Protein AF-A0A100ITW1-F1 (afdb_monomer_lite)

InterPro domains:
  IPR007303 TIP41-like protein [PF04176] (50-227)
  IPR021150 Ubiquinol-cytochrome c chaperone [PF03981] (338-482)
  IPR051330 Phosphatase regulators and Met sulfoxide reductases [PTHR21021] (7-230)

Structure (mmCIF, N/CA/C/O backbone):
data_AF-A0A100ITW1-F1
#
_entry.id   AF-A0A100ITW1-F1
#
loop_
_atom_site.group_PDB
_atom_site.id
_atom_site.type_symbol
_atom_site.label_atom_id
_atom_site.label_alt_id
_atom_site.label_comp_id
_atom_site.label_asym_id
_atom_site.label_entity_id
_atom_site.label_seq_id
_atom_site.pdbx_PDB_ins_code
_atom_site.Cartn_x
_atom_site.Cartn_y
_atom_site.Cartn_z
_atom_site.occupancy
_atom_site.B_iso_or_equiv
_atom_site.auth_seq_id
_atom_site.auth_comp_id
_atom_site.auth_asym_id
_atom_site.auth_atom_id
_atom_site.pdbx_PDB_model_num
ATOM 1 N N . MET A 1 1 ? -21.308 40.205 -7.809 1.00 36.06 1 MET A N 1
ATOM 2 C CA . MET A 1 1 ? -22.176 39.027 -7.601 1.00 36.06 1 MET A CA 1
ATOM 3 C C . MET A 1 1 ? -21.382 38.036 -6.774 1.00 36.06 1 MET A C 1
ATOM 5 O O . MET A 1 1 ? -20.272 37.709 -7.171 1.00 36.06 1 MET A O 1
ATOM 9 N N . ALA A 1 2 ? -21.872 37.696 -5.584 1.00 30.28 2 ALA A N 1
ATOM 10 C CA . ALA A 1 2 ? -21.179 36.831 -4.634 1.00 30.28 2 ALA A CA 1
ATOM 11 C C . ALA A 1 2 ? -21.014 35.416 -5.210 1.00 30.28 2 ALA A C 1
ATOM 13 O O . ALA A 1 2 ? -21.977 34.857 -5.734 1.00 30.28 2 ALA A O 1
ATOM 14 N N . SER A 1 3 ? -19.805 34.850 -5.127 1.00 27.38 3 SER A N 1
ATOM 15 C CA . SER A 1 3 ? -19.566 33.450 -5.473 1.00 27.38 3 SER A CA 1
ATOM 16 C C . SER A 1 3 ? -20.179 32.567 -4.391 1.00 27.38 3 SER A C 1
ATOM 18 O O . SER A 1 3 ? -19.730 32.565 -3.244 1.00 27.38 3 SER A O 1
ATOM 20 N N . THR A 1 4 ? -21.216 31.828 -4.751 1.00 31.77 4 THR A N 1
ATOM 21 C CA . THR A 1 4 ? -21.804 30.773 -3.933 1.00 31.77 4 THR A CA 1
ATOM 22 C C . THR A 1 4 ? -20.783 29.655 -3.740 1.00 31.77 4 THR A C 1
ATOM 24 O O . THR A 1 4 ? -20.505 28.884 -4.655 1.00 31.77 4 THR A O 1
ATOM 27 N N . ALA A 1 5 ? -20.211 29.581 -2.538 1.00 33.06 5 ALA A N 1
ATOM 28 C CA . ALA A 1 5 ? -19.441 28.433 -2.089 1.00 33.06 5 ALA A CA 1
ATOM 29 C C . ALA A 1 5 ? -20.373 27.216 -2.006 1.00 33.06 5 ALA A C 1
ATOM 31 O O . ALA A 1 5 ? -21.318 27.192 -1.217 1.00 33.06 5 ALA A O 1
ATOM 32 N N . THR A 1 6 ? -20.129 26.215 -2.846 1.00 32.31 6 THR A N 1
ATOM 33 C CA . THR A 1 6 ? -20.798 24.917 -2.781 1.00 32.31 6 THR A CA 1
ATOM 34 C C . THR A 1 6 ? -20.392 24.230 -1.480 1.00 32.31 6 THR A C 1
ATOM 36 O O . THR A 1 6 ? -19.226 23.892 -1.280 1.00 32.31 6 THR A O 1
ATOM 39 N N . SER A 1 7 ? -21.351 24.049 -0.576 1.00 34.12 7 SER A N 1
ATOM 40 C CA . SER A 1 7 ? -21.192 23.267 0.651 1.00 34.12 7 SER A CA 1
ATOM 41 C C . SER A 1 7 ? -20.799 21.822 0.302 1.00 34.12 7 SER A C 1
ATOM 43 O O . SER A 1 7 ? -21.302 21.296 -0.697 1.00 34.12 7 SER A O 1
ATOM 45 N N . PRO A 1 8 ? -19.939 21.146 1.086 1.00 39.22 8 PRO A N 1
ATOM 46 C CA . PRO A 1 8 ? -19.644 19.738 0.855 1.00 39.22 8 PRO A CA 1
ATOM 47 C C . PRO A 1 8 ? -20.939 18.932 0.998 1.00 39.22 8 PRO A C 1
ATOM 49 O O . PRO A 1 8 ? -21.658 19.047 1.989 1.00 39.22 8 PRO A O 1
ATOM 52 N N . SER A 1 9 ? -21.269 18.139 -0.020 1.00 40.41 9 SER A N 1
ATOM 53 C CA . SER A 1 9 ? -22.404 17.221 0.020 1.00 40.41 9 SER A CA 1
ATOM 54 C C . SER A 1 9 ? -22.239 16.269 1.208 1.00 40.41 9 SER A C 1
ATOM 56 O O . SER A 1 9 ? -21.269 15.511 1.239 1.00 40.41 9 SER A O 1
ATOM 58 N N . PHE A 1 10 ? -23.172 16.290 2.163 1.00 48.44 10 PHE A N 1
ATOM 59 C CA . PHE A 1 10 ? -23.219 15.329 3.265 1.00 48.44 10 PHE A CA 1
ATOM 60 C C . PHE A 1 10 ? -23.395 13.914 2.696 1.00 48.44 10 PHE A C 1
ATOM 62 O O . PHE A 1 10 ? -24.506 13.497 2.365 1.00 48.44 10 PHE A O 1
ATOM 69 N N . GLN A 1 11 ? -22.297 13.171 2.545 1.00 61.62 11 GLN A N 1
ATOM 70 C CA . GLN A 1 11 ? -22.375 11.738 2.290 1.00 61.62 11 GLN A CA 1
ATOM 71 C C . GLN A 1 11 ? -22.939 11.074 3.541 1.00 61.62 11 GLN A C 1
ATOM 73 O O . GLN A 1 11 ? -22.403 11.219 4.637 1.00 61.62 11 GLN A O 1
ATOM 78 N N . LYS A 1 12 ? -24.061 10.370 3.383 1.00 79.56 12 LYS A N 1
ATOM 79 C CA . LYS A 1 12 ? -24.680 9.640 4.485 1.00 79.56 12 LYS A CA 1
ATOM 80 C C . LYS A 1 12 ? -23.727 8.518 4.935 1.00 79.56 12 LYS A C 1
ATOM 82 O O . LYS A 1 12 ? -23.250 7.786 4.064 1.00 79.56 12 LYS A O 1
ATOM 87 N N . PRO A 1 13 ? -23.476 8.353 6.247 1.00 87.81 13 PRO A N 1
ATOM 88 C CA . PRO A 1 13 ? -22.695 7.233 6.761 1.00 87.81 13 PRO A CA 1
ATOM 89 C C . PRO A 1 13 ? -23.264 5.895 6.286 1.00 87.81 13 PRO A C 1
ATOM 91 O O . PRO A 1 13 ? -24.484 5.738 6.157 1.00 87.81 13 PRO A O 1
ATOM 94 N N . ASN A 1 14 ? -22.384 4.927 6.047 1.00 92.12 14 ASN A N 1
ATOM 95 C CA . ASN A 1 14 ? -22.799 3.562 5.766 1.00 92.12 14 ASN A CA 1
ATOM 96 C C . ASN A 1 14 ? -23.376 2.962 7.054 1.00 92.12 14 ASN A C 1
ATOM 98 O O . ASN A 1 14 ? -22.819 3.163 8.131 1.00 92.12 14 ASN A O 1
ATOM 102 N N . SER A 1 15 ? -24.508 2.266 6.981 1.00 95.88 15 SER A N 1
ATOM 103 C CA . SER A 1 15 ? -25.161 1.762 8.189 1.00 95.88 15 SER A CA 1
ATOM 104 C C . SER A 1 15 ? -25.970 0.501 7.947 1.00 95.88 15 SER A C 1
ATOM 106 O O . SER A 1 15 ? -26.607 0.366 6.904 1.00 95.88 15 SER A O 1
ATOM 108 N N . VAL A 1 16 ? -26.027 -0.363 8.956 1.00 96.69 16 VAL A N 1
ATOM 109 C CA . VAL A 1 16 ? -26.910 -1.532 9.007 1.00 96.69 16 VAL A CA 1
ATOM 110 C C . VAL A 1 16 ? -27.583 -1.598 10.375 1.00 96.69 16 VAL A C 1
ATOM 112 O O . VAL A 1 16 ? -26.958 -1.274 11.383 1.00 96.69 16 VAL A O 1
ATOM 115 N N . THR A 1 17 ? -28.836 -2.047 10.420 1.00 97.00 17 THR A N 1
ATOM 116 C CA . THR A 1 17 ? -29.525 -2.353 11.679 1.00 97.00 17 THR A CA 1
ATOM 117 C C . THR A 1 17 ? -29.830 -3.844 11.732 1.00 97.00 17 THR A C 1
ATOM 119 O O . THR A 1 17 ? -30.452 -4.385 10.818 1.00 97.00 17 THR A O 1
ATOM 122 N N . VAL A 1 18 ? -29.397 -4.513 12.799 1.00 95.69 18 VAL A N 1
ATOM 123 C CA . VAL A 1 18 ? -29.656 -5.937 13.048 1.00 95.69 18 VAL A CA 1
ATOM 124 C C . VAL A 1 18 ? -30.135 -6.092 14.485 1.00 95.69 18 VAL A C 1
ATOM 126 O O . VAL A 1 18 ? -29.442 -5.684 15.409 1.00 95.69 18 VAL A O 1
ATOM 129 N N . LYS A 1 19 ? -31.333 -6.665 14.671 1.00 93.94 19 LYS A N 1
ATOM 130 C CA . LYS A 1 19 ? -31.925 -6.953 15.995 1.00 93.94 19 LYS A CA 1
ATOM 131 C C . LYS A 1 19 ? -31.852 -5.766 16.978 1.00 93.94 19 LYS A C 1
ATOM 133 O O . LYS A 1 19 ? -31.460 -5.918 18.126 1.00 93.94 19 LYS A O 1
ATOM 138 N N . GLY A 1 20 ? -32.202 -4.567 16.506 1.00 93.94 20 GLY A N 1
ATOM 139 C CA . GLY A 1 20 ? -32.208 -3.341 17.316 1.00 93.94 20 GLY A CA 1
ATOM 140 C C . GLY A 1 20 ? -30.837 -2.691 17.530 1.00 93.94 20 GLY A C 1
ATOM 141 O O . GLY A 1 20 ? -30.776 -1.602 18.093 1.00 93.94 20 GLY A O 1
ATOM 142 N N . PHE A 1 21 ? -29.740 -3.297 17.064 1.00 96.75 21 PHE A N 1
ATOM 143 C CA . PHE A 1 21 ? -28.426 -2.659 17.031 1.00 96.75 21 PHE A CA 1
ATOM 144 C C . PHE A 1 21 ? -28.190 -2.000 15.680 1.00 96.75 21 PHE A C 1
ATOM 146 O O . PHE A 1 21 ? -28.161 -2.670 14.646 1.00 96.75 21 PHE A O 1
ATOM 153 N N . LYS A 1 22 ? -27.978 -0.689 15.700 1.00 97.38 22 LYS A N 1
ATOM 154 C CA . LYS A 1 22 ? -27.580 0.114 14.553 1.00 97.38 22 LYS A CA 1
ATOM 155 C C . LYS A 1 22 ? -26.063 0.277 14.548 1.00 97.38 22 LYS A C 1
ATOM 157 O O . LYS A 1 22 ? -25.476 0.851 15.463 1.00 97.38 22 LYS A O 1
ATOM 162 N N . ILE A 1 23 ? -25.434 -0.206 13.487 1.00 98.12 23 ILE A N 1
ATOM 163 C CA . ILE A 1 23 ? -24.009 -0.058 13.216 1.00 98.12 23 ILE A CA 1
ATOM 164 C C . ILE A 1 23 ? -23.866 1.033 12.160 1.00 98.12 23 ILE A C 1
ATOM 166 O O . ILE A 1 23 ? -24.517 0.957 11.121 1.00 98.12 23 ILE A O 1
ATOM 170 N N . SER A 1 24 ? -23.028 2.037 12.416 1.00 97.88 24 SER A N 1
ATOM 171 C CA . SER A 1 24 ? -22.738 3.125 11.475 1.00 97.88 24 SER A CA 1
ATOM 172 C C . SER A 1 24 ? -21.232 3.283 11.285 1.00 97.88 24 SER A C 1
ATOM 174 O O . SER A 1 24 ? -20.485 3.290 12.262 1.00 97.88 24 SER A O 1
ATOM 176 N N . THR A 1 25 ? -20.786 3.426 10.042 1.00 97.69 25 THR A N 1
ATOM 177 C CA . THR A 1 25 ? -19.383 3.644 9.681 1.00 97.69 25 THR A CA 1
ATOM 178 C C . THR A 1 25 ? -19.250 4.820 8.722 1.00 97.69 25 THR A C 1
ATOM 180 O O . THR A 1 25 ? -20.093 5.042 7.847 1.00 97.69 25 THR A O 1
ATOM 183 N N . GLN A 1 26 ? -18.174 5.585 8.880 1.00 96.62 26 GLN A N 1
ATOM 184 C CA . GLN A 1 26 ? -17.850 6.705 8.005 1.00 96.62 26 GLN A CA 1
ATOM 185 C C . GLN A 1 26 ? -16.380 6.650 7.603 1.00 96.62 26 GLN A C 1
ATOM 187 O O . GLN A 1 26 ? -15.504 6.430 8.438 1.00 96.62 26 GLN A O 1
ATOM 192 N N . LYS A 1 27 ? -16.141 6.848 6.303 1.00 93.75 27 LYS A N 1
ATOM 193 C CA . LYS A 1 27 ? -14.816 6.918 5.688 1.00 93.75 27 LYS A CA 1
ATOM 194 C C . LYS A 1 27 ? -14.764 8.141 4.785 1.00 93.75 27 LYS A C 1
ATOM 196 O O . LYS A 1 27 ? -15.375 8.150 3.719 1.00 93.75 27 LYS A O 1
ATOM 201 N N . LEU A 1 28 ? -14.043 9.153 5.225 1.00 90.62 28 LEU A N 1
ATOM 202 C CA . LEU A 1 28 ? -13.773 10.393 4.525 1.00 90.62 28 LEU A CA 1
ATOM 203 C C . LEU A 1 28 ? -12.256 10.553 4.324 1.00 90.62 28 LEU A C 1
ATOM 205 O O . LEU A 1 28 ? -11.467 9.794 4.896 1.00 90.62 28 LEU A O 1
ATOM 209 N N . PRO A 1 29 ? -11.827 11.471 3.440 1.00 83.44 29 PRO A N 1
ATOM 210 C CA . PRO A 1 29 ? -10.412 11.772 3.244 1.00 83.44 29 PRO A CA 1
ATOM 211 C C . PRO A 1 29 ? -9.725 12.288 4.517 1.00 83.44 29 PRO A C 1
ATOM 213 O O . PRO A 1 29 ? -10.381 12.640 5.494 1.00 83.44 29 PRO A O 1
ATOM 216 N N . ILE A 1 30 ? -8.393 12.372 4.472 1.00 79.31 30 ILE A N 1
ATOM 217 C CA . ILE A 1 30 ? -7.594 13.004 5.530 1.00 79.31 30 ILE A CA 1
ATOM 218 C C . ILE A 1 30 ? -8.051 14.446 5.793 1.00 79.31 30 ILE A C 1
ATOM 220 O O . ILE A 1 30 ? -8.500 15.137 4.868 1.00 79.31 30 ILE A O 1
ATOM 224 N N . LEU A 1 31 ? -7.905 14.904 7.038 1.00 78.81 31 LEU A N 1
ATOM 225 C CA . LEU A 1 31 ? -8.214 16.288 7.395 1.00 78.81 31 LEU A CA 1
ATOM 226 C C . LEU A 1 31 ? -7.360 17.280 6.590 1.00 78.81 31 LEU A C 1
ATOM 228 O O . LEU A 1 31 ? -6.241 16.990 6.162 1.00 78.81 31 LEU A O 1
ATOM 232 N N . LYS A 1 32 ? -7.913 18.478 6.387 1.00 79.75 32 LYS A N 1
ATOM 233 C CA . LYS A 1 32 ? -7.202 19.629 5.808 1.00 79.75 32 LYS A CA 1
ATOM 234 C C . LYS A 1 32 ? -6.463 20.411 6.903 1.00 79.75 32 LYS A C 1
ATOM 236 O O . LYS A 1 32 ? -6.616 20.103 8.078 1.00 79.75 32 LYS A O 1
ATOM 241 N N . ALA A 1 33 ? -5.700 21.432 6.509 1.00 73.12 33 ALA A N 1
ATOM 242 C CA . ALA A 1 33 ? -4.901 22.250 7.425 1.00 73.12 33 ALA A CA 1
ATOM 243 C C . ALA A 1 33 ? -5.722 22.835 8.592 1.00 73.12 33 ALA A C 1
ATOM 245 O O . ALA A 1 33 ? -5.390 22.554 9.737 1.00 73.12 33 ALA A O 1
ATOM 246 N N . ASP A 1 34 ? -6.825 23.546 8.324 1.00 80.81 34 ASP A N 1
ATOM 247 C CA . ASP A 1 34 ? -7.567 24.238 9.395 1.00 80.81 34 ASP A CA 1
ATOM 248 C C . ASP A 1 34 ? -8.113 23.276 10.481 1.00 80.81 34 ASP A C 1
ATOM 250 O O . ASP A 1 34 ? -7.851 23.510 11.661 1.00 80.81 34 ASP A O 1
ATOM 254 N N . PRO A 1 35 ? -8.779 22.144 10.145 1.00 83.06 35 PRO A N 1
ATOM 255 C CA . PRO A 1 35 ? -9.186 21.161 11.158 1.00 83.06 35 PRO A CA 1
ATOM 256 C C . PRO A 1 35 ? -8.018 20.488 11.897 1.00 83.06 35 PRO A C 1
ATOM 258 O O . PRO A 1 35 ? -8.179 20.058 13.038 1.00 83.06 35 PRO A O 1
ATOM 261 N N . ILE A 1 36 ? -6.844 20.368 11.265 1.00 78.94 36 ILE A N 1
ATOM 262 C CA . ILE A 1 36 ? -5.638 19.837 11.921 1.00 78.94 36 ILE A CA 1
ATOM 263 C C . ILE A 1 36 ? -5.124 20.830 12.964 1.00 78.94 36 ILE A C 1
ATOM 265 O O . ILE A 1 36 ? -4.748 20.411 14.058 1.00 78.94 36 ILE A O 1
ATOM 269 N N . GLU A 1 37 ? -5.113 22.128 12.659 1.00 81.12 37 GLU A N 1
ATOM 270 C CA . GLU A 1 37 ? -4.705 23.172 13.606 1.00 81.12 37 GLU A CA 1
ATOM 271 C C . GLU A 1 37 ? -5.633 23.209 14.829 1.00 81.12 37 GLU A C 1
ATOM 273 O O . GLU A 1 37 ? -5.157 23.230 15.966 1.00 81.12 37 GLU A O 1
ATOM 278 N N . GLU A 1 38 ? -6.948 23.120 14.613 1.00 88.56 38 GLU A N 1
ATOM 279 C CA . GLU A 1 38 ? -7.943 23.040 15.689 1.00 88.56 38 GLU A CA 1
ATOM 280 C C . GLU A 1 38 ? -7.735 21.792 16.561 1.00 88.56 38 GLU A C 1
ATOM 282 O O . GLU A 1 38 ? -7.582 21.899 17.780 1.00 88.56 38 GLU A O 1
ATOM 287 N N . MET A 1 39 ? -7.605 20.618 15.936 1.00 90.12 39 MET A N 1
ATOM 288 C CA . MET A 1 39 ? -7.327 19.365 16.640 1.00 90.12 39 MET A CA 1
ATOM 289 C C . MET A 1 39 ? -6.000 19.416 17.415 1.00 90.12 39 MET A C 1
ATOM 291 O O . MET A 1 39 ? -5.918 18.917 18.537 1.00 90.12 39 MET A O 1
ATOM 295 N N . THR A 1 40 ? -4.961 20.038 16.853 1.00 86.81 40 THR A N 1
ATOM 296 C CA . THR A 1 40 ? -3.653 20.206 17.512 1.00 86.81 40 THR A CA 1
ATOM 297 C C . THR A 1 40 ? -3.789 21.030 18.786 1.00 86.81 40 THR A C 1
ATOM 299 O O . THR A 1 40 ? -3.258 20.653 19.834 1.00 86.81 40 THR A O 1
ATOM 302 N N . LYS A 1 41 ? -4.533 22.137 18.710 1.00 89.38 41 LYS A N 1
ATOM 303 C CA . LYS A 1 41 ? -4.779 23.028 19.843 1.00 89.38 41 LYS A CA 1
ATOM 304 C C . LYS A 1 41 ? -5.541 22.325 20.964 1.00 89.38 41 LYS A C 1
ATOM 306 O O . LYS A 1 41 ? -5.192 22.488 22.133 1.00 89.38 41 LYS A O 1
ATOM 311 N N . GLU A 1 42 ? -6.559 21.539 20.623 1.00 92.06 42 GLU A N 1
ATOM 312 C CA . GLU A 1 42 ? -7.365 20.812 21.607 1.00 92.06 42 GLU A CA 1
ATOM 313 C C . GLU A 1 42 ? -6.600 19.648 22.251 1.00 92.06 42 GLU A C 1
ATOM 315 O O . GLU A 1 42 ? -6.593 19.499 23.475 1.00 92.06 42 GLU A O 1
ATOM 320 N N . LEU A 1 43 ? -5.901 18.842 21.448 1.00 89.94 43 LEU A N 1
ATOM 321 C CA . LEU A 1 43 ? -5.155 17.688 21.947 1.00 89.94 43 LEU A CA 1
ATOM 322 C C . LEU A 1 43 ? -3.868 18.097 22.679 1.00 89.94 43 LEU A C 1
ATOM 324 O O . LEU A 1 43 ? -3.429 17.395 23.599 1.00 89.94 43 LEU A O 1
ATOM 328 N N . GLY A 1 44 ? -3.257 19.221 22.299 1.00 86.06 44 GLY A N 1
ATOM 329 C CA . GLY A 1 44 ? -1.951 19.668 22.790 1.00 86.06 44 GLY A CA 1
ATOM 330 C C . GLY A 1 44 ? -0.770 18.843 22.262 1.00 86.06 44 GLY A C 1
ATOM 331 O O . GLY A 1 44 ? 0.320 18.911 22.836 1.00 86.06 44 GLY A O 1
ATOM 332 N N . ILE A 1 45 ? -0.997 18.047 21.212 1.00 85.56 45 ILE A N 1
ATOM 333 C CA . ILE A 1 45 ? 0.002 17.281 20.455 1.00 85.56 45 ILE A CA 1
ATOM 334 C C . ILE A 1 45 ? -0.292 17.421 18.960 1.00 85.56 45 ILE A C 1
ATOM 336 O O . ILE A 1 45 ? -1.452 17.546 18.572 1.00 85.56 45 ILE A O 1
ATOM 340 N N . THR A 1 46 ? 0.744 17.366 18.125 1.00 85.06 46 THR A N 1
ATOM 341 C CA . THR A 1 46 ? 0.584 17.373 16.665 1.00 85.06 46 THR A CA 1
ATOM 342 C C . THR A 1 46 ? -0.016 16.042 16.202 1.00 85.06 46 THR A C 1
ATOM 344 O O . THR A 1 46 ? 0.596 15.005 16.479 1.00 85.06 46 THR A O 1
ATOM 347 N N . PRO A 1 47 ? -1.166 16.027 15.502 1.00 87.94 47 PRO A N 1
ATOM 348 C CA . PRO A 1 47 ? -1.761 14.804 14.973 1.00 87.94 47 PRO A CA 1
ATOM 349 C C . PRO A 1 47 ? -0.830 14.047 14.003 1.00 87.94 47 PRO A C 1
ATOM 351 O O . PRO A 1 47 ? 0.079 14.653 13.435 1.00 87.94 47 PRO A O 1
ATOM 354 N N . PRO A 1 48 ? -1.066 12.740 13.790 1.00 89.75 48 PRO A N 1
ATOM 355 C CA . PRO A 1 48 ? -0.389 11.938 12.767 1.00 89.75 48 PRO A CA 1
ATOM 356 C C . PRO A 1 48 ? -0.474 12.531 11.355 1.00 89.75 48 PRO A C 1
ATOM 358 O O . PRO A 1 48 ? -1.468 13.179 11.018 1.00 89.75 48 PRO A O 1
ATOM 361 N N . GLU A 1 49 ? 0.509 12.233 10.499 1.00 80.12 49 GLU A N 1
ATOM 362 C CA . GLU A 1 49 ? 0.550 12.725 9.109 1.00 80.12 49 GLU A CA 1
ATOM 363 C C . GLU A 1 49 ? -0.704 12.371 8.293 1.00 80.12 49 GLU A C 1
ATOM 365 O O . GLU A 1 49 ? -1.207 13.186 7.516 1.00 80.12 49 GLU A O 1
ATOM 370 N N . MET A 1 50 ? -1.233 11.158 8.470 1.00 84.00 50 MET A N 1
ATOM 371 C CA . MET A 1 50 ? -2.463 10.701 7.826 1.00 84.00 50 MET A CA 1
ATOM 372 C C . MET A 1 50 ? -3.571 10.573 8.872 1.00 84.00 50 MET A C 1
ATOM 374 O O . MET A 1 50 ? -3.893 9.482 9.343 1.00 84.00 50 MET A O 1
ATOM 378 N N . ILE A 1 51 ? -4.166 11.706 9.238 1.00 91.38 51 ILE A N 1
ATOM 379 C CA . ILE A 1 51 ? -5.266 11.788 10.203 1.00 91.38 51 ILE A CA 1
ATOM 380 C C . ILE A 1 51 ? -6.632 11.797 9.504 1.00 91.38 51 ILE A C 1
ATOM 382 O O . ILE A 1 51 ? -6.969 12.722 8.763 1.00 91.38 51 ILE A O 1
ATOM 386 N N . PHE A 1 52 ? -7.451 10.778 9.767 1.00 91.94 52 PHE A N 1
ATOM 387 C CA . PHE A 1 52 ? -8.822 10.682 9.265 1.00 91.94 52 PHE A CA 1
ATOM 388 C C . PHE A 1 52 ? -9.815 11.107 10.354 1.00 91.94 52 PHE A C 1
ATOM 390 O O . PHE A 1 52 ? -10.556 10.292 10.900 1.00 91.94 52 PHE A O 1
ATOM 397 N N . GLY A 1 53 ? -9.800 12.395 10.703 1.00 90.19 53 GLY A N 1
ATOM 398 C CA . GLY A 1 53 ? -10.550 12.929 11.848 1.00 90.19 53 GLY A CA 1
ATOM 399 C C . GLY A 1 53 ? -12.063 12.725 11.779 1.00 90.19 53 GLY A C 1
ATOM 400 O O . GLY A 1 53 ? -12.688 12.504 12.812 1.00 90.19 53 GLY A O 1
ATOM 401 N N . ASP A 1 54 ? -12.633 12.711 10.573 1.00 93.38 54 ASP A N 1
ATOM 402 C CA . ASP A 1 54 ? -14.068 12.491 10.376 1.00 93.38 54 ASP A CA 1
ATOM 403 C C . ASP A 1 54 ? -14.450 11.001 10.277 1.00 93.38 54 ASP A C 1
ATOM 405 O O . ASP A 1 54 ? -15.627 10.669 10.103 1.00 93.38 54 ASP A O 1
ATOM 409 N N . ASN A 1 55 ? -13.485 10.077 10.348 1.00 96.88 55 ASN A N 1
ATOM 410 C CA . ASN A 1 55 ? -13.776 8.648 10.314 1.00 96.88 55 ASN A CA 1
ATOM 411 C C . ASN A 1 55 ? -14.261 8.166 11.674 1.00 96.88 55 ASN A C 1
ATOM 413 O O . ASN A 1 55 ? -13.689 8.489 12.717 1.00 96.88 55 ASN A O 1
ATOM 417 N N . PHE A 1 56 ? -15.285 7.316 11.658 1.00 97.88 56 PHE A N 1
ATOM 418 C CA . PHE A 1 56 ? -15.751 6.667 12.873 1.00 97.88 56 PHE A CA 1
ATOM 419 C C . PHE A 1 56 ? -16.409 5.316 12.606 1.00 97.88 56 PHE A C 1
ATOM 421 O O . PHE A 1 56 ? -16.886 5.024 11.505 1.00 97.88 56 PHE A O 1
ATOM 428 N N . VAL A 1 57 ? -16.477 4.514 13.667 1.00 98.25 57 VAL A N 1
ATOM 429 C CA . VAL A 1 57 ? -17.357 3.347 13.779 1.00 98.25 57 VAL A CA 1
ATOM 430 C C . VAL A 1 57 ? -18.199 3.516 15.035 1.00 98.25 57 VAL A C 1
ATOM 432 O O . VAL A 1 57 ? -17.649 3.716 16.113 1.00 98.25 57 VAL A O 1
ATOM 435 N N . ALA A 1 58 ? -19.520 3.430 14.911 1.00 97.88 58 ALA A N 1
ATOM 436 C CA . ALA A 1 58 ? -20.458 3.542 16.020 1.00 97.88 58 ALA A CA 1
ATOM 437 C C . ALA A 1 58 ? -21.395 2.332 16.068 1.00 97.88 58 ALA A C 1
ATOM 439 O O . ALA A 1 58 ? -21.884 1.870 15.036 1.00 97.88 58 ALA A O 1
ATOM 440 N N . ILE A 1 59 ? -21.645 1.836 17.276 1.00 97.94 59 ILE A N 1
ATOM 441 C CA . ILE A 1 59 ? -22.617 0.786 17.575 1.00 97.94 59 ILE A CA 1
ATOM 442 C C . ILE A 1 59 ? -23.588 1.373 18.592 1.00 97.94 59 ILE A C 1
ATOM 444 O O . ILE A 1 59 ? -23.182 1.746 19.690 1.00 97.94 59 ILE A O 1
ATOM 448 N N . GLU A 1 60 ? -24.862 1.449 18.234 1.00 96.62 60 GLU A N 1
ATOM 449 C CA . GLU A 1 60 ? -25.921 1.989 19.084 1.00 96.62 60 GLU A CA 1
ATOM 450 C C . GLU A 1 60 ? -27.058 0.980 19.188 1.00 96.62 60 GLU A C 1
ATOM 452 O O . GLU A 1 60 ? -27.388 0.309 18.212 1.00 96.62 60 GLU A O 1
ATOM 457 N N . HIS A 1 61 ? -27.677 0.875 20.358 1.00 95.81 61 HIS A N 1
ATOM 458 C CA . HIS A 1 61 ? -28.913 0.121 20.510 1.00 95.81 61 HIS A CA 1
ATOM 459 C C . HIS A 1 61 ? -30.104 1.080 20.403 1.00 95.81 61 HIS A C 1
ATOM 461 O O . HIS A 1 61 ? -30.151 2.087 21.095 1.00 95.81 61 HIS A O 1
ATOM 467 N N . GLU A 1 62 ? -31.072 0.805 19.533 1.00 93.44 62 GLU A N 1
ATOM 468 C CA . GLU A 1 62 ? -32.150 1.757 19.225 1.00 93.44 62 GLU A CA 1
ATOM 469 C C . GLU A 1 62 ? -33.141 1.935 20.385 1.00 93.44 62 GLU A C 1
ATOM 471 O O . GLU A 1 62 ? -33.720 3.007 20.547 1.00 93.44 62 GLU A O 1
ATOM 476 N N . GLN A 1 63 ? -33.332 0.902 21.211 1.00 91.12 63 GLN A N 1
ATOM 477 C CA . GLN A 1 63 ? -34.319 0.918 22.299 1.00 91.12 63 GLN A CA 1
ATOM 478 C C . GLN A 1 63 ? -33.726 1.317 23.659 1.00 91.12 63 GLN A C 1
ATOM 480 O O . GLN A 1 63 ? -34.462 1.439 24.637 1.00 91.12 63 GLN A O 1
ATOM 485 N N . SER A 1 64 ? -32.406 1.496 23.764 1.00 90.81 64 SER A N 1
ATOM 486 C CA . SER A 1 64 ? -31.747 1.909 25.008 1.00 90.81 64 SER A CA 1
ATOM 487 C C . SER A 1 64 ? -30.747 3.034 24.734 1.00 90.81 64 SER A C 1
ATOM 489 O O . SER A 1 64 ? -30.290 3.188 23.610 1.00 90.81 64 SER A O 1
ATOM 491 N N . PRO A 1 65 ? -30.341 3.832 25.734 1.00 91.88 65 PRO A N 1
ATOM 492 C CA . PRO A 1 65 ? -29.331 4.871 25.522 1.00 91.88 65 PRO A CA 1
ATOM 493 C C . PRO A 1 65 ? -27.918 4.303 25.294 1.00 91.88 65 PRO A C 1
ATOM 495 O O . PRO A 1 65 ? -26.957 5.069 25.232 1.00 91.88 65 PRO A O 1
ATOM 498 N N . TRP A 1 66 ? -27.768 2.975 25.213 1.00 95.56 66 TRP A N 1
ATOM 499 C CA . TRP A 1 66 ? -26.469 2.335 25.103 1.00 95.56 66 TRP A CA 1
ATOM 500 C C . TRP A 1 66 ? -25.854 2.549 23.718 1.00 95.56 66 TRP A C 1
ATOM 502 O O . TRP A 1 66 ? -26.475 2.272 22.690 1.00 95.56 66 TRP A O 1
ATOM 512 N N . GLY A 1 67 ? -24.597 2.984 23.698 1.00 96.62 67 GLY A N 1
ATOM 513 C CA . GLY A 1 67 ? -23.797 3.018 22.484 1.00 96.62 67 GLY A CA 1
ATOM 514 C C . GLY A 1 67 ? -22.307 3.144 22.762 1.00 96.62 67 GLY A C 1
ATOM 515 O O . GLY A 1 67 ? -21.890 3.580 23.837 1.00 96.62 67 GLY A O 1
ATOM 516 N N . ILE A 1 68 ? -21.497 2.771 21.778 1.00 97.88 68 ILE A N 1
ATOM 517 C CA . ILE A 1 68 ? -20.045 2.937 21.791 1.00 97.88 68 ILE A CA 1
ATOM 518 C C . ILE A 1 68 ? -19.566 3.385 20.412 1.00 97.88 68 ILE A C 1
ATOM 520 O O . ILE A 1 68 ? -20.026 2.874 19.391 1.00 97.88 68 ILE A O 1
ATOM 524 N N . ALA A 1 69 ? -18.639 4.335 20.385 1.00 97.94 69 ALA A N 1
ATOM 525 C CA . ALA A 1 69 ? -18.031 4.851 19.171 1.00 97.94 69 ALA A CA 1
ATOM 526 C C . ALA A 1 69 ? -16.505 4.762 19.234 1.00 97.94 69 ALA A C 1
ATOM 528 O O . ALA A 1 69 ? -15.912 4.766 20.310 1.00 97.94 69 ALA A O 1
ATOM 529 N N . PHE A 1 70 ? -15.883 4.687 18.064 1.00 98.50 70 PHE A N 1
ATOM 530 C CA . PHE A 1 70 ? -14.443 4.748 17.867 1.00 98.50 70 PHE A CA 1
ATOM 531 C C . PHE A 1 70 ? -14.157 5.836 16.839 1.00 98.50 70 PHE A C 1
ATOM 533 O O . PHE A 1 70 ? -14.655 5.749 15.717 1.00 98.50 70 PHE A O 1
ATOM 540 N N . ASN A 1 71 ? -13.379 6.846 17.222 1.00 98.12 71 ASN A N 1
ATOM 541 C CA . ASN A 1 71 ? -12.956 7.949 16.360 1.00 98.12 71 ASN A CA 1
ATOM 542 C C . ASN A 1 71 ? -11.492 8.319 16.646 1.00 98.12 71 ASN A C 1
ATOM 544 O O . ASN A 1 71 ? -10.909 7.869 17.635 1.00 98.12 71 ASN A O 1
ATOM 548 N N . ALA A 1 72 ? -10.888 9.103 15.752 1.00 97.06 72 ALA A N 1
ATOM 549 C CA . ALA A 1 72 ? -9.474 9.446 15.846 1.00 97.06 72 ALA A CA 1
ATOM 550 C C . ALA A 1 72 ? -9.164 10.422 16.994 1.00 97.06 72 ALA A C 1
ATOM 552 O O . ALA A 1 72 ? -8.150 10.251 17.666 1.00 97.06 72 ALA A O 1
ATOM 553 N N . PHE A 1 73 ? -10.032 11.406 17.243 1.00 97.00 73 PHE A N 1
ATOM 554 C CA . PHE A 1 73 ? -9.809 12.432 18.264 1.00 97.00 73 PHE A CA 1
ATOM 555 C C . PHE A 1 73 ? -9.716 11.824 19.666 1.00 97.00 73 PHE A C 1
ATOM 557 O O . PHE A 1 73 ? -8.695 11.966 20.336 1.00 97.00 73 PHE A O 1
ATOM 564 N N . ASP A 1 74 ? -10.733 11.063 20.074 1.00 97.50 74 ASP A N 1
ATOM 565 C CA . ASP A 1 74 ? -10.782 10.439 21.399 1.00 97.50 74 ASP A CA 1
ATOM 566 C C . ASP A 1 74 ? -9.639 9.433 21.590 1.00 97.50 74 ASP A C 1
ATOM 568 O O . ASP A 1 74 ? -9.135 9.242 22.697 1.00 97.50 74 ASP A O 1
ATOM 572 N N . ALA A 1 75 ? -9.202 8.791 20.503 1.00 97.00 75 ALA A N 1
ATOM 573 C CA . ALA A 1 75 ? -8.056 7.898 20.529 1.00 97.00 75 ALA A CA 1
ATOM 574 C C . ALA A 1 75 ? -6.739 8.649 20.761 1.00 97.00 75 ALA A C 1
ATOM 576 O O . ALA A 1 75 ? -5.917 8.204 21.565 1.00 97.00 75 ALA A O 1
ATOM 577 N N . LEU A 1 76 ? -6.541 9.784 20.088 1.00 95.69 76 LEU A N 1
ATOM 578 C CA . LEU A 1 76 ? -5.350 10.619 20.244 1.00 95.69 76 LEU A CA 1
ATOM 579 C C . LEU A 1 76 ? -5.331 11.369 21.579 1.00 95.69 76 LEU A C 1
ATOM 581 O O . LEU A 1 76 ? -4.257 11.607 22.128 1.00 95.69 76 LEU A O 1
ATOM 585 N N . ASP A 1 77 ? -6.492 11.688 22.152 1.00 94.69 77 ASP A N 1
ATOM 586 C CA . ASP A 1 77 ? -6.557 12.341 23.461 1.00 94.69 77 ASP A CA 1
ATOM 587 C C . ASP A 1 77 ? -5.987 11.463 24.588 1.00 94.69 77 ASP A C 1
ATOM 589 O O . ASP A 1 77 ? -5.421 11.965 25.560 1.00 94.69 77 ASP A O 1
ATOM 593 N N . ARG A 1 78 ? -6.050 10.139 24.402 1.00 93.75 78 ARG A N 1
ATOM 594 C CA . ARG A 1 78 ? -5.505 9.114 25.305 1.00 93.75 78 ARG A CA 1
ATOM 595 C C . ARG A 1 78 ? -4.000 8.863 25.154 1.00 93.75 78 ARG A C 1
ATOM 597 O O . ARG A 1 78 ? -3.452 8.077 25.926 1.00 93.75 78 ARG A O 1
ATOM 604 N N . VAL A 1 79 ? -3.331 9.480 24.179 1.00 91.75 79 VAL A N 1
ATOM 605 C CA . VAL A 1 79 ? -1.871 9.363 24.011 1.00 91.75 79 VAL A CA 1
ATOM 606 C C . VAL A 1 79 ? -1.166 9.954 25.235 1.00 91.75 79 VAL A C 1
ATOM 608 O O . VAL A 1 79 ? -1.621 10.956 25.783 1.00 91.75 79 VAL A O 1
ATOM 611 N N . ASP A 1 80 ? -0.059 9.352 25.684 1.00 85.00 80 ASP A N 1
ATOM 612 C CA . ASP A 1 80 ? 0.701 9.886 26.822 1.00 85.00 80 ASP A CA 1
ATOM 613 C C . ASP A 1 80 ? 1.339 11.241 26.471 1.00 85.00 80 ASP A C 1
ATOM 615 O O . ASP A 1 80 ? 2.254 11.328 25.653 1.00 85.00 80 ASP A O 1
ATOM 619 N N . LYS A 1 81 ? 0.867 12.303 27.134 1.00 83.06 81 LYS A N 1
ATOM 620 C CA . LYS A 1 81 ? 1.346 13.690 26.985 1.00 83.06 81 LYS A CA 1
ATOM 621 C C . LYS A 1 81 ? 2.296 14.108 28.117 1.00 83.06 81 LYS A C 1
ATOM 623 O O . LYS A 1 81 ? 2.582 15.294 28.273 1.00 83.06 81 LYS A O 1
ATOM 628 N N . THR A 1 82 ? 2.698 13.166 28.974 1.00 70.50 82 THR A N 1
ATOM 629 C CA . THR A 1 82 ? 3.557 13.420 30.143 1.00 70.50 82 THR A CA 1
ATOM 630 C C . THR A 1 82 ? 5.022 13.070 29.887 1.00 70.50 82 THR A C 1
ATOM 632 O O . THR A 1 82 ? 5.892 13.471 30.657 1.00 70.50 82 THR A O 1
ATOM 635 N N . GLY A 1 83 ? 5.304 12.316 28.818 1.00 63.03 83 GLY A N 1
ATOM 636 C CA . GLY A 1 83 ? 6.638 11.812 28.499 1.00 63.03 83 GLY A CA 1
ATOM 637 C C . GLY A 1 83 ? 7.119 10.696 29.435 1.00 63.03 83 GLY A C 1
ATOM 638 O O . GLY A 1 83 ? 8.281 10.295 29.367 1.00 63.03 83 GLY A O 1
ATOM 639 N N . THR A 1 84 ? 6.256 10.164 30.303 1.00 58.88 84 THR A N 1
ATOM 640 C CA . THR A 1 84 ? 6.631 9.096 31.241 1.00 58.88 84 THR A CA 1
ATOM 641 C C . THR A 1 84 ? 6.908 7.790 30.493 1.00 58.88 84 THR A C 1
ATOM 643 O O . THR A 1 84 ? 7.826 7.056 30.858 1.00 58.88 84 THR A O 1
ATOM 646 N N . SER A 1 85 ? 6.175 7.529 29.403 1.00 58.28 85 SER A N 1
ATOM 647 C CA . SER A 1 85 ? 6.403 6.393 28.503 1.00 58.28 85 SER A CA 1
ATOM 648 C C . SER A 1 85 ? 7.387 6.675 27.365 1.00 58.28 85 SER A C 1
ATOM 650 O O . SER A 1 85 ? 7.402 5.913 26.398 1.00 58.28 85 SER A O 1
ATOM 652 N N . MET A 1 86 ? 8.198 7.744 27.445 1.00 60.06 86 MET A N 1
ATOM 653 C CA . MET A 1 86 ? 9.191 8.056 26.412 1.00 60.06 86 MET A CA 1
ATOM 654 C C . MET A 1 86 ? 10.051 6.825 26.134 1.00 60.06 86 MET A C 1
ATOM 656 O O . MET A 1 86 ? 10.807 6.365 26.995 1.00 60.06 86 MET A O 1
ATOM 660 N N . LEU A 1 87 ? 9.936 6.304 24.914 1.00 58.88 87 LEU A N 1
ATOM 661 C CA . LEU A 1 87 ? 10.780 5.237 24.404 1.00 58.88 87 LEU A CA 1
ATOM 662 C C . LEU A 1 87 ? 12.235 5.722 24.435 1.00 58.88 87 LEU A C 1
ATOM 664 O O . LEU A 1 87 ? 12.704 6.414 23.533 1.00 58.88 87 LEU A O 1
ATOM 668 N N . LYS A 1 88 ? 12.959 5.376 25.506 1.00 45.62 88 LYS A N 1
ATOM 669 C CA . LYS A 1 88 ? 14.399 5.618 25.655 1.00 45.62 88 LYS A CA 1
ATOM 670 C C . LYS A 1 88 ? 15.161 4.630 24.780 1.00 45.62 88 LYS A C 1
ATOM 672 O O . LYS A 1 88 ? 15.822 3.722 25.270 1.00 45.62 88 LYS A O 1
ATOM 677 N N . VAL A 1 89 ? 15.029 4.775 23.469 1.00 47.19 89 VAL A N 1
ATOM 678 C CA . VAL A 1 89 ? 15.817 3.994 22.519 1.00 47.19 89 VAL A CA 1
ATOM 679 C C . VAL A 1 89 ? 17.232 4.569 22.508 1.00 47.19 89 VAL A C 1
ATOM 681 O O . VAL A 1 89 ? 17.411 5.784 22.461 1.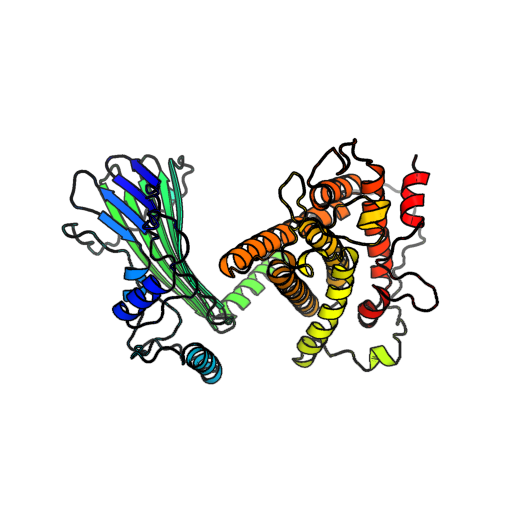00 47.19 89 VAL A O 1
ATOM 684 N N . ALA A 1 90 ? 18.252 3.711 22.516 1.00 37.31 90 ALA A N 1
ATOM 685 C CA . ALA A 1 90 ? 19.668 4.097 22.486 1.00 37.31 90 ALA A CA 1
ATOM 686 C C . ALA A 1 90 ? 20.068 4.980 21.274 1.00 37.31 90 ALA A C 1
ATOM 688 O O . ALA A 1 90 ? 21.135 5.589 21.285 1.00 37.31 90 ALA A O 1
ATOM 689 N N . TYR A 1 91 ? 19.188 5.109 20.274 1.00 40.59 91 TYR A N 1
ATOM 690 C CA . TYR A 1 91 ? 19.322 5.961 19.086 1.00 40.59 91 TYR A CA 1
ATOM 691 C C . TYR A 1 91 ? 18.554 7.306 19.167 1.00 40.59 91 TYR A C 1
ATOM 693 O O . TYR A 1 91 ? 18.537 8.063 18.196 1.00 40.59 91 TYR A O 1
ATOM 701 N N . SER A 1 92 ? 17.929 7.658 20.307 1.00 46.91 92 SER A N 1
ATOM 702 C CA . SER A 1 92 ? 16.937 8.755 20.369 1.00 46.91 92 SER A CA 1
ATOM 703 C C . SER A 1 92 ? 17.473 10.147 20.032 1.00 46.91 92 SER A C 1
ATOM 705 O O . SER A 1 92 ? 16.679 11.017 19.693 1.00 46.91 92 SER A O 1
ATOM 707 N N . ARG A 1 93 ? 18.787 10.401 20.085 1.00 44.62 93 ARG A N 1
ATOM 708 C CA . ARG A 1 93 ? 19.309 11.755 19.831 1.00 44.62 93 ARG A CA 1
ATOM 709 C C . ARG A 1 93 ? 19.140 12.207 18.386 1.00 44.62 93 ARG A C 1
ATOM 711 O O . ARG A 1 93 ? 19.062 13.408 18.168 1.00 44.62 93 ARG A O 1
ATOM 718 N N . GLU A 1 94 ? 19.114 11.297 17.419 1.00 45.38 94 GLU A N 1
ATOM 719 C CA . GLU A 1 94 ? 18.937 11.641 15.999 1.00 45.38 94 GLU A CA 1
ATOM 720 C C . GLU A 1 94 ? 17.456 11.613 15.604 1.00 45.38 94 GLU A C 1
ATOM 722 O O . GLU A 1 94 ? 16.996 12.528 14.927 1.00 45.38 94 GLU A O 1
ATOM 727 N N . TRP A 1 95 ? 16.698 10.647 16.135 1.00 51.50 95 TRP A N 1
ATOM 728 C CA . TRP A 1 95 ? 15.251 10.512 15.933 1.00 51.50 95 TRP A CA 1
ATOM 729 C C . TRP A 1 95 ? 14.429 11.636 16.595 1.00 51.50 95 TRP A C 1
ATOM 731 O O . TRP A 1 95 ? 13.497 12.162 15.995 1.00 51.50 95 TRP A O 1
ATOM 741 N N . GLN A 1 96 ? 14.802 12.074 17.805 1.00 52.88 96 GLN A N 1
ATOM 742 C CA . GLN A 1 96 ? 14.164 13.232 18.450 1.00 52.88 96 GLN A CA 1
ATOM 743 C C . GLN A 1 96 ? 14.525 14.536 17.724 1.00 52.88 96 GLN A C 1
ATOM 745 O O . GLN A 1 96 ? 13.651 15.361 17.481 1.00 52.88 96 GLN A O 1
ATOM 750 N N . LYS A 1 97 ? 15.788 14.696 17.293 1.00 53.72 97 LYS A N 1
ATOM 751 C CA . LYS A 1 97 ? 16.247 15.901 16.579 1.00 53.72 97 LYS A CA 1
ATOM 752 C C . LYS A 1 97 ? 15.639 16.060 15.185 1.00 53.72 97 LYS A C 1
ATOM 754 O O . LYS A 1 97 ? 15.472 17.196 14.747 1.00 53.72 97 LYS A O 1
ATOM 759 N N . SER A 1 98 ? 15.360 14.972 14.461 1.00 53.09 98 SER A N 1
ATOM 760 C CA . SER A 1 98 ? 14.717 15.060 13.142 1.00 53.09 98 SER A CA 1
ATOM 761 C C . SER A 1 98 ? 13.271 15.545 13.268 1.00 53.09 98 SER A C 1
ATOM 763 O O . SER A 1 98 ? 12.874 16.453 12.544 1.00 53.09 98 SER A O 1
ATOM 765 N N . ARG A 1 99 ? 12.519 15.026 14.247 1.00 58.22 99 ARG A N 1
ATOM 766 C CA . ARG A 1 99 ? 11.139 15.447 14.548 1.00 58.22 99 ARG A CA 1
ATOM 767 C C . ARG A 1 99 ? 11.050 16.860 15.128 1.00 58.22 99 ARG A C 1
ATOM 769 O O . ARG A 1 99 ? 10.179 17.614 14.705 1.00 58.22 99 ARG A O 1
ATOM 776 N N . GLU A 1 100 ? 11.963 17.248 16.026 1.00 56.81 100 GLU A N 1
ATOM 777 C CA . GLU A 1 100 ? 12.039 18.625 16.545 1.00 56.81 100 GLU A CA 1
ATOM 778 C C . GLU A 1 100 ? 12.223 19.637 15.402 1.00 56.81 100 GLU A C 1
ATOM 780 O O . GLU A 1 100 ? 11.506 20.633 15.344 1.00 56.81 100 GLU A O 1
ATOM 785 N N . LYS A 1 101 ? 13.109 19.344 14.438 1.00 52.00 101 LYS A N 1
ATOM 786 C CA . LYS A 1 101 ? 13.380 20.221 13.286 1.00 52.00 101 LYS A CA 1
ATOM 787 C C . LYS A 1 101 ? 12.238 20.295 12.272 1.00 52.00 101 LYS A C 1
ATOM 789 O O . LYS A 1 101 ? 11.996 21.366 11.724 1.00 52.00 101 LYS A O 1
ATOM 794 N N . THR A 1 102 ? 11.524 19.196 12.015 1.00 51.28 102 THR A N 1
ATOM 795 C CA . THR A 1 102 ? 10.390 19.187 11.067 1.00 51.28 102 THR A CA 1
ATOM 796 C C . THR A 1 102 ? 9.206 20.031 11.564 1.00 51.28 102 THR A C 1
ATOM 798 O O . THR A 1 102 ? 8.352 20.426 10.769 1.00 51.28 102 THR A O 1
ATOM 801 N N . HIS A 1 103 ? 9.155 20.362 12.858 1.00 52.69 103 HIS A N 1
ATOM 802 C CA . HIS A 1 103 ? 8.035 21.077 13.477 1.00 52.69 103 HIS A CA 1
ATOM 803 C C . HIS A 1 103 ? 8.402 22.439 14.099 1.00 52.69 103 HIS A C 1
ATOM 805 O O . HIS A 1 103 ? 7.567 23.039 14.774 1.00 52.69 103 HIS A O 1
ATOM 811 N N . GLU A 1 104 ? 9.580 23.003 13.791 1.00 45.47 104 GLU A N 1
ATOM 812 C CA . GLU A 1 104 ? 10.018 24.350 14.233 1.00 45.47 104 GLU A CA 1
ATOM 813 C C . GLU A 1 104 ? 9.098 25.515 13.775 1.00 45.47 104 GLU A C 1
ATOM 815 O O . GLU A 1 104 ? 9.284 26.660 14.191 1.00 45.47 104 GLU A O 1
ATOM 820 N N . GLY A 1 105 ? 8.084 25.253 12.939 1.00 41.75 105 GLY A N 1
ATOM 821 C CA . GLY A 1 105 ? 7.131 26.250 12.434 1.00 41.75 105 GLY A CA 1
ATOM 822 C C . GLY A 1 105 ? 5.935 26.573 13.344 1.00 41.75 105 GLY A C 1
ATOM 823 O O . GLY A 1 105 ? 5.248 27.560 13.083 1.00 41.75 105 GLY A O 1
ATOM 824 N N . ILE A 1 106 ? 5.671 25.796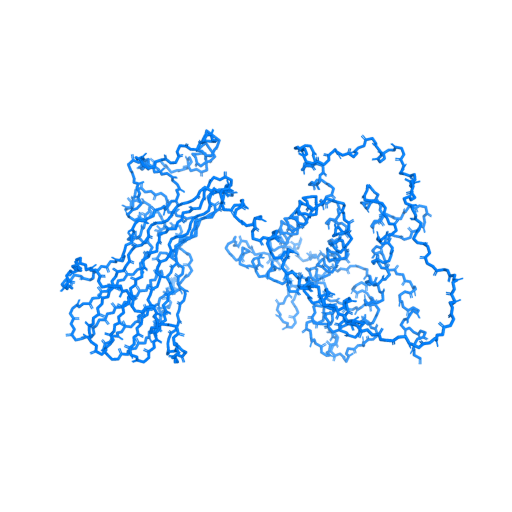 14.402 1.00 43.53 106 ILE A N 1
ATOM 825 C CA . ILE A 1 106 ? 4.491 25.970 15.270 1.00 43.53 106 ILE A CA 1
ATOM 826 C C . ILE A 1 106 ? 4.948 26.503 16.637 1.00 43.53 106 ILE A C 1
ATOM 828 O O . ILE A 1 106 ? 5.508 25.777 17.449 1.00 43.53 106 ILE A O 1
ATOM 832 N N . LYS A 1 107 ? 4.723 27.799 16.897 1.00 37.06 107 LYS A N 1
ATOM 833 C CA . LYS A 1 107 ? 5.118 28.501 18.141 1.00 37.06 107 LYS A CA 1
ATOM 834 C C . LYS A 1 107 ? 4.189 28.253 19.344 1.00 37.06 107 LYS A C 1
ATOM 836 O O . LYS A 1 107 ? 4.245 29.011 20.312 1.00 37.06 107 LYS A O 1
ATOM 841 N N . GLU A 1 108 ? 3.335 27.235 19.308 1.00 45.22 108 GLU A N 1
ATOM 842 C CA . GLU A 1 108 ? 2.471 26.885 20.442 1.00 45.22 108 GLU A CA 1
ATOM 843 C C . GLU A 1 108 ? 3.072 25.752 21.279 1.00 45.22 108 GLU A C 1
ATOM 845 O O . GLU A 1 108 ? 3.814 24.904 20.790 1.00 45.22 108 GLU A O 1
ATOM 850 N N . VAL A 1 109 ? 2.794 25.787 22.582 1.00 46.34 109 VAL A N 1
ATOM 851 C CA . VAL A 1 109 ? 3.384 24.916 23.605 1.00 46.34 109 VAL A CA 1
ATOM 852 C C . VAL A 1 109 ? 2.890 23.476 23.414 1.00 46.34 109 VAL A C 1
ATOM 854 O O . VAL A 1 109 ? 1.897 23.065 24.011 1.00 46.34 109 VAL A O 1
ATOM 857 N N . VAL A 1 110 ? 3.577 22.703 22.571 1.00 55.91 110 VAL A N 1
ATOM 858 C CA . VAL A 1 110 ? 3.328 21.265 22.396 1.00 55.91 110 VAL A CA 1
ATOM 859 C C . VAL A 1 110 ? 3.773 20.531 23.663 1.00 55.91 110 VAL A C 1
ATOM 861 O O . VAL A 1 110 ? 4.897 20.713 24.139 1.00 55.91 110 VAL A O 1
ATOM 864 N N . LYS A 1 111 ? 2.890 19.707 24.241 1.00 58.81 111 LYS A N 1
ATOM 865 C CA . LYS A 1 111 ? 3.236 18.893 25.415 1.00 58.81 111 LYS A CA 1
ATOM 866 C C . LYS A 1 111 ? 4.312 17.869 25.036 1.00 58.81 111 LYS A C 1
ATOM 868 O O . LYS A 1 111 ? 4.256 17.320 23.937 1.00 58.81 111 LYS A O 1
ATOM 873 N N . PRO A 1 112 ? 5.270 17.558 25.924 1.00 60.97 112 PRO A N 1
ATOM 874 C CA . PRO A 1 112 ? 6.252 16.516 25.650 1.00 60.97 112 PRO A CA 1
ATOM 875 C C . PRO A 1 112 ? 5.548 15.154 25.517 1.00 60.97 112 PRO A C 1
ATOM 877 O O . PRO A 1 112 ? 5.013 14.627 26.489 1.00 60.97 112 PRO A O 1
ATOM 880 N N . PHE A 1 113 ? 5.558 14.576 24.315 1.00 71.06 113 PHE A N 1
ATOM 881 C CA . PHE A 1 113 ? 5.025 13.241 24.030 1.00 71.06 113 PHE A CA 1
ATOM 882 C C . PHE A 1 113 ? 6.032 12.410 23.228 1.00 71.06 113 PHE A C 1
ATOM 884 O O . PHE A 1 113 ? 7.013 12.934 22.699 1.00 71.06 113 PHE A O 1
ATOM 891 N N . ASP A 1 114 ? 5.827 11.095 23.181 1.00 72.19 114 ASP A N 1
ATOM 892 C CA . ASP A 1 114 ? 6.802 10.137 22.651 1.00 72.19 114 ASP A CA 1
ATOM 893 C C . ASP A 1 114 ? 6.704 9.895 21.136 1.00 72.19 114 ASP A C 1
ATOM 895 O O . ASP A 1 114 ? 7.311 8.943 20.660 1.00 72.19 114 ASP A O 1
ATOM 899 N N . TRP A 1 115 ? 5.934 10.704 20.393 1.00 76.69 115 TRP A N 1
ATOM 900 C CA . TRP A 1 115 ? 5.724 10.636 18.930 1.00 76.69 115 TRP A CA 1
ATOM 901 C C . TRP A 1 115 ? 5.314 9.270 18.363 1.00 76.69 115 TRP A C 1
ATOM 903 O O . TRP A 1 115 ? 5.330 9.075 17.148 1.00 76.69 115 TRP A O 1
ATOM 913 N N . SER A 1 116 ? 4.934 8.331 19.230 1.00 86.12 116 SER A N 1
ATOM 914 C CA . SER A 1 116 ? 4.532 6.978 18.853 1.00 86.12 116 SER A CA 1
ATOM 915 C C . SER A 1 116 ? 3.042 6.887 18.523 1.00 86.12 116 SER A C 1
ATOM 917 O O . SER A 1 116 ? 2.601 5.918 17.903 1.00 86.12 116 SER A O 1
ATOM 919 N N . TYR A 1 117 ? 2.267 7.880 18.981 1.00 92.12 117 TYR A N 1
ATOM 920 C CA . TYR A 1 117 ? 0.802 7.920 18.958 1.00 92.12 117 TYR A CA 1
ATOM 921 C C . TYR A 1 117 ? 0.143 6.700 19.616 1.00 92.12 117 TYR A C 1
ATOM 923 O O . TYR A 1 117 ? -1.000 6.354 19.307 1.00 92.12 117 TYR A O 1
ATOM 931 N N . THR A 1 118 ? 0.868 6.044 20.531 1.00 93.75 118 THR A N 1
ATOM 932 C CA . THR A 1 118 ? 0.367 4.907 21.305 1.00 93.75 118 THR A CA 1
ATOM 933 C C . THR A 1 118 ? -0.825 5.334 22.142 1.00 93.75 118 THR A C 1
ATOM 935 O O . THR A 1 118 ? -0.727 6.253 22.948 1.00 93.75 118 THR A O 1
ATOM 938 N N . THR A 1 119 ? -1.928 4.607 21.991 1.00 94.56 119 THR A N 1
ATOM 939 C CA . THR A 1 119 ? -3.175 4.861 22.709 1.00 94.56 119 THR A CA 1
ATOM 940 C C . THR A 1 119 ? -3.659 3.606 23.430 1.00 94.56 119 THR A C 1
ATOM 942 O O . THR A 1 119 ? -3.526 2.492 22.917 1.00 94.56 119 THR A O 1
ATOM 945 N N . ASP A 1 120 ? -4.222 3.778 24.625 1.00 95.00 120 ASP A N 1
ATOM 946 C CA . ASP A 1 120 ? -4.947 2.734 25.358 1.00 95.00 120 ASP A CA 1
ATOM 947 C C . ASP A 1 120 ? -6.469 2.801 25.125 1.00 95.00 120 ASP A C 1
ATOM 949 O O . ASP A 1 120 ? -7.256 2.189 25.852 1.00 95.00 120 ASP A O 1
ATOM 953 N N . TYR A 1 121 ? -6.889 3.558 24.109 1.00 97.44 121 TYR A N 1
ATOM 954 C CA . TYR A 1 121 ? -8.282 3.837 23.812 1.00 97.44 121 TYR A CA 1
ATOM 955 C C . TYR A 1 121 ? -9.120 2.568 23.597 1.00 97.44 121 TYR A C 1
ATOM 957 O O . TYR A 1 121 ? -8.891 1.753 22.697 1.00 97.44 121 TYR A O 1
ATOM 965 N N . ALA A 1 122 ? -10.155 2.440 24.429 1.00 96.88 122 ALA A N 1
ATOM 966 C CA . ALA A 1 122 ? -11.068 1.301 24.461 1.00 96.88 122 ALA A CA 1
ATOM 967 C C . ALA A 1 122 ? -12.488 1.652 23.968 1.00 96.88 122 ALA A C 1
ATOM 969 O O . ALA A 1 122 ? -13.456 0.975 24.335 1.00 96.88 122 ALA A O 1
ATOM 970 N N . GLY A 1 123 ? -12.611 2.709 23.159 1.00 96.81 123 GLY A N 1
ATOM 971 C CA . GLY A 1 123 ? -13.878 3.225 22.642 1.00 96.81 123 GLY A CA 1
ATOM 972 C C . GLY A 1 123 ? -14.574 4.205 23.591 1.00 96.81 123 GLY A C 1
ATOM 973 O O . GLY A 1 123 ? -14.499 4.081 24.817 1.00 96.81 123 GLY A O 1
ATOM 974 N N . THR A 1 124 ? -15.285 5.164 23.006 1.00 97.50 124 THR A N 1
ATOM 975 C CA . THR A 1 124 ? -16.060 6.197 23.700 1.00 97.50 124 THR A CA 1
ATOM 976 C C . THR A 1 124 ? -17.481 5.710 23.907 1.00 97.50 124 THR A C 1
ATOM 978 O O . THR A 1 124 ? -18.232 5.504 22.955 1.00 97.50 124 THR A O 1
ATOM 981 N N . VAL A 1 125 ? -17.856 5.500 25.163 1.00 96.31 125 VAL A N 1
ATOM 982 C CA . VAL A 1 125 ? -19.196 5.040 25.532 1.00 96.31 125 VAL A CA 1
ATOM 983 C C . VAL A 1 125 ? -20.150 6.236 25.584 1.00 96.31 125 VAL A C 1
ATOM 985 O O . VAL A 1 125 ? -19.836 7.257 26.193 1.00 96.31 125 VAL A O 1
ATOM 988 N N . LYS A 1 126 ? -21.325 6.112 24.959 1.00 94.00 126 LYS A N 1
ATOM 989 C CA . LYS A 1 126 ? -22.330 7.178 24.876 1.00 94.00 126 LYS A CA 1
ATOM 990 C C . LYS A 1 126 ? -22.831 7.569 26.277 1.00 94.00 126 LYS A C 1
ATOM 992 O O . LYS A 1 126 ? -23.075 6.668 27.091 1.00 94.00 126 LYS A O 1
ATOM 997 N N . PRO A 1 127 ? -23.042 8.866 26.570 1.00 91.44 127 PRO A N 1
ATOM 998 C CA . PRO A 1 127 ? -23.609 9.301 27.844 1.00 91.44 127 PRO A CA 1
ATOM 999 C C . PRO A 1 127 ? -24.935 8.594 28.153 1.00 91.44 127 PRO A C 1
ATOM 1001 O O . PRO A 1 127 ? -25.799 8.480 27.287 1.00 91.44 127 PRO A O 1
ATOM 1004 N N . GLY A 1 128 ? -25.094 8.104 29.385 1.00 88.38 128 GLY A N 1
ATOM 1005 C CA . GLY A 1 128 ? -26.281 7.347 29.810 1.00 88.38 128 GLY A CA 1
ATOM 1006 C C . GLY A 1 128 ? -26.225 5.839 29.532 1.00 88.38 128 GLY A C 1
ATOM 1007 O O . GLY A 1 128 ? -27.099 5.107 29.994 1.00 88.38 128 GLY A O 1
ATOM 1008 N N . SER A 1 129 ? -25.193 5.345 28.844 1.00 91.06 129 SER A N 1
ATOM 1009 C CA . SER A 1 129 ? -24.949 3.904 28.727 1.00 91.06 129 SER A CA 1
ATOM 1010 C C . SER A 1 129 ? -24.581 3.296 30.081 1.00 91.06 129 SER A C 1
ATOM 1012 O O . SER A 1 129 ? -23.844 3.891 30.870 1.00 91.06 129 SER A O 1
ATOM 1014 N N . ARG A 1 130 ? -25.016 2.055 30.326 1.00 89.25 130 ARG A N 1
ATOM 1015 C CA . ARG A 1 130 ? -24.541 1.269 31.472 1.00 89.25 130 ARG A CA 1
ATOM 1016 C C . ARG A 1 130 ? -23.016 1.066 31.365 1.00 89.25 130 ARG A C 1
ATOM 1018 O O . ARG A 1 130 ? -22.557 0.630 30.307 1.00 89.25 130 ARG A O 1
ATOM 1025 N N . PRO A 1 131 ? -22.233 1.346 32.424 1.00 89.19 131 PRO A N 1
ATOM 1026 C CA . PRO A 1 131 ? -20.790 1.150 32.389 1.00 89.19 131 PRO A CA 1
ATOM 1027 C C . PRO A 1 131 ? -20.436 -0.337 32.306 1.00 89.19 131 PRO A C 1
ATOM 1029 O O . PRO A 1 131 ? -21.148 -1.195 32.833 1.00 89.19 131 PRO A O 1
ATOM 1032 N N . PHE A 1 132 ? -19.302 -0.635 31.673 1.00 92.88 132 PHE A N 1
ATOM 1033 C CA . PHE A 1 132 ? -18.738 -1.981 31.673 1.00 92.88 132 PHE A CA 1
ATOM 1034 C C . PHE A 1 132 ? -18.297 -2.386 33.084 1.00 92.88 132 PHE A C 1
ATOM 1036 O O . PHE A 1 132 ? -17.669 -1.603 33.796 1.00 92.88 132 PHE A O 1
ATOM 1043 N N . THR A 1 133 ? -18.580 -3.630 33.463 1.00 94.88 133 THR A N 1
ATOM 1044 C CA . THR A 1 133 ? -18.117 -4.244 34.713 1.00 94.88 133 THR A CA 1
ATOM 1045 C C . THR A 1 133 ? -17.077 -5.316 34.415 1.00 94.88 133 THR A C 1
ATOM 1047 O O . THR A 1 133 ? -17.191 -6.024 33.414 1.00 94.88 133 THR A O 1
ATOM 1050 N N . ALA A 1 134 ? -16.073 -5.457 35.283 1.00 94.69 134 ALA A N 1
ATOM 1051 C CA . ALA A 1 134 ? -15.057 -6.496 35.138 1.00 94.69 134 ALA A CA 1
ATOM 1052 C C . ALA A 1 134 ? -15.697 -7.895 35.124 1.00 94.69 134 ALA A C 1
ATOM 1054 O O . ALA A 1 134 ? -16.617 -8.176 35.893 1.00 94.69 134 ALA A O 1
ATOM 1055 N N . THR A 1 135 ? -15.209 -8.766 34.244 1.00 94.62 135 THR A N 1
ATOM 1056 C CA . THR A 1 135 ? -15.706 -10.135 34.083 1.00 94.62 135 THR A CA 1
ATOM 1057 C C . THR A 1 135 ? -14.566 -11.071 33.703 1.00 94.62 135 THR A C 1
ATOM 1059 O O . THR A 1 135 ? -13.581 -10.649 33.099 1.00 94.62 135 THR A O 1
ATOM 1062 N N . THR A 1 136 ? -14.703 -12.348 34.053 1.00 93.69 136 THR A N 1
ATOM 1063 C CA . THR A 1 136 ? -13.817 -13.436 33.613 1.00 93.69 136 THR A CA 1
ATOM 1064 C C . THR A 1 136 ? -14.347 -14.154 32.371 1.00 93.69 136 THR A C 1
ATOM 1066 O O . THR A 1 136 ? -13.657 -15.015 31.828 1.00 93.69 136 THR A O 1
ATOM 1069 N N . LYS A 1 137 ? -15.562 -13.820 31.913 1.00 92.44 137 LYS A N 1
ATOM 1070 C CA . LYS A 1 137 ? -16.186 -14.420 30.730 1.00 92.44 137 LYS A CA 1
ATOM 1071 C C . LYS A 1 137 ? -15.404 -14.013 29.468 1.00 92.44 137 LYS A C 1
ATOM 1073 O O . LYS A 1 137 ? -15.372 -12.821 29.156 1.00 92.44 137 LYS A O 1
ATOM 1078 N N . PRO A 1 138 ? -14.777 -14.955 28.738 1.00 92.69 138 PRO A N 1
ATOM 1079 C CA . PRO A 1 138 ? -14.058 -14.628 27.515 1.00 92.69 138 PRO A CA 1
ATOM 1080 C C . PRO A 1 138 ? -15.032 -14.385 26.359 1.00 92.69 138 PRO A C 1
ATOM 1082 O O . PRO A 1 138 ? -16.155 -14.895 26.352 1.00 92.69 138 PRO A O 1
ATOM 1085 N N . ILE A 1 139 ? -14.572 -13.665 25.334 1.00 94.06 139 ILE A N 1
ATOM 1086 C CA . ILE A 1 139 ? -15.298 -13.588 24.063 1.00 94.06 139 ILE A CA 1
ATOM 1087 C C . ILE A 1 139 ? -15.396 -15.010 23.480 1.00 94.06 139 ILE A C 1
ATOM 1089 O O . ILE A 1 139 ? -14.373 -15.699 23.391 1.00 94.06 139 ILE A O 1
ATOM 1093 N N . PRO A 1 140 ? -16.584 -15.473 23.052 1.00 91.62 140 PRO A N 1
ATOM 1094 C CA . PRO A 1 140 ? -16.760 -16.822 22.522 1.00 91.62 140 PRO A CA 1
ATOM 1095 C C . PRO A 1 140 ? -16.181 -16.942 21.100 1.00 91.62 140 PRO A C 1
ATOM 1097 O O . PRO A 1 140 ? -16.897 -16.941 20.102 1.00 91.62 140 PRO A O 1
ATOM 1100 N N . ILE A 1 141 ? -14.855 -17.064 20.991 1.00 85.94 141 ILE A N 1
ATOM 1101 C CA . ILE A 1 141 ? -14.125 -17.117 19.709 1.00 85.94 141 ILE A CA 1
ATOM 1102 C C . ILE A 1 141 ? -14.592 -18.285 18.826 1.00 85.94 141 ILE A C 1
ATOM 1104 O O . ILE A 1 141 ? -14.644 -18.143 17.606 1.00 85.94 141 ILE A O 1
ATOM 1108 N N . GLU A 1 142 ? -14.982 -19.420 19.409 1.00 86.94 142 GLU A N 1
ATOM 1109 C CA . GLU A 1 142 ? -15.479 -20.575 18.644 1.00 86.94 142 GLU A CA 1
ATOM 1110 C C . GLU A 1 142 ? -16.764 -20.255 17.868 1.00 86.94 142 GLU A C 1
ATOM 1112 O O . GLU A 1 142 ? -16.932 -20.688 16.728 1.00 86.94 142 GLU A O 1
ATOM 1117 N N . LEU A 1 143 ? -17.631 -19.404 18.424 1.00 85.94 143 LEU A N 1
ATOM 1118 C CA . LEU A 1 143 ? -18.825 -18.911 17.739 1.00 85.94 143 LEU A CA 1
ATOM 1119 C C . LEU A 1 143 ? -18.486 -17.979 16.565 1.00 85.94 143 LEU A C 1
ATOM 1121 O O . LEU A 1 143 ? -19.265 -17.871 15.622 1.00 85.94 143 LEU A O 1
ATOM 1125 N N . LEU A 1 144 ? -17.324 -17.325 16.606 1.00 81.00 144 LEU A N 1
ATOM 1126 C CA . LEU A 1 144 ? -16.839 -16.407 15.571 1.00 81.00 144 LEU A CA 1
ATOM 1127 C C . LEU A 1 144 ? -16.042 -17.114 14.462 1.00 81.00 144 LEU A C 1
ATOM 1129 O O . LEU A 1 144 ? -15.870 -16.551 13.381 1.00 81.00 144 LEU A O 1
ATOM 1133 N N . LYS A 1 145 ? -15.562 -18.340 14.712 1.00 84.75 145 LYS A N 1
ATOM 1134 C CA . LYS A 1 145 ? -14.917 -19.206 13.708 1.00 84.75 145 LYS A CA 1
ATOM 1135 C C . LYS A 1 145 ? -15.922 -19.915 12.800 1.00 84.75 145 LYS A C 1
ATOM 1137 O O . LYS A 1 145 ? -15.538 -20.404 11.739 1.00 84.75 145 LYS A O 1
ATOM 1142 N N . ARG A 1 146 ? -17.193 -19.985 13.208 1.00 86.62 146 ARG A N 1
ATOM 1143 C CA . ARG A 1 146 ? -18.268 -20.550 12.388 1.00 86.62 146 ARG A CA 1
ATOM 1144 C C . ARG A 1 146 ? -18.427 -19.740 11.093 1.00 86.62 146 ARG A C 1
ATOM 1146 O O . ARG A 1 146 ? -18.344 -18.511 11.137 1.00 86.62 146 ARG A O 1
ATOM 1153 N N . PRO A 1 147 ? -18.680 -20.393 9.948 1.00 83.75 147 PRO A N 1
ATOM 1154 C CA . PRO A 1 147 ? -18.885 -19.720 8.669 1.00 83.75 147 PRO A CA 1
ATOM 1155 C C . PRO A 1 147 ? -20.310 -19.144 8.564 1.00 83.75 147 PRO A C 1
ATOM 1157 O O . PRO A 1 147 ? -21.064 -19.491 7.659 1.00 83.75 147 PRO A O 1
ATOM 1160 N N . ASP A 1 148 ? -20.695 -18.286 9.510 1.00 88.44 148 ASP A N 1
ATOM 1161 C CA . ASP A 1 148 ? -21.978 -17.580 9.471 1.00 88.44 148 ASP A CA 1
ATOM 1162 C C . ASP A 1 148 ? -21.925 -16.466 8.398 1.00 88.44 148 ASP A C 1
ATOM 1164 O O . ASP A 1 148 ? -20.871 -15.840 8.214 1.00 88.44 148 ASP A O 1
ATOM 1168 N N . PRO A 1 149 ? -23.031 -16.189 7.678 1.00 91.75 149 PRO A N 1
ATOM 1169 C CA . PRO A 1 149 ? -23.049 -15.164 6.639 1.00 91.75 149 PRO A CA 1
ATOM 1170 C C . PRO A 1 149 ? -22.746 -13.784 7.232 1.00 91.75 149 PRO A C 1
ATOM 1172 O O . PRO A 1 149 ? -23.319 -13.381 8.245 1.00 91.75 149 PRO A O 1
ATOM 1175 N N . ILE A 1 150 ? -21.845 -13.046 6.584 1.00 93.12 150 ILE A N 1
ATOM 1176 C CA . ILE A 1 150 ? -21.492 -11.684 6.985 1.00 93.12 150 ILE A CA 1
ATOM 1177 C C . ILE A 1 150 ? -22.508 -10.737 6.347 1.00 93.12 150 ILE A C 1
ATOM 1179 O O . ILE A 1 150 ? -22.488 -10.529 5.137 1.00 93.12 150 ILE A O 1
ATOM 1183 N N . LEU A 1 151 ? -23.400 -10.180 7.164 1.00 94.62 151 LEU A N 1
ATOM 1184 C CA . LEU A 1 151 ? -24.417 -9.221 6.727 1.00 94.62 151 LEU A CA 1
ATOM 1185 C C . LEU A 1 151 ? -23.813 -7.839 6.470 1.00 94.62 151 LEU A C 1
ATOM 1187 O O . LEU A 1 151 ? -24.276 -7.108 5.600 1.00 94.62 151 LEU A O 1
ATOM 1191 N N . PHE A 1 152 ? -22.782 -7.483 7.236 1.00 95.75 152 PHE A N 1
ATOM 1192 C CA . PHE A 1 152 ? -22.078 -6.216 7.104 1.00 95.75 152 PHE A CA 1
ATOM 1193 C C . PHE A 1 152 ? -20.614 -6.369 7.504 1.00 95.75 152 PHE A C 1
ATOM 1195 O O . PHE A 1 152 ? -20.288 -7.014 8.506 1.00 95.75 152 PHE A O 1
ATOM 1202 N N . TYR A 1 153 ? -19.739 -5.757 6.714 1.00 96.25 153 TYR A N 1
ATOM 1203 C CA . TYR A 1 153 ? -18.314 -5.658 6.982 1.00 96.25 153 TYR A CA 1
ATOM 1204 C C . TYR A 1 153 ? -17.835 -4.257 6.644 1.00 96.25 153 TYR A C 1
ATOM 1206 O O . TYR A 1 153 ? -18.180 -3.727 5.587 1.00 96.25 153 TYR A O 1
ATOM 1214 N N . ASP A 1 154 ? -16.996 -3.699 7.508 1.00 94.44 154 ASP A N 1
ATOM 1215 C CA . ASP A 1 154 ? -16.228 -2.512 7.164 1.00 94.44 154 ASP A CA 1
ATOM 1216 C C . ASP A 1 154 ? -14.856 -2.516 7.848 1.00 94.44 154 ASP A C 1
ATOM 1218 O O . ASP A 1 154 ? -14.659 -3.151 8.889 1.00 94.44 154 ASP A O 1
ATOM 1222 N N . ASP A 1 155 ? -13.921 -1.797 7.237 1.00 95.94 155 ASP A N 1
ATOM 1223 C CA . ASP A 1 155 ? -12.555 -1.571 7.703 1.00 95.94 155 ASP A CA 1
ATOM 1224 C C . ASP A 1 155 ? -12.284 -0.065 7.637 1.00 95.94 155 ASP A C 1
ATOM 1226 O O . ASP A 1 155 ? -12.198 0.519 6.551 1.00 95.94 155 ASP A O 1
ATOM 1230 N N . VAL A 1 156 ? -12.247 0.573 8.805 1.00 96.44 156 VAL A N 1
ATOM 1231 C CA . VAL A 1 156 ? -12.181 2.027 8.966 1.00 96.44 156 VAL A CA 1
ATOM 1232 C C . VAL A 1 156 ? -10.857 2.396 9.616 1.00 96.44 156 VAL A C 1
ATOM 1234 O O . VAL A 1 156 ? -10.614 2.096 10.784 1.00 96.44 156 VAL A O 1
ATOM 1237 N N . ILE A 1 157 ? -9.997 3.072 8.863 1.00 93.69 157 ILE A N 1
ATOM 1238 C CA . ILE A 1 157 ? -8.725 3.602 9.361 1.00 93.69 157 ILE A CA 1
ATOM 1239 C C . ILE A 1 157 ? -9.001 4.942 10.050 1.00 93.69 157 ILE A C 1
ATOM 1241 O O . ILE A 1 157 ? -9.703 5.782 9.490 1.00 93.69 157 ILE A O 1
ATOM 1245 N N . LEU A 1 158 ? -8.478 5.132 11.262 1.00 96.44 158 LEU A N 1
ATOM 1246 C CA . LEU A 1 158 ? -8.640 6.360 12.048 1.00 96.44 158 LEU A CA 1
ATOM 1247 C C . LEU A 1 158 ? -7.422 7.278 11.904 1.00 96.44 158 LEU A C 1
ATOM 1249 O O . LEU A 1 158 ? -7.579 8.473 11.665 1.00 96.44 158 LEU A O 1
ATOM 1253 N N . TYR A 1 159 ? -6.211 6.727 11.997 1.00 96.25 159 TYR A N 1
ATOM 1254 C CA . TYR A 1 159 ? -4.982 7.465 11.701 1.00 96.25 159 TYR A CA 1
ATOM 1255 C C . TYR A 1 159 ? -3.813 6.543 11.343 1.00 96.25 159 TYR A C 1
ATOM 1257 O O . TYR A 1 159 ? -3.758 5.393 11.789 1.00 96.25 159 TYR A O 1
ATOM 1265 N N . GLU A 1 160 ? -2.870 7.076 10.569 1.00 91.81 160 GLU A N 1
ATOM 1266 C CA . GLU A 1 160 ? -1.596 6.456 10.195 1.00 91.81 160 GLU A CA 1
ATOM 1267 C C . GLU A 1 160 ? -0.446 7.478 10.296 1.00 91.81 160 GLU A C 1
ATOM 1269 O O . GLU A 1 160 ? -0.641 8.670 10.059 1.00 91.81 160 GLU A O 1
ATOM 1274 N N . ASP A 1 161 ? 0.755 7.007 10.636 1.00 88.44 161 ASP A N 1
ATOM 1275 C CA . ASP A 1 161 ? 1.994 7.795 10.661 1.00 88.44 161 ASP A CA 1
ATOM 1276 C C . ASP A 1 161 ? 3.184 6.915 10.261 1.00 88.44 161 ASP A C 1
ATOM 1278 O O . ASP A 1 161 ? 3.250 5.752 10.664 1.00 88.44 161 ASP A O 1
ATOM 1282 N N . GLU A 1 162 ? 4.145 7.463 9.520 1.00 80.44 162 GLU A N 1
ATOM 1283 C CA . GLU A 1 162 ? 5.364 6.745 9.103 1.00 80.44 162 GLU A CA 1
ATOM 1284 C C . GLU A 1 162 ? 6.540 6.954 10.078 1.00 80.44 162 GLU A C 1
ATOM 1286 O O . GLU A 1 162 ? 7.663 6.519 9.828 1.00 80.44 162 GLU A O 1
ATOM 1291 N N . LEU A 1 163 ? 6.304 7.596 11.230 1.00 79.94 163 LEU A N 1
ATOM 1292 C CA . LEU A 1 163 ? 7.304 7.836 12.276 1.00 79.94 163 LEU A CA 1
ATOM 1293 C C . LEU A 1 163 ? 8.583 8.501 11.730 1.00 79.94 163 LEU A C 1
ATOM 1295 O O . LEU A 1 163 ? 9.692 8.173 12.165 1.00 79.94 163 LEU A O 1
ATOM 1299 N N . ALA A 1 164 ? 8.419 9.423 10.773 1.00 72.25 164 ALA A N 1
ATOM 1300 C CA . ALA A 1 164 ? 9.499 10.034 9.996 1.00 72.25 164 ALA A CA 1
ATOM 1301 C C . ALA A 1 164 ? 10.413 8.986 9.328 1.00 72.25 164 ALA A C 1
ATOM 1303 O O . ALA A 1 164 ? 11.624 8.995 9.544 1.00 72.25 164 ALA A O 1
ATOM 1304 N N . ASP A 1 165 ? 9.817 8.043 8.594 1.00 73.62 165 ASP A N 1
ATOM 1305 C CA . ASP A 1 165 ? 10.473 6.933 7.885 1.00 73.62 165 ASP A CA 1
ATOM 1306 C C . ASP A 1 165 ? 11.179 5.893 8.777 1.00 73.62 165 ASP A C 1
ATOM 1308 O O . ASP A 1 165 ? 11.933 5.051 8.288 1.00 73.62 165 ASP A O 1
ATOM 1312 N N . ASN A 1 166 ? 10.945 5.914 10.095 1.00 73.75 166 ASN A N 1
ATOM 1313 C CA . ASN A 1 166 ? 11.548 4.957 11.037 1.00 73.75 166 ASN A CA 1
ATOM 1314 C C . ASN A 1 166 ? 10.608 3.800 11.405 1.00 73.75 166 ASN A C 1
ATOM 1316 O O . ASN A 1 166 ? 10.912 3.003 12.297 1.00 73.75 166 ASN A O 1
ATOM 1320 N N . GLY A 1 167 ? 9.447 3.705 10.762 1.00 83.69 167 GLY A N 1
ATOM 1321 C CA . GLY A 1 167 ? 8.501 2.638 11.028 1.00 83.69 167 GLY A CA 1
ATOM 1322 C C . GLY A 1 167 ? 7.103 2.955 10.533 1.00 83.69 167 GLY A C 1
ATOM 1323 O O . GLY A 1 167 ? 6.913 3.609 9.515 1.00 83.69 167 GLY A O 1
ATOM 1324 N N . ILE A 1 168 ? 6.107 2.442 11.245 1.00 85.38 168 ILE A N 1
ATOM 1325 C CA . ILE A 1 168 ? 4.705 2.740 10.978 1.00 85.38 168 ILE A CA 1
ATOM 1326 C C . ILE A 1 168 ? 3.896 2.635 12.263 1.00 85.38 168 ILE A C 1
ATOM 1328 O O . ILE A 1 168 ? 4.050 1.679 13.026 1.00 85.38 168 ILE A O 1
ATOM 1332 N N . THR A 1 169 ? 2.985 3.578 12.455 1.00 93.38 169 THR A N 1
ATOM 1333 C CA . THR A 1 169 ? 1.879 3.488 13.403 1.00 93.38 169 THR A CA 1
ATOM 1334 C C . THR A 1 169 ? 0.565 3.553 12.634 1.00 93.38 169 THR A C 1
ATOM 1336 O O . THR A 1 169 ? 0.409 4.360 11.725 1.00 93.38 169 THR A O 1
ATOM 1339 N N . MET A 1 170 ? -0.400 2.714 13.004 1.00 95.31 170 MET A N 1
ATOM 1340 C CA . MET A 1 170 ? -1.737 2.686 12.417 1.00 95.31 170 MET A CA 1
ATOM 1341 C C . MET A 1 170 ? -2.780 2.342 13.480 1.00 95.31 170 MET A C 1
ATOM 1343 O O . MET A 1 170 ? -2.632 1.352 14.202 1.00 95.31 170 MET A O 1
ATOM 1347 N N . PHE A 1 171 ? -3.874 3.103 13.522 1.00 98.12 171 PHE A N 1
ATOM 1348 C CA . PHE A 1 171 ? -5.066 2.771 14.299 1.00 98.12 171 PHE A CA 1
ATOM 1349 C C . PHE A 1 171 ? -6.264 2.551 13.375 1.00 98.12 171 PHE A C 1
ATOM 1351 O O . PHE A 1 171 ? -6.674 3.449 12.644 1.00 98.12 171 PHE A O 1
ATOM 1358 N N . SER A 1 172 ? -6.818 1.336 13.385 1.00 97.38 172 SER A N 1
ATOM 1359 C CA . SER A 1 172 ? -7.919 0.929 12.498 1.00 97.38 172 SER A CA 1
ATOM 1360 C C . SER A 1 172 ? -8.985 0.129 13.242 1.00 97.38 172 SER A C 1
ATOM 1362 O O . SER A 1 172 ? -8.687 -0.569 14.211 1.00 97.38 172 SER A O 1
ATOM 1364 N N . CYS A 1 173 ? -10.229 0.216 12.778 1.00 98.19 173 CYS A N 1
ATOM 1365 C CA . CYS A 1 173 ? -11.391 -0.482 13.311 1.00 98.19 173 CYS A CA 1
ATOM 1366 C C . CYS A 1 173 ? -12.005 -1.378 12.235 1.00 98.19 173 CYS A C 1
ATOM 1368 O O . CYS A 1 173 ? -12.514 -0.892 11.228 1.00 98.19 173 CYS A O 1
ATOM 1370 N N . LYS A 1 174 ? -12.014 -2.690 12.475 1.00 97.88 174 LYS A N 1
ATOM 1371 C CA . LYS A 1 174 ? -12.669 -3.680 11.610 1.00 97.88 174 LYS A CA 1
ATOM 1372 C C . LYS A 1 174 ? -13.917 -4.200 12.291 1.00 97.88 174 LYS A C 1
ATOM 1374 O O . LYS A 1 174 ? -13.836 -4.644 13.434 1.00 97.88 174 LYS A O 1
ATOM 1379 N N . ILE A 1 175 ? -15.049 -4.197 11.598 1.00 97.50 175 ILE A N 1
ATOM 1380 C CA . ILE A 1 175 ? -16.317 -4.703 12.132 1.00 97.50 175 ILE A CA 1
ATOM 1381 C C . ILE A 1 175 ? -16.898 -5.780 11.223 1.00 97.50 175 ILE A C 1
ATOM 1383 O O . ILE A 1 175 ? -16.904 -5.647 10.003 1.00 97.50 175 ILE A O 1
ATOM 1387 N N . ARG A 1 176 ? -17.383 -6.865 11.829 1.00 96.12 176 ARG A N 1
ATOM 1388 C CA . ARG A 1 176 ? -18.120 -7.948 11.171 1.00 96.12 176 ARG A CA 1
ATOM 1389 C C . ARG A 1 176 ? -19.445 -8.146 11.889 1.00 96.12 176 ARG A C 1
ATOM 1391 O O . ARG A 1 176 ? -19.447 -8.377 13.095 1.00 96.12 176 ARG A O 1
ATOM 1398 N N . VAL A 1 177 ? -20.546 -8.085 11.147 1.00 97.06 177 VAL A N 1
ATOM 1399 C CA . VAL A 1 177 ? -21.904 -8.307 11.657 1.00 97.06 177 VAL A CA 1
ATOM 1400 C C . VAL A 1 177 ? -22.477 -9.567 11.020 1.00 97.06 177 VAL A C 1
ATOM 1402 O O . VAL A 1 177 ? -22.510 -9.699 9.797 1.00 97.06 177 VAL A O 1
ATOM 1405 N N . MET A 1 178 ? -22.934 -10.485 11.861 1.00 95.69 178 MET A N 1
ATOM 1406 C CA . MET A 1 178 ? -23.597 -11.743 11.520 1.00 95.69 178 MET A CA 1
ATOM 1407 C C . MET A 1 178 ? -25.054 -11.700 12.031 1.00 95.69 178 MET A C 1
ATOM 1409 O O . MET A 1 178 ? -25.395 -10.807 12.803 1.00 95.69 178 MET A O 1
ATOM 1413 N N . PRO A 1 179 ? -25.940 -12.646 11.662 1.00 95.12 179 PRO A N 1
ATOM 1414 C CA . PRO A 1 179 ? -27.359 -12.581 12.042 1.00 95.12 179 PRO A CA 1
ATOM 1415 C C . PRO A 1 179 ? -27.657 -12.527 13.552 1.00 95.12 179 PRO A C 1
ATOM 1417 O O . PRO A 1 179 ? -28.647 -11.918 13.955 1.00 95.12 179 PRO A O 1
ATOM 1420 N N . SER A 1 180 ? -26.820 -13.155 14.384 1.00 94.44 180 SER A N 1
ATOM 1421 C CA . SER A 1 180 ? -27.010 -13.225 15.846 1.00 94.44 180 SER A CA 1
ATOM 1422 C C . SER A 1 180 ? -25.944 -12.489 16.658 1.00 94.44 180 SER A C 1
ATOM 1424 O O . SER A 1 180 ? -26.051 -12.430 17.875 1.00 94.44 180 SER A O 1
ATOM 1426 N N . ARG A 1 181 ? -24.898 -11.948 16.027 1.00 95.00 181 ARG A N 1
ATOM 1427 C CA . ARG A 1 181 ? -23.769 -11.346 16.749 1.00 95.00 181 ARG A CA 1
ATOM 1428 C C . ARG A 1 181 ? -22.986 -10.376 15.883 1.00 95.00 181 ARG A C 1
ATOM 1430 O O . ARG A 1 181 ? -22.996 -10.491 14.659 1.00 95.00 181 ARG A O 1
ATOM 1437 N N . LEU A 1 182 ? -22.207 -9.509 16.513 1.00 96.19 182 LEU A N 1
ATOM 1438 C CA . LEU A 1 182 ? -21.139 -8.764 15.846 1.00 96.19 182 LEU A CA 1
ATOM 1439 C C . LEU A 1 182 ? -19.823 -8.877 16.611 1.00 96.19 182 LEU A C 1
ATOM 1441 O O . LEU A 1 182 ? -19.796 -9.116 17.820 1.00 96.19 182 LEU A O 1
ATOM 1445 N N . LEU A 1 183 ? -18.730 -8.647 15.891 1.00 97.38 183 LEU A N 1
ATOM 1446 C CA . LEU A 1 183 ? -17.405 -8.434 16.454 1.00 97.38 183 LEU A CA 1
ATOM 1447 C C . LEU A 1 183 ? -16.779 -7.192 15.822 1.00 97.38 183 LEU A C 1
ATOM 1449 O O . LEU A 1 183 ? -16.619 -7.126 14.602 1.00 97.38 183 LEU A O 1
ATOM 1453 N N . LEU A 1 184 ? -16.364 -6.253 16.664 1.00 98.25 184 LEU A N 1
ATOM 1454 C CA . LEU A 1 184 ? -15.491 -5.142 16.309 1.00 98.25 184 LEU A CA 1
ATOM 1455 C C . LEU A 1 184 ? -14.093 -5.390 16.883 1.00 98.25 184 LEU A C 1
ATOM 1457 O O . LEU A 1 184 ? -13.953 -5.785 18.038 1.00 98.25 184 LEU A O 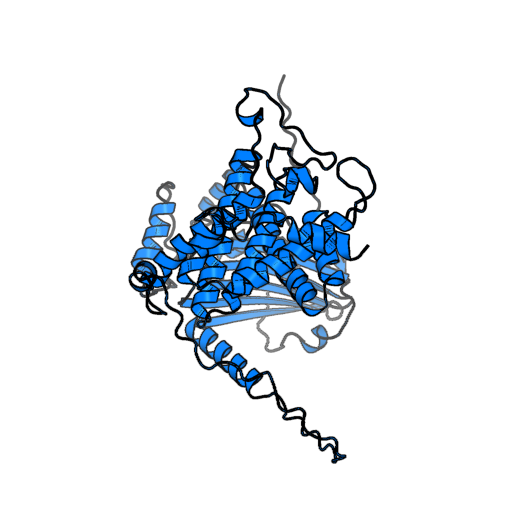1
ATOM 1461 N N . LEU A 1 185 ? -13.062 -5.142 16.079 1.00 98.19 185 LEU A N 1
ATOM 1462 C CA . LEU A 1 185 ? -11.658 -5.106 16.475 1.00 98.19 185 LEU A CA 1
ATOM 1463 C C . LEU A 1 185 ? -11.099 -3.722 16.142 1.00 98.19 185 LEU A C 1
ATOM 1465 O O . LEU A 1 185 ? -10.841 -3.431 14.975 1.00 98.19 185 LEU A O 1
ATOM 1469 N N . ALA A 1 186 ? -10.884 -2.901 17.164 1.00 98.44 186 ALA A N 1
ATOM 1470 C CA . ALA A 1 186 ? -10.053 -1.711 17.071 1.00 98.44 186 ALA A CA 1
ATOM 1471 C C . ALA A 1 186 ? -8.613 -2.109 17.403 1.00 98.44 186 ALA A C 1
ATOM 1473 O O . ALA A 1 186 ? -8.346 -2.645 18.479 1.00 98.44 186 ALA A O 1
ATOM 1474 N N . ARG A 1 187 ? -7.689 -1.905 16.468 1.00 98.50 187 ARG A N 1
ATOM 1475 C CA . ARG A 1 187 ? -6.286 -2.292 16.602 1.00 98.50 187 ARG A CA 1
ATOM 1476 C C . ARG A 1 187 ? -5.395 -1.091 16.379 1.00 98.50 187 ARG A C 1
ATOM 1478 O O . ARG A 1 187 ? -5.350 -0.546 15.276 1.00 98.50 187 ARG A O 1
ATOM 1485 N N . PHE A 1 188 ? -4.634 -0.762 17.412 1.00 98.31 188 PHE A N 1
ATOM 1486 C CA . PHE A 1 188 ? -3.426 0.035 17.305 1.00 98.31 188 PHE A CA 1
ATOM 1487 C C . PHE A 1 188 ? -2.266 -0.907 17.021 1.00 98.31 188 PHE A C 1
ATOM 1489 O O . PHE A 1 188 ? -1.997 -1.832 17.793 1.00 98.31 188 PHE A O 1
ATOM 1496 N N . PHE A 1 189 ? -1.592 -0.680 15.907 1.00 97.00 189 PHE A N 1
ATOM 1497 C CA . PHE A 1 189 ? -0.382 -1.378 15.522 1.00 97.00 189 PHE A CA 1
ATOM 1498 C C . PHE A 1 189 ? 0.728 -0.358 15.343 1.00 97.00 189 PHE A C 1
ATOM 1500 O O . PHE A 1 189 ? 0.559 0.619 14.622 1.00 97.00 189 PHE A O 1
ATOM 1507 N N . MET A 1 190 ? 1.868 -0.627 15.959 1.00 94.38 190 MET A N 1
ATOM 1508 C CA . MET A 1 190 ? 3.084 0.129 15.740 1.00 94.38 190 MET A CA 1
ATOM 1509 C C . MET A 1 190 ? 4.247 -0.827 15.523 1.00 94.38 190 MET A C 1
ATOM 1511 O O . MET A 1 190 ? 4.423 -1.804 16.254 1.00 94.38 190 MET A O 1
ATOM 1515 N N . ARG A 1 191 ? 5.066 -0.505 14.531 1.00 92.25 191 ARG A N 1
ATOM 1516 C CA . ARG A 1 191 ? 6.382 -1.085 14.313 1.00 92.25 191 ARG A CA 1
ATOM 1517 C C . ARG A 1 191 ? 7.369 0.063 14.272 1.00 92.25 191 ARG A C 1
ATOM 1519 O O . ARG A 1 191 ? 7.247 0.930 13.416 1.00 92.25 191 ARG A O 1
ATOM 1526 N N . LEU A 1 192 ? 8.337 0.037 15.174 1.00 86.69 192 LEU A N 1
ATOM 1527 C CA . LEU A 1 192 ? 9.499 0.907 15.120 1.00 86.69 192 LEU A CA 1
ATOM 1528 C C . LEU A 1 192 ? 10.677 0.054 14.649 1.00 86.69 192 LEU A C 1
ATOM 1530 O O . LEU A 1 192 ? 11.018 -0.946 15.292 1.00 86.69 192 LEU A O 1
ATOM 1534 N N . ASP A 1 193 ? 11.231 0.397 13.491 1.00 82.19 193 ASP A N 1
ATOM 1535 C CA . ASP A 1 193 ? 12.186 -0.446 12.776 1.00 82.19 193 ASP A CA 1
ATOM 1536 C C . ASP A 1 193 ? 13.441 -0.685 13.618 1.00 82.19 193 ASP A C 1
ATOM 1538 O O . ASP A 1 193 ? 14.020 0.241 14.180 1.00 82.19 193 ASP A O 1
ATOM 1542 N N . ASN A 1 194 ? 13.851 -1.953 13.722 1.00 81.12 194 ASN A N 1
ATOM 1543 C CA . ASN A 1 194 ? 14.969 -2.408 14.559 1.00 81.12 194 ASN A CA 1
ATOM 1544 C C . ASN A 1 194 ? 14.822 -2.113 16.065 1.00 81.12 194 ASN A C 1
ATOM 1546 O O . ASN A 1 194 ? 15.788 -2.264 16.805 1.00 81.12 194 ASN A O 1
ATOM 1550 N N . VAL A 1 195 ? 13.632 -1.719 16.534 1.00 84.12 195 VAL A N 1
ATOM 1551 C CA . VAL A 1 195 ? 13.377 -1.457 17.956 1.00 84.12 195 VAL A CA 1
ATOM 1552 C C . VAL A 1 195 ? 12.332 -2.421 18.501 1.00 84.12 195 VAL A C 1
ATOM 1554 O O . VAL A 1 195 ? 12.671 -3.344 19.239 1.00 84.12 195 VAL A O 1
ATOM 1557 N N . LEU A 1 196 ? 11.056 -2.251 18.142 1.00 91.19 196 LEU A N 1
ATOM 1558 C CA . LEU A 1 196 ? 9.977 -3.071 18.694 1.00 91.19 196 LEU A CA 1
ATOM 1559 C C . LEU A 1 196 ? 8.704 -3.060 17.850 1.00 91.19 196 LEU A C 1
ATOM 1561 O O . LEU A 1 196 ? 8.473 -2.191 17.010 1.00 91.19 196 LEU A O 1
ATOM 1565 N N . PHE A 1 197 ? 7.841 -4.019 18.157 1.00 92.75 197 PHE A N 1
ATOM 1566 C CA . PHE A 1 197 ? 6.449 -4.075 17.752 1.00 92.75 197 PHE A CA 1
ATOM 1567 C C . PHE A 1 197 ? 5.556 -3.834 18.965 1.00 92.75 197 PHE A C 1
ATOM 1569 O O . PHE A 1 197 ? 5.758 -4.417 20.033 1.00 92.75 197 PHE A O 1
ATOM 1576 N N . ARG A 1 198 ? 4.516 -3.026 18.784 1.00 94.62 198 ARG A N 1
ATOM 1577 C CA . ARG A 1 198 ? 3.514 -2.721 19.801 1.00 94.62 198 ARG A CA 1
ATOM 1578 C C . ARG A 1 198 ? 2.120 -2.913 19.223 1.00 94.62 198 ARG A C 1
ATOM 1580 O O . ARG A 1 198 ? 1.800 -2.440 18.138 1.00 94.62 198 ARG A O 1
ATOM 1587 N N . LEU A 1 199 ? 1.284 -3.613 19.976 1.00 96.50 199 LEU A N 1
ATOM 1588 C CA . LEU A 1 199 ? -0.108 -3.889 19.644 1.00 96.50 199 LEU A CA 1
ATOM 1589 C C . LEU A 1 199 ? -0.995 -3.492 20.823 1.00 96.50 199 LEU A C 1
ATOM 1591 O O . LEU A 1 199 ? -0.707 -3.863 21.969 1.00 96.50 199 LEU A O 1
ATOM 1595 N N . ARG A 1 200 ? -2.073 -2.757 20.547 1.00 97.50 200 ARG A N 1
ATOM 1596 C CA . ARG A 1 200 ? -3.181 -2.523 21.483 1.00 97.50 200 ARG A CA 1
ATOM 1597 C C . ARG A 1 200 ? -4.475 -2.894 20.764 1.00 97.50 200 ARG A C 1
ATOM 1599 O O . ARG A 1 200 ? -4.869 -2.235 19.808 1.00 97.50 200 ARG A O 1
ATOM 1606 N N . ASP A 1 201 ? -5.084 -3.994 21.185 1.00 97.94 201 ASP A N 1
ATOM 1607 C CA . ASP A 1 201 ? -6.312 -4.528 20.602 1.00 97.94 201 ASP A CA 1
ATOM 1608 C C . ASP A 1 201 ? -7.475 -4.283 21.563 1.00 97.94 201 ASP A C 1
ATOM 1610 O O . ASP A 1 201 ? -7.455 -4.779 22.687 1.00 97.94 201 ASP A O 1
ATOM 1614 N N . THR A 1 202 ? -8.519 -3.609 21.094 1.00 98.12 202 THR A N 1
ATOM 1615 C CA . THR A 1 202 ? -9.824 -3.538 21.754 1.00 98.12 202 THR A CA 1
ATOM 1616 C C . THR A 1 202 ? -10.826 -4.330 20.924 1.00 98.12 202 THR A C 1
ATOM 1618 O O . THR A 1 202 ? -11.133 -3.970 19.786 1.00 98.12 202 THR A O 1
ATOM 1621 N N . ARG A 1 203 ? -11.355 -5.417 21.484 1.00 97.88 203 ARG A N 1
ATOM 1622 C CA . ARG A 1 203 ? -12.429 -6.215 20.885 1.00 97.88 203 ARG A CA 1
ATOM 1623 C C . ARG A 1 203 ? -13.749 -5.883 21.556 1.00 97.88 203 ARG A C 1
ATOM 1625 O O . ARG A 1 203 ? -13.823 -5.907 22.780 1.00 97.88 203 ARG A O 1
ATOM 1632 N N . VAL A 1 204 ? -14.788 -5.631 20.769 1.00 97.81 204 VAL A N 1
ATOM 1633 C CA . VAL A 1 204 ? -16.168 -5.490 21.250 1.00 97.81 204 VAL A CA 1
ATOM 1634 C C . VAL A 1 204 ? -17.008 -6.570 20.584 1.00 97.81 204 VAL A C 1
ATOM 1636 O O . VAL A 1 204 ? -17.174 -6.576 19.366 1.00 97.81 204 VAL A O 1
ATOM 1639 N N . TYR A 1 205 ? -17.504 -7.500 21.387 1.00 97.56 205 TYR A N 1
ATOM 1640 C CA . TYR A 1 205 ? -18.445 -8.537 20.986 1.00 97.56 205 TYR A CA 1
ATOM 1641 C C . TYR A 1 205 ? -19.840 -8.145 21.465 1.00 97.56 205 TYR A C 1
ATOM 1643 O O . TYR A 1 205 ? -19.991 -7.781 22.631 1.00 97.56 205 TYR A O 1
ATOM 1651 N N . VAL A 1 206 ? -20.838 -8.233 20.589 1.00 96.62 206 VAL A N 1
ATOM 1652 C CA . VAL A 1 206 ? -22.251 -8.113 20.976 1.00 96.62 206 VAL A CA 1
ATOM 1653 C C . VAL A 1 206 ? -22.958 -9.388 20.561 1.00 96.62 206 VAL A C 1
ATOM 1655 O O . VAL A 1 206 ? -22.902 -9.767 19.387 1.00 96.62 206 VAL A O 1
ATOM 1658 N N . ASP A 1 207 ? -23.626 -10.017 21.518 1.00 95.69 207 ASP A N 1
ATOM 1659 C CA . ASP A 1 207 ? -24.628 -11.036 21.252 1.00 95.69 207 ASP A CA 1
ATOM 1660 C C . ASP A 1 207 ? -26.000 -10.368 21.159 1.00 95.69 207 ASP A C 1
ATOM 1662 O O . ASP A 1 207 ? -26.448 -9.713 22.102 1.00 95.69 207 ASP A O 1
ATOM 1666 N N . PHE A 1 208 ? -26.646 -10.484 20.001 1.00 95.00 208 PHE A N 1
ATOM 1667 C CA . PHE A 1 208 ? -27.933 -9.835 19.769 1.00 95.00 208 PHE A CA 1
ATOM 1668 C C . PHE A 1 208 ? -29.092 -10.558 20.445 1.00 95.00 208 PHE A C 1
ATOM 1670 O O . PHE A 1 208 ? -30.126 -9.941 20.678 1.00 95.00 208 PHE A O 1
ATOM 1677 N N . ASP A 1 209 ? -28.944 -11.856 20.705 1.00 92.44 209 ASP A N 1
ATOM 1678 C CA . ASP A 1 209 ? -29.996 -12.668 21.307 1.00 92.44 209 ASP A CA 1
ATOM 1679 C C . ASP A 1 209 ? -29.973 -12.517 22.834 1.00 92.44 209 ASP A C 1
ATOM 1681 O O . ASP A 1 209 ? -31.008 -12.258 23.447 1.00 92.44 209 ASP A O 1
ATOM 1685 N N . ASP A 1 210 ? -28.780 -12.569 23.432 1.00 92.25 210 ASP A N 1
ATOM 1686 C CA . ASP A 1 210 ? -28.604 -12.436 24.885 1.00 92.25 210 ASP A CA 1
ATOM 1687 C C . ASP A 1 210 ? -28.512 -10.976 25.365 1.00 92.25 210 ASP A C 1
ATOM 1689 O O . ASP A 1 210 ? -28.473 -10.719 26.572 1.00 92.25 210 ASP A O 1
ATOM 1693 N N . MET A 1 211 ? -28.458 -10.006 24.442 1.00 92.06 211 MET A N 1
ATOM 1694 C CA . MET A 1 211 ? -28.244 -8.581 24.739 1.00 92.06 211 MET A CA 1
ATOM 1695 C C . MET A 1 211 ? -26.974 -8.329 25.572 1.00 92.06 211 MET A C 1
ATOM 1697 O O . MET A 1 211 ? -26.897 -7.392 26.375 1.00 92.06 211 MET A O 1
ATOM 1701 N N . GLU A 1 212 ? -25.961 -9.176 25.387 1.00 93.44 212 GLU A N 1
ATOM 1702 C CA . GLU A 1 212 ? -24.712 -9.138 26.138 1.00 93.44 212 GLU A CA 1
ATOM 1703 C C . GLU A 1 212 ? -23.598 -8.494 25.314 1.00 93.44 212 GLU A C 1
ATOM 1705 O O . GLU A 1 212 ? -23.417 -8.784 24.130 1.00 93.44 212 GLU A O 1
ATOM 1710 N N . ILE A 1 213 ? -22.818 -7.627 25.964 1.00 95.69 213 ILE A N 1
ATOM 1711 C CA . ILE A 1 213 ? -21.733 -6.885 25.328 1.00 95.69 213 ILE A CA 1
ATOM 1712 C C . ILE A 1 213 ? -20.452 -7.108 26.112 1.00 95.69 213 ILE A C 1
ATOM 1714 O O . ILE A 1 213 ? -20.337 -6.705 27.270 1.00 95.69 213 ILE A O 1
ATOM 1718 N N . ILE A 1 214 ? -19.474 -7.733 25.465 1.00 96.50 214 ILE A N 1
ATOM 1719 C CA . ILE A 1 214 ? -18.171 -8.032 26.055 1.00 96.50 214 ILE A CA 1
ATOM 1720 C C . ILE A 1 214 ? -17.128 -7.158 25.374 1.00 96.50 214 ILE A C 1
ATOM 1722 O O . ILE A 1 214 ? -16.962 -7.203 24.155 1.00 96.50 214 ILE A O 1
ATOM 1726 N N . ARG A 1 215 ? -16.394 -6.381 26.175 1.00 97.12 215 ARG A N 1
ATOM 1727 C CA . ARG A 1 215 ? -15.225 -5.630 25.721 1.00 97.12 215 ARG A CA 1
ATOM 1728 C C . ARG A 1 215 ? -13.959 -6.241 26.306 1.00 97.12 215 ARG A C 1
ATOM 1730 O O . ARG A 1 215 ? -13.798 -6.275 27.521 1.00 97.12 215 ARG A O 1
ATOM 1737 N N . GLU A 1 216 ? -13.054 -6.670 25.439 1.00 97.00 216 GLU A N 1
ATOM 1738 C CA . GLU A 1 216 ? -11.736 -7.183 25.807 1.00 97.00 216 GLU A CA 1
ATOM 1739 C C . GLU A 1 216 ? -10.660 -6.210 25.323 1.00 97.00 216 GLU A C 1
ATOM 1741 O O . GLU A 1 216 ? -10.667 -5.806 24.162 1.00 97.00 216 GLU A O 1
ATOM 1746 N N . TYR A 1 217 ? -9.719 -5.864 26.199 1.00 96.94 217 TYR A N 1
ATOM 1747 C CA . TYR A 1 217 ? -8.533 -5.091 25.845 1.00 96.94 217 TYR A CA 1
ATOM 1748 C C . TYR A 1 217 ? -7.282 -5.950 26.019 1.00 96.94 217 TYR A C 1
ATOM 1750 O O . TYR A 1 217 ? -7.109 -6.605 27.047 1.00 96.94 217 TYR A O 1
ATOM 1758 N N . GLN A 1 218 ? -6.402 -5.943 25.022 1.00 96.44 218 GLN A N 1
ATOM 1759 C CA . GLN A 1 218 ? -5.124 -6.641 25.059 1.00 96.44 218 GLN A CA 1
ATOM 1760 C C . GLN A 1 218 ? -3.994 -5.702 24.655 1.00 96.44 218 GLN A C 1
ATOM 1762 O O . GLN A 1 218 ? -4.005 -5.104 23.582 1.00 96.44 218 GLN A O 1
ATOM 1767 N N . SER A 1 219 ? -2.968 -5.648 25.496 1.00 96.50 219 SER A N 1
ATOM 1768 C CA . SER A 1 219 ? -1.725 -4.932 25.242 1.00 96.50 219 SER A CA 1
ATOM 1769 C C . SER A 1 219 ? -0.606 -5.949 25.038 1.00 96.50 219 SER A C 1
ATOM 1771 O O . SER A 1 219 ? -0.408 -6.833 25.868 1.00 96.50 219 SER A O 1
ATOM 1773 N N . ARG A 1 220 ? 0.093 -5.866 23.902 1.00 95.44 220 ARG A N 1
ATOM 1774 C CA . ARG A 1 220 ? 1.244 -6.720 23.586 1.00 95.44 220 ARG A CA 1
ATOM 1775 C C . ARG A 1 220 ? 2.399 -5.871 23.083 1.00 95.44 220 ARG A C 1
ATOM 1777 O O . ARG A 1 220 ? 2.192 -4.887 22.373 1.00 95.44 220 ARG A O 1
ATOM 1784 N N . GLU A 1 221 ? 3.605 -6.262 23.447 1.00 93.12 221 GLU A N 1
ATOM 1785 C CA . GLU A 1 221 ? 4.835 -5.596 23.043 1.00 93.12 221 GLU A CA 1
ATOM 1786 C C . GLU A 1 221 ? 5.933 -6.642 22.901 1.00 93.12 221 GLU A C 1
ATOM 1788 O O . GLU A 1 221 ? 5.960 -7.615 23.656 1.00 93.12 221 GLU A O 1
ATOM 1793 N N . CYS A 1 222 ? 6.784 -6.488 21.893 1.00 91.94 222 CYS A N 1
ATOM 1794 C CA . CYS A 1 222 ? 7.877 -7.412 21.630 1.00 91.94 222 CYS A CA 1
ATOM 1795 C C . CYS A 1 222 ? 9.010 -6.679 20.918 1.00 91.94 222 CYS A C 1
ATOM 1797 O O . CYS A 1 222 ? 8.751 -5.862 20.036 1.00 91.94 222 CYS A O 1
ATOM 1799 N N . GLU A 1 223 ? 10.254 -6.978 21.276 1.00 91.12 223 GLU A N 1
ATOM 1800 C CA . GLU A 1 223 ? 11.425 -6.419 20.604 1.00 91.12 223 GLU A CA 1
ATOM 1801 C C . GLU A 1 223 ? 11.518 -6.903 19.155 1.00 91.12 223 GLU A C 1
ATOM 1803 O O . GLU A 1 223 ? 11.131 -8.027 18.818 1.00 91.12 223 GLU A O 1
ATOM 1808 N N . TYR A 1 224 ? 12.046 -6.046 18.283 1.00 87.25 224 TYR A N 1
ATOM 1809 C CA . TYR A 1 224 ? 12.145 -6.338 16.856 1.00 87.25 224 TYR A CA 1
ATOM 1810 C C . TYR A 1 224 ? 12.994 -7.590 16.594 1.00 87.25 224 TYR A C 1
ATOM 1812 O O . TYR A 1 224 ? 12.595 -8.465 15.822 1.00 87.25 224 TYR A O 1
ATOM 1820 N N . GLU A 1 225 ? 14.125 -7.712 17.293 1.00 88.75 225 GLU A N 1
ATOM 1821 C CA . GLU A 1 225 ? 15.046 -8.848 17.183 1.00 88.75 225 GLU A CA 1
ATOM 1822 C C . GLU A 1 225 ? 14.390 -10.172 17.593 1.00 88.75 225 GLU A C 1
ATOM 1824 O O . GLU A 1 225 ? 14.575 -11.191 16.928 1.00 88.75 225 GLU A O 1
ATOM 1829 N N . ALA A 1 226 ? 13.551 -10.165 18.633 1.00 89.94 226 ALA A N 1
ATOM 1830 C CA . ALA A 1 226 ? 12.838 -11.360 19.077 1.00 89.94 226 ALA A CA 1
ATOM 1831 C C . ALA A 1 226 ? 11.848 -11.862 18.010 1.00 89.94 226 ALA A C 1
ATOM 1833 O O . ALA A 1 226 ? 11.780 -13.063 17.731 1.00 89.94 226 ALA A O 1
ATOM 1834 N N . VAL A 1 227 ? 11.120 -10.948 17.357 1.00 89.06 227 VAL A N 1
ATOM 1835 C CA . VAL A 1 227 ? 10.224 -11.290 16.238 1.00 89.06 227 VAL A CA 1
ATOM 1836 C C . VAL A 1 227 ? 11.021 -11.796 15.032 1.00 89.06 227 VAL A C 1
ATOM 1838 O O . VAL A 1 227 ? 10.620 -12.768 14.385 1.00 89.06 227 VAL A O 1
ATOM 1841 N N . GLN A 1 228 ? 12.166 -11.178 14.736 1.00 85.75 228 GLN A N 1
ATOM 1842 C CA . GLN A 1 228 ? 13.054 -11.604 13.656 1.00 85.75 228 GLN A CA 1
ATOM 1843 C C . GLN A 1 228 ? 13.592 -13.023 13.889 1.00 85.75 228 GLN A C 1
ATOM 1845 O O . GLN A 1 228 ? 13.493 -13.866 12.994 1.00 85.75 228 GLN A O 1
ATOM 1850 N N . ALA A 1 229 ? 14.096 -13.311 15.091 1.00 87.88 229 ALA A N 1
ATOM 1851 C CA . ALA A 1 229 ? 14.591 -14.630 15.477 1.00 87.88 229 ALA A CA 1
ATOM 1852 C C . ALA A 1 229 ? 13.485 -15.694 15.395 1.00 87.88 229 ALA A C 1
ATOM 1854 O O . ALA A 1 229 ? 13.696 -16.781 14.849 1.00 87.88 229 ALA A O 1
ATOM 1855 N N . TYR A 1 230 ? 12.274 -15.366 15.858 1.00 87.94 230 TYR A N 1
ATOM 1856 C CA . TYR A 1 230 ? 11.120 -16.253 15.733 1.00 87.94 230 TYR A CA 1
ATOM 1857 C C . TYR A 1 230 ? 10.800 -16.572 14.263 1.00 87.94 230 TYR A C 1
ATOM 1859 O O . TYR A 1 230 ? 10.668 -17.744 13.902 1.00 87.94 230 TYR A O 1
ATOM 1867 N N . ASN A 1 231 ? 10.763 -15.565 13.387 1.00 80.56 231 ASN A N 1
ATOM 1868 C CA . ASN A 1 231 ? 10.529 -15.770 11.955 1.00 80.56 231 ASN A CA 1
ATOM 1869 C C . ASN A 1 231 ? 11.622 -16.630 11.298 1.00 80.56 231 ASN A C 1
ATOM 1871 O O . ASN A 1 231 ? 11.305 -17.527 10.516 1.00 80.56 231 ASN A O 1
ATOM 1875 N N . GLN A 1 232 ? 12.896 -16.419 11.643 1.00 79.50 232 GLN A N 1
ATOM 1876 C CA . GLN A 1 232 ? 14.003 -17.257 11.162 1.00 79.50 232 GLN A CA 1
ATOM 1877 C C . GLN A 1 232 ? 13.854 -18.718 11.617 1.00 79.50 232 GLN A C 1
ATOM 1879 O O . GLN A 1 232 ? 14.059 -19.646 10.827 1.00 79.50 232 GLN A O 1
ATOM 1884 N N . SER A 1 233 ? 13.429 -18.942 12.865 1.00 79.94 233 SER A N 1
ATOM 1885 C CA . SER A 1 233 ? 13.190 -20.287 13.404 1.00 79.94 233 SER A CA 1
ATOM 1886 C C . SER A 1 233 ? 12.050 -21.017 12.677 1.00 79.94 233 SER A C 1
ATOM 1888 O O . SER A 1 233 ? 12.191 -22.190 12.321 1.00 79.94 233 SER A O 1
ATOM 1890 N N . LEU A 1 234 ? 10.955 -20.313 12.358 1.00 75.44 234 LEU A N 1
ATOM 1891 C CA . LEU A 1 234 ? 9.840 -20.862 11.584 1.00 75.44 234 LEU A CA 1
ATOM 1892 C C . LEU A 1 234 ? 10.271 -21.241 10.167 1.00 75.44 234 LEU A C 1
ATOM 1894 O O . LEU A 1 234 ? 9.957 -22.337 9.702 1.00 75.44 234 LEU A O 1
ATOM 1898 N N . LEU A 1 235 ? 11.029 -20.371 9.493 1.00 71.69 235 LEU A N 1
ATOM 1899 C CA . LEU A 1 235 ? 11.547 -20.643 8.151 1.00 71.69 235 LEU A CA 1
ATOM 1900 C C . LEU A 1 235 ? 12.453 -21.880 8.135 1.00 71.69 235 LEU A C 1
ATOM 1902 O O . LEU A 1 235 ? 12.366 -22.692 7.212 1.00 71.69 235 LEU A O 1
ATOM 1906 N N . THR A 1 236 ? 13.264 -22.067 9.177 1.00 69.62 236 THR A N 1
ATOM 1907 C CA . THR A 1 236 ? 14.138 -23.241 9.329 1.00 69.62 236 THR A CA 1
ATOM 1908 C C . THR A 1 236 ? 13.327 -24.525 9.561 1.00 69.62 236 THR A C 1
ATOM 1910 O O . THR A 1 236 ? 13.600 -25.554 8.944 1.00 69.62 236 THR A O 1
ATOM 1913 N N . SER A 1 237 ? 12.268 -24.460 10.375 1.00 63.88 237 SER A N 1
ATOM 1914 C CA . SER A 1 237 ? 11.366 -25.591 10.655 1.00 63.88 237 SER A CA 1
ATOM 1915 C C . SER A 1 237 ? 10.541 -26.027 9.431 1.00 63.88 237 SER A C 1
ATOM 1917 O O . SER A 1 237 ? 10.357 -27.221 9.173 1.00 63.88 237 SER A O 1
ATOM 1919 N N . ILE A 1 238 ? 10.104 -25.074 8.602 1.00 62.00 238 ILE A N 1
ATOM 1920 C CA . ILE A 1 238 ? 9.404 -25.361 7.338 1.00 62.00 238 ILE A CA 1
ATOM 1921 C C . ILE A 1 238 ? 10.337 -26.062 6.337 1.00 62.00 238 ILE A C 1
ATOM 1923 O O . ILE A 1 238 ? 9.907 -26.958 5.612 1.00 62.00 238 ILE A O 1
ATOM 1927 N N . HIS A 1 239 ? 11.628 -25.716 6.315 1.00 54.69 239 HIS A N 1
ATOM 1928 C CA . HIS A 1 239 ? 12.605 -26.400 5.460 1.00 54.69 239 HIS A CA 1
ATOM 1929 C C . HIS A 1 239 ? 12.945 -27.814 5.953 1.00 54.69 239 HIS A C 1
ATOM 1931 O O . HIS A 1 239 ? 13.177 -28.700 5.131 1.00 54.69 239 HIS A O 1
ATOM 1937 N N . ALA A 1 240 ? 12.923 -28.049 7.267 1.00 51.75 240 ALA A N 1
ATOM 1938 C CA . ALA A 1 240 ? 13.205 -29.355 7.862 1.00 51.75 240 ALA A CA 1
ATOM 1939 C C . ALA A 1 240 ? 12.050 -30.372 7.731 1.00 51.75 240 ALA A C 1
ATOM 1941 O O . ALA A 1 240 ? 12.276 -31.571 7.858 1.00 51.75 240 ALA A O 1
ATOM 1942 N N . SER A 1 241 ? 10.820 -29.919 7.465 1.00 46.50 241 SER A N 1
ATOM 1943 C CA . SER A 1 241 ? 9.606 -30.753 7.484 1.00 46.50 241 SER A CA 1
ATOM 1944 C C . SER A 1 241 ? 9.143 -31.273 6.116 1.00 46.50 241 SER A C 1
ATOM 1946 O O . SER A 1 241 ? 8.055 -31.844 6.019 1.00 46.50 241 SER A O 1
ATOM 1948 N N . LYS A 1 242 ? 9.950 -31.162 5.048 1.00 40.38 242 LYS A N 1
ATOM 1949 C CA . LYS A 1 242 ? 9.644 -31.873 3.792 1.00 40.38 242 LYS A CA 1
ATOM 1950 C C . LYS A 1 242 ? 9.790 -33.392 4.001 1.00 40.38 242 LYS A C 1
ATOM 1952 O O . LYS A 1 242 ? 10.895 -33.842 4.299 1.00 40.38 242 LYS A O 1
ATOM 1957 N N . PRO A 1 243 ? 8.730 -34.202 3.811 1.00 38.62 243 PRO A N 1
ATOM 1958 C CA . PRO A 1 243 ? 8.843 -35.650 3.912 1.00 38.62 243 PRO A CA 1
ATOM 1959 C C . PRO A 1 243 ? 9.664 -36.195 2.739 1.00 38.62 243 PRO A C 1
ATOM 1961 O O . PRO A 1 243 ? 9.417 -35.870 1.575 1.00 38.62 243 PRO A O 1
ATOM 1964 N N . SER A 1 244 ? 10.634 -37.053 3.048 1.00 36.94 244 SER A N 1
ATOM 1965 C CA . SER A 1 244 ? 11.311 -37.899 2.073 1.00 36.94 244 SER A CA 1
ATOM 1966 C C . SER A 1 244 ? 10.307 -38.907 1.514 1.00 36.94 244 SER A C 1
ATOM 1968 O O . SER A 1 244 ? 10.017 -39.941 2.112 1.00 36.94 244 SER A O 1
ATOM 1970 N N . VAL A 1 245 ? 9.740 -38.607 0.347 1.00 34.12 245 VAL A N 1
ATOM 1971 C CA . VAL A 1 245 ? 8.940 -39.586 -0.392 1.00 34.12 245 VAL A CA 1
ATOM 1972 C C . VAL A 1 245 ? 9.893 -40.653 -0.929 1.00 34.12 245 VAL A C 1
ATOM 1974 O O . VAL A 1 245 ? 10.586 -40.450 -1.926 1.00 34.12 245 VAL A O 1
ATOM 1977 N N . SER A 1 246 ? 9.952 -41.802 -0.255 1.00 33.53 246 SER A N 1
ATOM 1978 C CA . SER A 1 246 ? 10.636 -42.988 -0.764 1.00 33.53 246 SER A CA 1
ATOM 1979 C C . SER A 1 246 ? 9.771 -43.648 -1.840 1.00 33.53 246 SER A C 1
ATOM 1981 O O . SER A 1 246 ? 8.937 -44.508 -1.547 1.00 33.53 246 SER A O 1
ATOM 1983 N N . HIS A 1 247 ? 9.961 -43.274 -3.103 1.00 34.81 247 HIS A N 1
ATOM 1984 C CA . HIS A 1 247 ? 9.455 -44.088 -4.204 1.00 34.81 247 HIS A CA 1
ATOM 1985 C C . HIS A 1 247 ? 10.387 -45.281 -4.419 1.00 34.81 247 HIS A C 1
ATOM 1987 O O . HIS A 1 247 ? 11.463 -45.179 -5.002 1.00 34.81 247 HIS A O 1
ATOM 1993 N N . ARG A 1 248 ? 9.943 -46.437 -3.926 1.00 30.61 248 ARG A N 1
ATOM 1994 C CA . ARG A 1 248 ? 10.475 -47.748 -4.289 1.00 30.61 248 ARG A CA 1
ATOM 1995 C C . ARG A 1 248 ? 9.943 -48.067 -5.691 1.00 30.61 248 ARG A C 1
ATOM 1997 O O . ARG A 1 248 ? 8.781 -48.434 -5.821 1.00 30.61 248 ARG A O 1
ATOM 2004 N N . CYS A 1 249 ? 10.761 -47.885 -6.727 1.00 26.33 249 CYS A N 1
ATOM 2005 C CA . CYS A 1 249 ? 10.437 -48.343 -8.078 1.00 26.33 249 CYS A CA 1
ATOM 2006 C C . CYS A 1 249 ? 11.456 -49.399 -8.508 1.00 26.33 249 CYS A C 1
ATOM 2008 O O . CYS A 1 249 ? 12.662 -49.159 -8.541 1.00 26.33 249 CYS A O 1
ATOM 2010 N N . THR A 1 250 ? 10.937 -50.597 -8.744 1.00 28.48 250 THR A N 1
ATOM 2011 C CA . THR A 1 250 ? 11.643 -51.796 -9.181 1.00 28.48 250 THR A CA 1
ATOM 2012 C C . THR A 1 250 ? 12.190 -51.635 -10.594 1.00 28.48 250 THR A C 1
ATOM 2014 O O . THR A 1 250 ? 11.526 -51.134 -11.496 1.00 28.48 250 THR A O 1
ATOM 2017 N N . SER A 1 251 ? 13.420 -52.105 -10.750 1.00 29.91 251 SER A N 1
ATOM 2018 C CA . SER A 1 251 ? 14.226 -52.169 -11.960 1.00 29.91 251 SER A CA 1
ATOM 2019 C C . SER A 1 251 ? 13.541 -52.855 -13.146 1.00 29.91 251 SER A C 1
ATOM 2021 O O . SER A 1 251 ? 13.194 -54.030 -13.054 1.00 29.91 251 SER A O 1
ATOM 2023 N N . HIS A 1 252 ? 13.523 -52.183 -14.298 1.00 30.38 252 HIS A N 1
ATOM 2024 C CA . HIS A 1 252 ? 13.761 -52.836 -15.583 1.00 30.38 252 HIS A CA 1
ATOM 2025 C C . HIS A 1 252 ? 14.673 -51.970 -16.458 1.00 30.38 252 HIS A C 1
ATOM 2027 O O . HIS A 1 252 ? 14.589 -50.746 -16.479 1.00 30.38 252 HIS A O 1
ATOM 2033 N N . GLN A 1 253 ? 15.614 -52.665 -17.090 1.00 29.81 253 GLN A N 1
ATOM 2034 C CA . GLN A 1 253 ? 16.780 -52.182 -17.816 1.00 29.81 253 GLN A CA 1
ATOM 2035 C C . GLN A 1 253 ? 16.433 -51.271 -18.997 1.00 29.81 253 GLN A C 1
ATOM 2037 O O . GLN A 1 253 ? 15.609 -51.640 -19.826 1.00 29.81 253 GLN A O 1
ATOM 2042 N N . GLN A 1 254 ? 17.199 -50.190 -19.158 1.00 28.70 254 GLN A N 1
ATOM 2043 C CA . GLN A 1 254 ? 17.760 -49.787 -20.449 1.00 28.70 254 GLN A CA 1
ATOM 2044 C C . GLN A 1 254 ? 19.028 -48.944 -20.222 1.00 28.70 254 GLN A C 1
ATOM 2046 O O . GLN A 1 254 ? 19.175 -48.254 -19.218 1.00 28.70 254 GLN A O 1
ATOM 2051 N N . GLN A 1 255 ? 19.987 -49.149 -21.119 1.00 28.50 255 GLN A N 1
ATOM 2052 C CA . GLN A 1 255 ? 21.411 -48.821 -21.038 1.00 28.50 255 GLN A CA 1
ATOM 2053 C C . GLN A 1 255 ? 21.734 -47.312 -20.972 1.00 28.50 255 GLN A C 1
ATOM 2055 O O . GLN A 1 255 ? 20.915 -46.484 -21.370 1.00 28.50 255 GLN A O 1
ATOM 2060 N N . PRO A 1 256 ? 22.945 -46.940 -20.508 1.00 25.72 256 PRO A N 1
ATOM 2061 C CA . PRO A 1 256 ? 23.322 -45.549 -20.302 1.00 25.72 256 PRO A CA 1
ATOM 2062 C C . PRO A 1 256 ? 23.791 -44.885 -21.604 1.00 25.72 256 PRO A C 1
ATOM 2064 O O . PRO A 1 256 ? 24.842 -45.225 -22.143 1.00 25.72 256 PRO A O 1
ATOM 2067 N N . LEU A 1 257 ? 23.069 -43.856 -22.056 1.00 25.52 257 LEU A N 1
ATOM 2068 C CA . LEU A 1 257 ? 23.651 -42.799 -22.886 1.00 25.52 257 LEU A CA 1
ATOM 2069 C C . LEU A 1 257 ? 24.358 -41.805 -21.960 1.00 25.52 257 LEU A C 1
ATOM 2071 O O . LEU A 1 257 ? 23.820 -40.775 -21.564 1.00 25.52 257 LEU A O 1
ATOM 2075 N N . ALA A 1 258 ? 25.576 -42.163 -21.566 1.00 30.81 258 ALA A N 1
ATOM 2076 C CA . ALA A 1 258 ? 26.498 -41.249 -20.918 1.00 30.81 258 ALA A CA 1
ATOM 2077 C C . ALA A 1 258 ? 27.155 -40.360 -21.983 1.00 30.81 258 ALA A C 1
ATOM 2079 O O . ALA A 1 258 ? 28.128 -40.768 -22.603 1.00 30.81 258 ALA A O 1
ATOM 2080 N N . SER A 1 259 ? 26.649 -39.141 -22.175 1.00 29.56 259 SER A N 1
ATOM 2081 C CA . SER A 1 259 ? 27.473 -37.972 -22.519 1.00 29.56 259 SER A CA 1
ATOM 2082 C C . SER A 1 259 ? 26.631 -36.699 -22.514 1.00 29.56 259 SER A C 1
ATOM 2084 O O . SER A 1 259 ? 25.534 -36.689 -23.062 1.00 29.56 259 SER A O 1
ATOM 2086 N N . CYS A 1 260 ? 27.224 -35.626 -21.987 1.00 28.08 260 CYS A N 1
ATOM 2087 C CA . CYS A 1 260 ? 26.782 -34.233 -22.089 1.00 28.08 260 CYS A CA 1
ATOM 2088 C C . CYS A 1 260 ? 25.714 -33.789 -21.084 1.00 28.08 260 CYS A C 1
ATOM 2090 O O . CYS A 1 260 ? 24.612 -33.485 -21.486 1.00 28.08 260 CYS A O 1
ATOM 2092 N N . PHE A 1 261 ? 26.064 -33.694 -19.797 1.00 28.28 261 PHE A N 1
ATOM 2093 C CA . PHE A 1 261 ? 25.830 -32.499 -18.957 1.00 28.28 261 PHE A CA 1
ATOM 2094 C C . PHE A 1 261 ? 26.674 -32.633 -17.680 1.00 28.28 261 PHE A C 1
ATOM 2096 O O . PHE A 1 261 ? 26.177 -32.745 -16.563 1.00 28.28 261 PHE A O 1
ATOM 2103 N N . ALA A 1 262 ? 27.997 -32.639 -17.856 1.00 27.20 262 ALA A N 1
ATOM 2104 C CA . ALA A 1 262 ? 28.882 -32.235 -16.777 1.00 27.20 262 ALA A CA 1
ATOM 2105 C C . ALA A 1 262 ? 28.715 -30.718 -16.617 1.00 27.20 262 ALA A C 1
ATOM 2107 O O . ALA A 1 262 ? 29.066 -29.957 -17.519 1.00 27.20 262 ALA A O 1
ATOM 2108 N N . LEU A 1 263 ? 28.142 -30.283 -15.494 1.00 28.42 263 LEU A N 1
ATOM 2109 C CA . LEU A 1 263 ? 28.256 -28.900 -15.039 1.00 28.42 263 LEU A CA 1
ATOM 2110 C C . LEU A 1 263 ? 29.750 -28.559 -14.973 1.00 28.42 263 LEU A C 1
ATOM 2112 O O . LEU A 1 263 ? 30.475 -29.225 -14.228 1.00 28.42 263 LEU A O 1
ATOM 2116 N N . PRO A 1 264 ? 30.249 -27.550 -15.707 1.00 27.81 264 PRO A N 1
ATOM 2117 C CA . PRO A 1 264 ? 31.602 -27.093 -15.485 1.00 27.81 264 PRO A CA 1
ATOM 2118 C C . PRO A 1 264 ? 31.655 -26.473 -14.092 1.00 27.81 264 PRO A C 1
ATOM 2120 O O . PRO A 1 264 ? 31.025 -25.451 -13.812 1.00 27.81 264 PRO A O 1
ATOM 2123 N N . SER A 1 265 ? 32.434 -27.120 -13.230 1.00 31.61 265 SER A N 1
ATOM 2124 C CA . SER A 1 265 ? 33.084 -26.531 -12.069 1.00 31.61 265 SER A CA 1
ATOM 2125 C C . SER A 1 265 ? 33.461 -25.071 -12.328 1.00 31.61 265 SER A C 1
ATOM 2127 O O . SER A 1 265 ? 34.070 -24.778 -13.359 1.00 31.61 265 SER A O 1
ATOM 2129 N N . GLN A 1 266 ? 33.108 -24.195 -11.381 1.00 39.06 266 GLN A N 1
ATOM 2130 C CA . GLN A 1 266 ? 33.600 -22.825 -11.190 1.00 39.06 266 GLN A CA 1
ATOM 2131 C C . GLN A 1 266 ? 34.566 -22.337 -12.280 1.00 39.06 266 GLN A C 1
ATOM 2133 O O . GLN A 1 266 ? 35.790 -22.408 -12.151 1.00 39.06 266 GLN A O 1
ATOM 2138 N N . SER A 1 267 ? 34.010 -21.795 -13.362 1.00 30.47 267 SER A N 1
ATOM 2139 C CA . SER A 1 267 ? 34.802 -21.009 -14.297 1.00 30.47 267 SER A CA 1
ATOM 2140 C C . SER A 1 267 ? 35.210 -19.730 -13.565 1.00 30.47 267 SER A C 1
ATOM 2142 O O . SER A 1 267 ? 34.385 -18.846 -13.334 1.00 30.47 267 SER A O 1
ATOM 2144 N N . ARG A 1 268 ? 36.485 -19.637 -13.167 1.00 39.91 268 ARG A N 1
ATOM 2145 C CA . ARG A 1 268 ? 37.136 -18.356 -12.865 1.00 39.91 268 ARG A CA 1
ATOM 2146 C C . ARG A 1 268 ? 37.047 -17.502 -14.132 1.00 39.91 268 ARG A C 1
ATOM 2148 O O . ARG A 1 268 ? 37.895 -17.605 -15.011 1.00 39.91 268 ARG A O 1
ATOM 2155 N N . ARG A 1 269 ? 35.986 -16.704 -14.257 1.00 44.25 269 ARG A N 1
ATOM 2156 C CA . ARG A 1 269 ? 35.795 -15.786 -15.383 1.00 44.25 269 ARG A CA 1
ATOM 2157 C C . ARG A 1 269 ? 36.477 -14.464 -15.054 1.00 44.25 269 ARG A C 1
ATOM 2159 O O . ARG A 1 269 ? 36.298 -13.905 -13.973 1.00 44.25 269 ARG A O 1
ATOM 2166 N N . ASN A 1 270 ? 37.333 -14.011 -15.965 1.00 37.34 270 ASN A N 1
ATOM 2167 C CA . ASN A 1 270 ? 38.125 -12.800 -15.799 1.00 37.34 270 ASN A CA 1
ATOM 2168 C C . ASN A 1 270 ? 37.216 -11.566 -15.868 1.00 37.34 270 ASN A C 1
ATOM 2170 O O . ASN A 1 270 ? 36.847 -11.120 -16.947 1.00 37.34 270 ASN A O 1
ATOM 2174 N N . SER A 1 271 ? 36.877 -11.009 -14.708 1.00 38.81 271 SER A N 1
ATOM 2175 C CA . SER A 1 271 ? 36.381 -9.637 -14.575 1.00 38.81 271 SER A CA 1
ATOM 2176 C C . SER A 1 271 ? 37.422 -8.652 -15.119 1.00 38.81 271 SER A C 1
ATOM 2178 O O . SER A 1 271 ? 38.624 -8.860 -14.915 1.00 38.81 271 SER A O 1
ATOM 2180 N N . SER A 1 272 ? 36.987 -7.547 -15.728 1.00 51.34 272 SER A N 1
ATOM 2181 C CA . SER A 1 272 ? 37.897 -6.446 -16.063 1.00 51.34 272 SER A CA 1
ATOM 2182 C C . SER A 1 272 ? 38.651 -5.966 -14.805 1.00 51.34 272 SER A C 1
ATOM 2184 O O . SER A 1 272 ? 38.094 -5.957 -13.705 1.00 51.34 272 SER A O 1
ATOM 2186 N N . GLN A 1 273 ? 39.934 -5.599 -14.931 1.00 42.66 273 GLN A N 1
ATOM 2187 C CA . GLN A 1 273 ? 40.759 -5.170 -13.784 1.00 42.66 273 GLN A CA 1
ATOM 2188 C C . GLN A 1 273 ? 40.142 -3.975 -13.028 1.00 42.66 273 GLN A C 1
ATOM 2190 O O . GLN A 1 273 ? 40.281 -3.886 -11.812 1.00 42.66 273 GLN A O 1
ATOM 2195 N N . LEU A 1 274 ? 39.385 -3.120 -13.728 1.00 39.62 274 LEU A N 1
ATOM 2196 C CA . LEU A 1 274 ? 38.622 -2.005 -13.156 1.00 39.62 274 LEU A CA 1
ATOM 2197 C C . LEU A 1 274 ? 37.420 -2.465 -12.307 1.00 39.62 274 LEU A C 1
ATOM 2199 O O . LEU A 1 274 ? 37.167 -1.881 -11.259 1.00 39.62 274 LEU A O 1
ATOM 2203 N N . ALA A 1 275 ? 36.716 -3.534 -12.700 1.00 40.59 275 ALA A N 1
ATOM 2204 C CA . ALA A 1 275 ? 35.571 -4.070 -11.954 1.00 40.59 275 ALA A CA 1
ATOM 2205 C C . ALA A 1 275 ? 35.980 -4.775 -10.645 1.00 40.59 275 ALA A C 1
ATOM 2207 O O . ALA A 1 275 ? 35.235 -4.758 -9.668 1.00 40.59 275 ALA A O 1
ATOM 2208 N N . ARG A 1 276 ? 37.188 -5.359 -10.592 1.00 42.91 276 ARG A N 1
ATOM 2209 C CA . ARG A 1 276 ? 37.736 -6.016 -9.385 1.00 42.91 276 ARG A CA 1
ATOM 2210 C C . ARG A 1 276 ? 38.149 -5.042 -8.281 1.00 42.91 276 ARG A C 1
ATOM 2212 O O . ARG A 1 276 ? 38.183 -5.442 -7.124 1.00 42.91 276 ARG A O 1
ATOM 2219 N N . ALA A 1 277 ? 38.461 -3.795 -8.628 1.00 40.75 277 ALA A N 1
ATOM 2220 C CA . ALA A 1 277 ? 38.931 -2.785 -7.680 1.00 40.75 277 ALA A CA 1
ATOM 2221 C C . ALA A 1 277 ? 37.794 -2.045 -6.943 1.00 40.75 277 ALA A C 1
ATOM 2223 O O . ALA A 1 277 ? 38.069 -1.321 -5.993 1.00 40.75 277 ALA A O 1
ATOM 2224 N N . ILE A 1 278 ? 36.535 -2.217 -7.374 1.00 44.34 278 ILE A N 1
ATOM 2225 C CA . ILE A 1 278 ? 35.376 -1.420 -6.917 1.00 44.34 278 ILE A CA 1
ATOM 2226 C C . ILE A 1 278 ? 34.303 -2.291 -6.220 1.00 44.34 278 ILE A C 1
ATOM 2228 O O . ILE A 1 278 ? 33.340 -1.769 -5.668 1.00 44.34 278 ILE A O 1
ATOM 2232 N N . GLY A 1 279 ? 34.455 -3.621 -6.195 1.00 43.94 279 GLY A N 1
ATOM 2233 C CA . GLY A 1 279 ? 33.474 -4.521 -5.576 1.00 43.94 279 GLY A CA 1
ATOM 2234 C C . GLY A 1 279 ? 33.525 -4.494 -4.038 1.00 43.94 279 GLY A C 1
ATOM 2235 O O . GLY A 1 279 ? 34.567 -4.851 -3.480 1.00 43.94 279 GLY A O 1
ATOM 2236 N N . PRO A 1 280 ? 32.445 -4.108 -3.329 1.00 43.81 280 PRO A N 1
ATOM 2237 C CA . PRO A 1 280 ? 32.413 -4.157 -1.872 1.00 43.81 280 PRO A CA 1
ATOM 2238 C C . PRO A 1 280 ? 32.356 -5.606 -1.364 1.00 43.81 280 PRO A C 1
ATOM 2240 O O . PRO A 1 280 ? 31.913 -6.522 -2.058 1.00 43.81 280 PRO A O 1
ATOM 2243 N N . ARG A 1 281 ? 32.817 -5.816 -0.125 1.00 44.97 281 ARG A N 1
ATOM 2244 C CA . ARG A 1 281 ? 32.608 -7.079 0.596 1.00 44.97 281 ARG A CA 1
ATOM 2245 C C . ARG A 1 281 ? 31.145 -7.143 1.070 1.00 44.97 281 ARG A C 1
ATOM 2247 O O . ARG A 1 281 ? 30.674 -6.119 1.575 1.00 44.97 281 ARG A O 1
ATOM 2254 N N . PRO A 1 282 ? 30.471 -8.305 0.964 1.00 42.94 282 PRO A N 1
ATOM 2255 C CA . PRO A 1 282 ? 29.088 -8.463 1.415 1.00 42.94 282 PRO A CA 1
ATOM 2256 C C . PRO A 1 282 ? 28.916 -8.076 2.895 1.00 42.94 282 PRO A C 1
ATOM 2258 O O . PRO A 1 282 ? 29.726 -8.486 3.728 1.00 42.94 282 PRO A O 1
ATOM 2261 N N . GLY A 1 283 ? 27.872 -7.312 3.219 1.00 44.34 283 GLY A N 1
ATOM 2262 C CA . GLY A 1 283 ? 27.440 -6.954 4.573 1.00 44.34 283 GLY A CA 1
ATOM 2263 C C . GLY A 1 283 ? 28.023 -5.660 5.161 1.00 44.34 283 GLY A C 1
ATOM 2264 O O . GLY A 1 283 ? 27.960 -5.477 6.374 1.00 44.34 283 GLY A O 1
ATOM 2265 N N . THR A 1 284 ? 28.613 -4.762 4.361 1.00 46.78 284 THR A N 1
ATOM 2266 C CA . THR A 1 284 ? 29.223 -3.507 4.867 1.00 46.78 284 THR A CA 1
ATOM 2267 C C . THR A 1 284 ? 28.391 -2.263 4.534 1.00 46.78 284 THR A C 1
ATOM 2269 O O . THR A 1 284 ? 27.728 -2.215 3.507 1.00 46.78 284 THR A O 1
ATOM 2272 N N . SER A 1 285 ? 28.466 -1.199 5.345 1.00 37.84 285 SER A N 1
ATOM 2273 C CA . SER A 1 285 ? 27.788 0.089 5.073 1.00 37.84 285 SER A CA 1
ATOM 2274 C C . SER A 1 285 ? 28.202 0.739 3.741 1.00 37.84 285 SER A C 1
ATOM 2276 O O . SER A 1 285 ? 27.421 1.468 3.129 1.00 37.84 285 SER A O 1
ATOM 2278 N N . ALA A 1 286 ? 29.409 0.430 3.256 1.00 40.34 286 ALA A N 1
ATOM 2279 C CA . ALA A 1 286 ? 29.890 0.818 1.933 1.00 40.34 286 ALA A CA 1
ATOM 2280 C C . ALA A 1 286 ? 29.154 0.090 0.788 1.00 40.34 286 ALA A C 1
ATOM 2282 O O . ALA A 1 286 ? 29.018 0.657 -0.295 1.00 40.34 286 ALA A O 1
ATOM 2283 N N . GLU A 1 287 ? 28.640 -1.127 1.015 1.00 55.44 287 GLU A N 1
ATOM 2284 C CA . GLU A 1 287 ? 27.819 -1.859 0.042 1.00 55.44 287 GLU A CA 1
ATOM 2285 C C . GLU A 1 287 ? 26.504 -1.128 -0.225 1.00 55.44 287 GLU A C 1
ATOM 2287 O O . GLU A 1 287 ? 26.139 -0.979 -1.383 1.00 55.44 287 GLU A O 1
ATOM 2292 N N . THR A 1 288 ? 25.836 -0.589 0.800 1.00 50.75 288 THR A N 1
ATOM 2293 C CA . THR A 1 288 ? 24.541 0.094 0.641 1.00 50.75 288 THR A CA 1
ATOM 2294 C C . THR A 1 288 ? 24.643 1.347 -0.236 1.00 50.75 288 THR A C 1
ATOM 2296 O O . THR A 1 288 ? 23.815 1.548 -1.120 1.00 50.75 288 THR A O 1
ATOM 2299 N N . TYR A 1 289 ? 25.683 2.173 -0.056 1.00 49.84 289 TYR A N 1
ATOM 2300 C CA . TYR A 1 289 ? 25.869 3.397 -0.853 1.00 49.84 289 TYR A CA 1
ATOM 2301 C C . TYR A 1 289 ? 26.265 3.092 -2.307 1.00 49.84 289 TYR A C 1
ATOM 2303 O O . TYR A 1 289 ? 25.756 3.702 -3.250 1.00 49.84 289 TYR A O 1
ATOM 2311 N N . VAL A 1 290 ? 27.139 2.099 -2.504 1.00 63.97 290 VAL A N 1
ATOM 2312 C CA . VAL A 1 290 ? 27.525 1.632 -3.843 1.00 63.97 290 VAL A CA 1
ATOM 2313 C C . VAL A 1 290 ? 26.339 0.961 -4.543 1.00 63.97 290 VAL A C 1
ATOM 2315 O O . VAL A 1 290 ? 26.093 1.234 -5.717 1.00 63.97 290 VAL A O 1
ATOM 2318 N N . ALA A 1 291 ? 25.559 0.149 -3.826 1.00 68.31 291 ALA A N 1
ATOM 2319 C CA . ALA A 1 291 ? 24.352 -0.493 -4.336 1.00 68.31 291 ALA A CA 1
ATOM 2320 C C . ALA A 1 291 ? 23.290 0.541 -4.723 1.00 68.31 291 ALA A C 1
ATOM 2322 O O . ALA A 1 291 ? 22.689 0.406 -5.786 1.00 68.31 291 ALA A O 1
ATOM 2323 N N . TYR A 1 292 ? 23.098 1.605 -3.938 1.00 73.25 292 TYR A N 1
ATOM 2324 C CA . TYR A 1 292 ? 22.176 2.690 -4.282 1.00 73.25 292 TYR A CA 1
ATOM 2325 C C . TYR A 1 292 ? 22.553 3.368 -5.611 1.00 73.25 292 TYR A C 1
ATOM 2327 O O . TYR A 1 292 ? 21.726 3.458 -6.518 1.00 73.25 292 TYR A O 1
ATOM 2335 N N . GLY A 1 293 ? 23.818 3.771 -5.784 1.00 74.62 293 GLY A N 1
ATOM 2336 C CA . GLY A 1 293 ? 24.277 4.397 -7.033 1.00 74.62 293 GLY A CA 1
ATOM 2337 C C . GLY A 1 293 ? 24.272 3.447 -8.240 1.00 74.62 293 GLY A C 1
ATOM 2338 O O . GLY A 1 293 ? 23.984 3.860 -9.365 1.00 74.62 293 GLY A O 1
ATOM 2339 N N . MET A 1 294 ? 24.561 2.160 -8.028 1.00 81.56 294 MET A N 1
ATOM 2340 C CA . MET A 1 294 ? 24.477 1.136 -9.076 1.00 81.56 294 MET A CA 1
ATOM 2341 C C . MET A 1 294 ? 23.029 0.892 -9.506 1.00 81.56 294 MET A C 1
ATOM 2343 O O . MET A 1 294 ? 22.729 0.918 -10.699 1.00 81.56 294 MET A O 1
ATOM 2347 N N . THR A 1 295 ? 22.124 0.700 -8.547 1.00 87.31 295 THR A N 1
ATOM 2348 C CA . THR A 1 295 ? 20.692 0.487 -8.805 1.00 87.31 295 THR A CA 1
ATOM 2349 C C . THR A 1 295 ? 20.034 1.695 -9.448 1.00 87.31 295 THR A C 1
ATOM 2351 O O . THR A 1 295 ? 19.167 1.499 -10.293 1.00 87.31 295 THR A O 1
ATOM 2354 N N . GLN A 1 296 ? 20.497 2.914 -9.158 1.00 86.50 296 GLN A N 1
ATOM 2355 C CA . GLN A 1 296 ? 20.044 4.113 -9.859 1.00 86.50 296 GLN A CA 1
ATOM 2356 C C . GLN A 1 296 ? 20.316 4.005 -11.365 1.00 86.50 296 GLN A C 1
ATOM 2358 O O . GLN A 1 296 ? 19.409 4.173 -12.173 1.00 86.50 296 GLN A O 1
ATOM 2363 N N . LYS A 1 297 ? 21.540 3.635 -11.762 1.00 87.69 297 LYS A N 1
ATOM 2364 C CA . LYS A 1 297 ? 21.894 3.468 -13.184 1.00 87.69 297 LYS A CA 1
ATOM 2365 C C . LYS A 1 297 ? 21.143 2.315 -13.848 1.00 87.69 297 LYS A C 1
ATOM 2367 O O . LYS A 1 297 ? 20.761 2.418 -15.012 1.00 87.69 297 LYS A O 1
ATOM 2372 N N . LEU A 1 298 ? 20.935 1.216 -13.118 1.00 91.44 298 LEU A N 1
ATOM 2373 C CA . LEU A 1 298 ? 20.120 0.091 -13.586 1.00 91.44 298 LEU A CA 1
ATOM 2374 C C . LEU A 1 298 ? 18.669 0.529 -13.836 1.00 91.44 298 LEU A C 1
ATOM 2376 O O . LEU A 1 298 ? 18.100 0.215 -14.881 1.00 91.44 298 LEU A O 1
ATOM 2380 N N . PHE A 1 299 ? 18.091 1.285 -12.901 1.00 94.88 299 PHE A N 1
ATOM 2381 C CA . PHE A 1 299 ? 16.753 1.844 -13.029 1.00 94.88 299 PHE A CA 1
ATOM 2382 C C . PHE A 1 299 ? 16.661 2.835 -14.196 1.00 94.88 299 PHE A C 1
ATOM 2384 O O . PHE A 1 299 ? 15.744 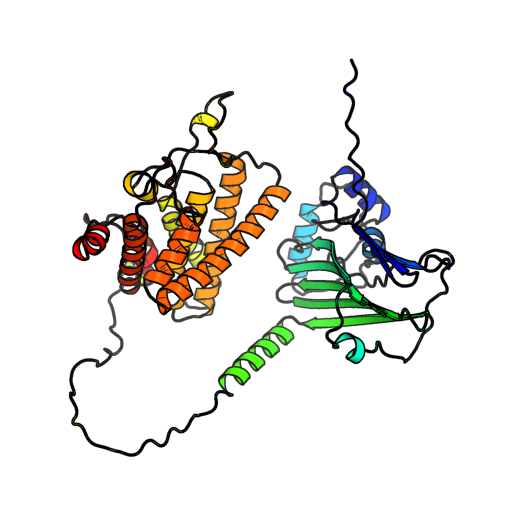2.737 -15.006 1.00 94.88 299 PHE A O 1
ATOM 2391 N N . GLU A 1 300 ? 17.626 3.745 -14.338 1.00 93.00 300 GLU A N 1
ATOM 2392 C CA . GLU A 1 300 ? 17.683 4.694 -15.453 1.00 93.00 300 GLU A CA 1
ATOM 2393 C C . GLU A 1 300 ? 17.689 3.972 -16.809 1.00 93.00 300 GLU A C 1
ATOM 2395 O O . GLU A 1 300 ? 16.986 4.396 -17.723 1.00 93.00 300 GLU A O 1
ATOM 2400 N N . ALA A 1 301 ? 18.424 2.859 -16.937 1.00 92.19 301 ALA A N 1
ATOM 2401 C CA . ALA A 1 301 ? 18.414 2.024 -18.142 1.00 92.19 301 ALA A CA 1
ATOM 2402 C C . ALA A 1 301 ? 17.049 1.368 -18.415 1.00 92.19 301 ALA A C 1
ATOM 2404 O O . ALA A 1 301 ? 16.669 1.235 -19.576 1.00 92.19 301 ALA A O 1
ATOM 2405 N N . CYS A 1 302 ? 16.302 0.993 -17.370 1.00 95.25 302 CYS A N 1
ATOM 2406 C CA . CYS A 1 302 ? 14.934 0.476 -17.498 1.00 95.25 302 CYS A CA 1
ATOM 2407 C C . CYS A 1 302 ? 13.952 1.575 -17.926 1.00 95.25 302 CYS A C 1
ATOM 2409 O O . CYS A 1 302 ? 13.193 1.399 -18.874 1.00 95.25 302 CYS A O 1
ATOM 2411 N N . SER A 1 303 ? 13.984 2.715 -17.232 1.00 95.00 303 SER A N 1
ATOM 2412 C CA . SER A 1 303 ? 13.055 3.838 -17.419 1.00 95.00 303 SER A CA 1
ATOM 2413 C C . SER A 1 303 ? 13.192 4.489 -18.798 1.00 95.00 303 SER A C 1
ATOM 2415 O O . SER A 1 303 ? 12.198 4.916 -19.384 1.00 95.00 303 SER A O 1
ATOM 2417 N N . ARG A 1 304 ? 14.411 4.513 -19.355 1.00 93.69 304 ARG A N 1
ATOM 2418 C CA . ARG A 1 304 ? 14.708 5.091 -20.675 1.00 93.69 304 ARG A CA 1
ATOM 2419 C C . ARG A 1 304 ? 14.005 4.381 -21.834 1.00 93.69 304 ARG A C 1
ATOM 2421 O O . ARG A 1 304 ? 13.757 5.012 -22.853 1.00 93.69 304 ARG A O 1
ATOM 2428 N N . GLN A 1 305 ? 13.663 3.100 -21.680 1.00 94.12 305 GLN A N 1
ATOM 2429 C CA . GLN A 1 305 ? 13.108 2.277 -22.763 1.00 94.12 305 GLN A CA 1
ATOM 2430 C C . GLN A 1 305 ? 11.748 2.770 -23.263 1.00 94.12 305 GLN A C 1
ATOM 2432 O O . GLN A 1 305 ? 11.423 2.578 -24.427 1.00 94.12 305 GLN A O 1
ATOM 2437 N N . ALA A 1 306 ? 10.970 3.422 -22.402 1.00 94.25 306 ALA A N 1
ATOM 2438 C CA . ALA A 1 306 ? 9.689 4.022 -22.758 1.00 94.25 306 ALA A CA 1
ATOM 2439 C C . ALA A 1 306 ? 9.620 5.481 -22.304 1.00 94.25 306 ALA A C 1
ATOM 2441 O O . ALA A 1 306 ? 8.568 5.955 -21.874 1.00 94.25 306 ALA A O 1
ATOM 2442 N N . ASP A 1 307 ? 10.737 6.205 -22.355 1.00 94.25 307 ASP A N 1
ATOM 2443 C CA . ASP A 1 307 ? 10.707 7.622 -22.014 1.00 94.25 307 ASP A CA 1
ATOM 2444 C C . ASP A 1 307 ? 9.836 8.411 -23.006 1.00 94.25 307 ASP A C 1
ATOM 2446 O O . ASP A 1 307 ? 9.688 8.050 -24.174 1.00 94.25 307 ASP A O 1
ATOM 2450 N N . TYR A 1 308 ? 9.218 9.481 -22.521 1.00 95.19 308 TYR A N 1
ATOM 2451 C CA . TYR A 1 308 ? 8.325 10.327 -23.303 1.00 95.19 308 TYR A CA 1
ATOM 2452 C C . TYR A 1 308 ? 8.359 11.759 -22.779 1.00 95.19 308 TYR A C 1
ATOM 2454 O O . TYR A 1 308 ? 8.688 12.024 -21.620 1.00 95.19 308 TYR A O 1
ATOM 2462 N N . LYS A 1 309 ? 7.992 12.696 -23.648 1.00 93.31 309 LYS A N 1
ATOM 2463 C CA . LYS A 1 309 ? 7.898 14.126 -23.344 1.00 93.31 309 LYS A CA 1
ATOM 2464 C C . LYS A 1 309 ? 6.490 14.621 -23.638 1.00 93.31 309 LYS A C 1
ATOM 2466 O O . LYS A 1 309 ? 5.805 14.067 -24.489 1.00 93.31 309 LYS A O 1
ATOM 2471 N N . ILE A 1 310 ? 6.077 15.699 -22.981 1.00 91.25 310 ILE A N 1
ATOM 2472 C CA . ILE A 1 310 ? 4.830 16.410 -23.296 1.00 91.25 310 ILE A CA 1
ATOM 2473 C C . ILE A 1 310 ? 5.210 17.837 -23.717 1.00 91.25 310 ILE A C 1
ATOM 2475 O O . ILE A 1 310 ? 5.340 18.715 -22.861 1.00 91.25 310 ILE A O 1
ATOM 2479 N N . PRO A 1 311 ? 5.453 18.088 -25.020 1.00 88.06 311 PRO A N 1
ATOM 2480 C CA . PRO A 1 311 ? 5.925 19.387 -25.514 1.00 88.06 311 PRO A CA 1
ATOM 2481 C C . PRO A 1 311 ? 5.012 20.565 -25.144 1.00 88.06 311 PRO A C 1
ATOM 2483 O O . PRO A 1 311 ? 5.482 21.687 -24.956 1.00 88.06 311 PRO A O 1
ATOM 2486 N N . GLN A 1 312 ? 3.710 20.307 -25.000 1.00 86.62 312 GLN A N 1
ATOM 2487 C CA . GLN A 1 312 ? 2.688 21.301 -24.672 1.00 86.62 312 GLN A CA 1
ATOM 2488 C C . GLN A 1 312 ? 2.910 21.941 -23.294 1.00 86.62 312 GLN A C 1
ATOM 2490 O O . GLN A 1 312 ? 2.534 23.092 -23.106 1.00 86.62 312 GLN A O 1
ATOM 2495 N N . LEU A 1 313 ? 3.596 21.269 -22.361 1.00 82.56 313 LEU A N 1
ATOM 2496 C CA . LEU A 1 313 ? 3.910 21.836 -21.041 1.00 82.56 313 LEU A CA 1
ATOM 2497 C C . LEU A 1 313 ? 4.834 23.060 -21.119 1.00 82.56 313 LEU A C 1
ATOM 2499 O O . LEU A 1 313 ? 4.806 23.914 -20.238 1.00 82.56 313 LEU A O 1
ATOM 2503 N N . SER A 1 314 ? 5.649 23.171 -22.174 1.00 77.00 314 SER A N 1
ATOM 2504 C CA . SER A 1 314 ? 6.525 24.331 -22.398 1.00 77.00 314 SER A CA 1
ATOM 2505 C C . SER A 1 314 ? 5.815 25.505 -23.087 1.00 77.00 314 SER A C 1
ATOM 2507 O O . SER A 1 314 ? 6.394 26.583 -23.213 1.00 77.00 314 SER A O 1
ATOM 2509 N N . GLN A 1 315 ? 4.570 25.324 -23.540 1.00 82.12 315 GLN A N 1
ATOM 2510 C CA . GLN A 1 315 ? 3.792 26.339 -24.250 1.00 82.12 315 GLN A CA 1
ATOM 2511 C C . GLN A 1 315 ? 2.725 26.942 -23.324 1.00 82.12 315 GLN A C 1
ATOM 2513 O O . GLN A 1 315 ? 1.864 26.242 -22.793 1.00 82.12 315 GLN A O 1
ATOM 2518 N N . LYS A 1 316 ? 2.745 28.270 -23.132 1.00 68.25 316 LYS A N 1
ATOM 2519 C CA . LYS A 1 316 ? 1.752 28.967 -22.294 1.00 68.25 316 LYS A CA 1
ATOM 2520 C C . LYS A 1 316 ? 0.332 28.754 -22.837 1.00 68.25 316 LYS A C 1
ATOM 2522 O O . LYS A 1 316 ? 0.019 29.211 -23.930 1.00 68.25 316 LYS A O 1
ATOM 2527 N N . GLY A 1 317 ? -0.527 28.123 -22.035 1.00 69.62 317 GLY A N 1
ATOM 2528 C CA . GLY A 1 317 ? -1.950 27.932 -22.340 1.00 69.62 317 GLY A CA 1
ATOM 2529 C C . GLY A 1 317 ? -2.272 26.766 -23.281 1.00 69.62 317 GLY A C 1
ATOM 2530 O O . GLY A 1 317 ? -3.436 26.602 -23.640 1.00 69.62 317 GLY A O 1
ATOM 2531 N N . ALA A 1 318 ? -1.285 25.952 -23.674 1.00 78.25 318 ALA A N 1
ATOM 2532 C CA . ALA A 1 318 ? -1.537 24.761 -24.478 1.00 78.25 318 ALA A CA 1
ATOM 2533 C C . ALA A 1 318 ? -2.185 23.657 -23.627 1.00 78.25 318 ALA A C 1
ATOM 2535 O O . ALA A 1 318 ? -1.740 23.364 -22.517 1.00 78.25 318 ALA A O 1
ATOM 2536 N N . GLN A 1 319 ? -3.242 23.034 -24.150 1.00 79.69 319 GLN A N 1
ATOM 2537 C CA . GLN A 1 319 ? -3.852 21.865 -23.521 1.00 79.69 319 GLN A CA 1
ATOM 2538 C C . GLN A 1 319 ? -3.058 20.609 -23.878 1.00 79.69 319 GLN A C 1
ATOM 2540 O O . GLN A 1 319 ? -2.686 20.404 -25.035 1.00 79.69 319 GLN A O 1
ATOM 2545 N N . VAL A 1 320 ? -2.816 19.761 -22.879 1.00 86.00 320 VAL A N 1
ATOM 2546 C CA . VAL A 1 320 ? -2.196 18.452 -23.086 1.00 86.00 320 VAL A CA 1
ATOM 2547 C C . VAL A 1 320 ? -3.206 17.548 -23.806 1.00 86.00 320 VAL A C 1
ATOM 2549 O O . VAL A 1 320 ? -4.334 17.413 -23.320 1.00 86.00 320 VAL A O 1
ATOM 2552 N N . PRO A 1 321 ? -2.852 16.950 -24.960 1.00 88.00 321 PRO A N 1
ATOM 2553 C CA . PRO A 1 321 ? -3.736 16.020 -25.649 1.00 88.00 321 PRO A CA 1
ATOM 2554 C C . PRO A 1 321 ? -4.053 14.829 -24.746 1.00 88.00 321 PRO A C 1
ATOM 2556 O O . PRO A 1 321 ? -3.199 14.382 -23.982 1.00 88.00 321 PRO A O 1
ATOM 2559 N N . LYS A 1 322 ? -5.273 14.302 -24.836 1.00 89.81 322 LYS A N 1
ATOM 2560 C CA . LYS A 1 322 ? -5.707 13.147 -24.046 1.00 89.81 322 LYS A CA 1
ATOM 2561 C C . LYS A 1 322 ? -6.140 11.998 -24.942 1.00 89.81 322 LYS A C 1
ATOM 2563 O O . LYS A 1 322 ? -6.681 12.216 -26.024 1.00 89.81 322 LYS A O 1
ATOM 2568 N N . THR A 1 323 ? -5.918 10.773 -24.481 1.00 87.06 323 THR A N 1
ATOM 2569 C CA . THR A 1 323 ? -6.481 9.570 -25.101 1.00 87.06 323 THR A CA 1
ATOM 2570 C C . THR A 1 323 ? -7.996 9.509 -24.881 1.00 87.06 323 THR A C 1
ATOM 2572 O O . THR A 1 323 ? -8.550 10.233 -24.050 1.00 87.06 323 THR A O 1
ATOM 2575 N N . SER A 1 324 ? -8.684 8.601 -25.575 1.00 82.88 324 SER A N 1
ATOM 2576 C CA . SER A 1 324 ? -10.115 8.330 -25.356 1.00 82.88 324 SER A CA 1
ATOM 2577 C C . SER A 1 324 ? -10.443 7.900 -23.918 1.00 82.88 324 SER A C 1
ATOM 2579 O O . SER A 1 324 ? -11.558 8.119 -23.453 1.00 82.88 324 SER A O 1
ATOM 2581 N N . ALA A 1 325 ? -9.467 7.340 -23.197 1.00 81.19 325 ALA A N 1
ATOM 2582 C CA . ALA A 1 325 ? -9.572 6.973 -21.786 1.00 81.19 325 ALA A CA 1
ATOM 2583 C C . ALA A 1 325 ? -9.219 8.125 -20.817 1.00 81.19 325 ALA A C 1
ATOM 2585 O O . ALA A 1 325 ? -9.219 7.926 -19.605 1.00 81.19 325 ALA A O 1
ATOM 2586 N N . GLY A 1 326 ? -8.906 9.324 -21.326 1.00 85.00 326 GLY A N 1
ATOM 2587 C CA . GLY A 1 326 ? -8.594 10.512 -20.523 1.00 85.00 326 GLY A CA 1
ATOM 2588 C C . GLY A 1 326 ? -7.141 10.625 -20.042 1.00 85.00 326 GLY A C 1
ATOM 2589 O O . GLY A 1 326 ? -6.826 11.549 -19.285 1.00 85.00 326 GLY A O 1
ATOM 2590 N N . GLU A 1 327 ? -6.253 9.728 -20.481 1.00 88.25 327 GLU A N 1
ATOM 2591 C CA . GLU A 1 327 ? -4.822 9.758 -20.141 1.00 88.25 327 GLU A CA 1
ATOM 2592 C C . GLU A 1 327 ? -4.097 10.834 -20.947 1.00 88.25 327 GLU A C 1
ATOM 2594 O O . GLU A 1 327 ? -4.350 10.974 -22.141 1.00 88.25 327 GLU A O 1
ATOM 2599 N N . ASP A 1 328 ? -3.168 11.555 -20.323 1.00 90.88 328 ASP A N 1
ATOM 2600 C CA . ASP A 1 328 ? -2.329 12.519 -21.035 1.00 90.88 328 ASP A CA 1
ATOM 2601 C C . ASP A 1 328 ? -1.415 11.815 -22.041 1.00 90.88 328 ASP A C 1
ATOM 2603 O O . ASP A 1 328 ? -0.737 10.832 -21.721 1.00 90.88 328 ASP A O 1
ATOM 2607 N N . LEU A 1 329 ? -1.399 12.353 -23.254 1.00 92.12 329 LEU A N 1
ATOM 2608 C CA . LEU A 1 329 ? -0.665 11.842 -24.394 1.00 92.12 329 LEU A CA 1
ATOM 2609 C C . LEU A 1 329 ? 0.593 12.681 -24.628 1.00 92.12 329 LEU A C 1
ATOM 2611 O O . LEU A 1 329 ? 0.520 13.891 -24.849 1.00 92.12 329 LEU A O 1
ATOM 2615 N N . GLY A 1 330 ? 1.744 12.017 -24.601 1.00 92.75 330 GLY A N 1
ATOM 2616 C CA . GLY A 1 330 ? 3.032 12.610 -24.926 1.00 92.75 330 GLY A CA 1
ATOM 2617 C C . GLY A 1 330 ? 3.521 12.283 -26.335 1.00 92.75 330 GLY A C 1
ATOM 2618 O O . GLY A 1 330 ? 2.770 11.893 -27.225 1.00 92.75 330 GLY A O 1
ATOM 2619 N N . VAL A 1 331 ? 4.828 12.439 -26.508 1.00 93.50 331 VAL A N 1
ATOM 2620 C CA . VAL A 1 331 ? 5.612 12.031 -27.672 1.00 93.50 331 VAL A CA 1
ATOM 2621 C C . VAL A 1 331 ? 6.773 11.193 -27.150 1.00 93.50 331 VAL A C 1
ATOM 2623 O O . VAL A 1 331 ? 7.513 11.644 -26.273 1.00 93.50 331 VAL A O 1
ATOM 2626 N N . GLY A 1 332 ? 6.901 9.972 -27.656 1.00 92.19 332 GLY A N 1
ATOM 2627 C CA . GLY A 1 332 ? 7.984 9.047 -27.338 1.00 92.19 332 GLY A CA 1
ATOM 2628 C C . GLY A 1 332 ? 8.637 8.537 -28.620 1.00 92.19 332 GLY A C 1
ATOM 2629 O O . GLY A 1 332 ? 8.018 8.578 -29.681 1.00 92.19 332 GLY A O 1
ATOM 2630 N N . GLU A 1 333 ? 9.879 8.081 -28.509 1.00 92.06 333 GLU A N 1
ATOM 2631 C CA . GLU A 1 333 ? 10.695 7.579 -29.622 1.00 92.06 333 GLU A CA 1
ATOM 2632 C C . GLU A 1 333 ? 11.112 6.126 -29.361 1.00 92.06 333 GLU A C 1
ATOM 2634 O O . GLU A 1 333 ? 11.197 5.689 -28.209 1.00 92.06 333 GLU A O 1
ATOM 2639 N N . GLY A 1 334 ? 11.403 5.385 -30.429 1.00 90.50 334 GLY A N 1
ATOM 2640 C CA . GLY A 1 334 ? 11.915 4.018 -30.362 1.00 90.50 334 GLY A CA 1
ATOM 2641 C C . GLY A 1 334 ? 10.859 2.931 -30.559 1.00 90.50 334 GLY A C 1
ATOM 2642 O O . GLY A 1 334 ? 9.657 3.180 -30.654 1.00 90.50 334 GLY A O 1
ATOM 2643 N N . TRP A 1 335 ? 11.329 1.683 -30.617 1.00 92.94 335 TRP A N 1
ATOM 2644 C CA . TRP A 1 335 ? 10.555 0.543 -31.124 1.00 92.94 335 TRP A CA 1
ATOM 2645 C C . TRP A 1 335 ? 9.271 0.230 -30.336 1.00 92.94 335 TRP A C 1
ATOM 2647 O O . TRP A 1 335 ? 8.288 -0.228 -30.919 1.00 92.94 335 TRP A O 1
ATOM 2657 N N . TRP A 1 336 ? 9.229 0.537 -29.033 1.00 94.69 336 TRP A N 1
ATOM 2658 C CA . TRP A 1 336 ? 8.013 0.399 -28.222 1.00 94.69 336 TRP A CA 1
ATOM 2659 C C . TRP A 1 336 ? 6.857 1.257 -28.756 1.00 94.69 336 TRP A C 1
ATOM 2661 O O . TRP A 1 336 ? 5.700 0.841 -28.701 1.00 94.69 336 TRP A O 1
ATOM 2671 N N . TYR A 1 337 ? 7.158 2.433 -29.304 1.00 94.69 337 TYR A N 1
ATOM 2672 C CA . TYR A 1 337 ? 6.169 3.351 -29.863 1.00 94.69 337 TYR A CA 1
ATOM 2673 C C . TYR A 1 337 ? 6.033 3.186 -31.378 1.00 94.69 337 TYR A C 1
ATOM 2675 O O . TYR A 1 337 ? 4.921 3.078 -31.885 1.00 94.69 337 TYR A O 1
ATOM 2683 N N . GLU A 1 338 ? 7.150 3.112 -32.096 1.00 93.00 338 GLU A N 1
ATOM 2684 C CA . GLU A 1 338 ? 7.180 3.125 -33.563 1.00 93.00 338 GLU A CA 1
ATOM 2685 C C . GLU A 1 338 ? 6.810 1.770 -34.183 1.00 93.00 338 GLU A C 1
ATOM 2687 O O . GLU A 1 338 ? 6.041 1.723 -35.142 1.00 93.00 338 GLU A O 1
ATOM 2692 N N . GLU A 1 339 ? 7.299 0.659 -33.625 1.00 89.75 339 GLU A N 1
ATOM 2693 C CA . GLU A 1 339 ? 7.052 -0.682 -34.174 1.00 89.75 339 GLU A CA 1
ATOM 2694 C C . GLU A 1 339 ? 5.840 -1.347 -33.514 1.00 89.75 339 GLU A C 1
ATOM 2696 O O . GLU A 1 339 ? 4.910 -1.819 -34.180 1.00 89.75 339 GLU A O 1
ATOM 2701 N N . LEU A 1 340 ? 5.805 -1.348 -32.178 1.00 91.88 340 LEU A N 1
ATOM 2702 C CA . LEU A 1 340 ? 4.702 -1.960 -31.439 1.00 91.88 340 LEU A CA 1
ATOM 2703 C C . LEU A 1 340 ? 3.442 -1.086 -31.454 1.00 91.88 340 LEU A C 1
ATOM 2705 O O . LEU A 1 340 ? 2.334 -1.618 -31.336 1.00 91.88 340 LEU A O 1
ATOM 2709 N N . GLY A 1 341 ? 3.563 0.222 -31.698 1.00 91.81 341 GLY A N 1
ATOM 2710 C CA . GLY A 1 341 ? 2.420 1.136 -31.743 1.00 91.81 341 GLY A CA 1
ATOM 2711 C C . GLY A 1 341 ? 1.818 1.414 -30.368 1.00 91.81 341 GLY A C 1
ATOM 2712 O O . GLY A 1 341 ? 0.623 1.699 -30.281 1.00 91.81 341 GLY A O 1
ATOM 2713 N N . LEU A 1 342 ? 2.594 1.269 -29.285 1.00 93.81 342 LEU A N 1
ATOM 2714 C CA . LEU A 1 342 ? 2.130 1.673 -27.961 1.00 93.81 342 LEU A CA 1
ATOM 2715 C C . LEU A 1 342 ? 1.975 3.194 -27.908 1.00 93.81 342 LEU A C 1
ATOM 2717 O O . LEU A 1 342 ? 2.622 3.941 -28.638 1.00 93.81 342 LEU A O 1
ATOM 2721 N N . VAL A 1 343 ? 1.104 3.661 -27.023 1.00 94.12 343 VAL A N 1
ATOM 2722 C CA . VAL A 1 343 ? 0.837 5.092 -26.872 1.00 94.12 343 VAL A CA 1
ATOM 2723 C C . VAL A 1 343 ? 1.760 5.665 -25.792 1.00 94.12 343 VAL A C 1
ATOM 2725 O O . VAL A 1 343 ? 1.812 5.081 -24.708 1.00 94.12 343 VAL A O 1
ATOM 2728 N N . PRO A 1 344 ? 2.462 6.790 -26.017 1.00 95.69 344 PRO A N 1
ATOM 2729 C CA . PRO A 1 344 ? 3.340 7.413 -25.022 1.00 95.69 344 PRO A CA 1
ATOM 2730 C C . PRO A 1 344 ? 2.533 8.080 -23.899 1.00 95.69 344 PRO A C 1
ATOM 2732 O O . PRO A 1 344 ? 2.274 9.284 -23.916 1.00 95.69 344 PRO A O 1
ATOM 2735 N N . THR A 1 345 ? 2.113 7.279 -22.921 1.00 95.25 345 THR A N 1
ATOM 2736 C CA . THR A 1 345 ? 1.417 7.720 -21.704 1.00 95.25 345 THR A CA 1
ATOM 2737 C C . THR A 1 345 ? 2.176 7.279 -20.457 1.00 95.25 345 THR A C 1
ATOM 2739 O O . THR A 1 345 ? 3.016 6.375 -20.504 1.00 95.25 345 THR A O 1
ATOM 2742 N N . PHE A 1 346 ? 1.827 7.862 -19.307 1.00 95.38 346 PHE A N 1
ATOM 2743 C CA . PHE A 1 346 ? 2.362 7.443 -18.008 1.00 95.38 346 PHE A CA 1
ATOM 2744 C C . PHE A 1 346 ? 2.163 5.945 -17.739 1.00 95.38 346 PHE A C 1
ATOM 2746 O O . PHE A 1 346 ? 3.054 5.283 -17.210 1.00 95.38 346 PHE A O 1
ATOM 2753 N N . SER A 1 347 ? 1.005 5.400 -18.133 1.00 94.44 347 SER A N 1
ATOM 2754 C CA . SER A 1 347 ? 0.697 3.976 -17.976 1.00 94.44 347 SER A CA 1
ATOM 2755 C C . SER A 1 347 ? 1.602 3.098 -18.838 1.00 94.44 347 SER A C 1
ATOM 2757 O O . SER A 1 347 ? 2.012 2.033 -18.389 1.00 94.44 347 SER A O 1
ATOM 2759 N N . THR A 1 348 ? 1.907 3.509 -20.069 1.00 95.94 348 THR A N 1
ATOM 2760 C CA . THR A 1 348 ? 2.820 2.753 -20.935 1.00 95.94 348 THR A CA 1
ATOM 2761 C C . THR A 1 348 ? 4.237 2.796 -20.381 1.00 95.94 348 THR A C 1
ATOM 2763 O O . THR A 1 348 ? 4.875 1.752 -20.254 1.00 95.94 348 THR A O 1
ATOM 2766 N N . TRP A 1 349 ? 4.706 3.980 -19.975 1.00 97.69 349 TRP A N 1
ATOM 2767 C CA . TRP A 1 349 ? 6.018 4.132 -19.350 1.00 97.69 34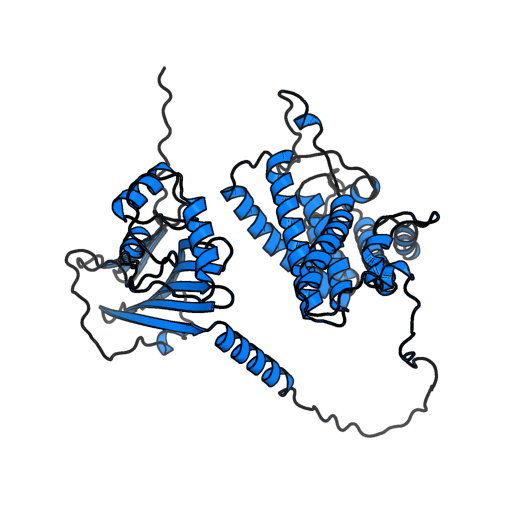9 TRP A CA 1
ATOM 2768 C C . TRP A 1 349 ? 6.160 3.252 -18.106 1.00 97.69 349 TRP A C 1
ATOM 2770 O O . TRP A 1 349 ? 7.155 2.536 -17.984 1.00 97.69 349 TRP A O 1
ATOM 2780 N N . SER A 1 350 ? 5.171 3.246 -17.205 1.00 97.56 350 SER A N 1
ATOM 2781 C CA . SER A 1 350 ? 5.250 2.454 -15.974 1.00 97.56 350 SER A CA 1
ATOM 2782 C C . SER A 1 350 ? 5.296 0.952 -16.260 1.00 97.56 350 SER A C 1
ATOM 2784 O O . SER A 1 350 ? 6.143 0.255 -15.704 1.00 97.56 350 SER A O 1
ATOM 2786 N N . GLN A 1 351 ? 4.465 0.451 -17.179 1.00 97.88 351 GLN A N 1
ATOM 2787 C CA . GLN A 1 351 ? 4.401 -0.977 -17.505 1.00 97.88 351 GLN A CA 1
ATOM 2788 C C . GLN A 1 351 ? 5.633 -1.471 -18.276 1.00 97.88 351 GLN A C 1
ATOM 2790 O O . GLN A 1 351 ? 6.150 -2.550 -17.976 1.00 97.88 351 GLN A O 1
ATOM 2795 N N . VAL A 1 352 ? 6.163 -0.679 -19.215 1.00 97.88 352 VAL A N 1
ATOM 2796 C CA . VAL A 1 352 ? 7.429 -1.010 -19.891 1.00 97.88 352 VAL A CA 1
ATOM 2797 C C . VAL A 1 352 ? 8.596 -0.933 -18.902 1.00 97.88 352 VAL A C 1
ATOM 2799 O O . VAL A 1 352 ? 9.455 -1.815 -18.898 1.00 97.88 352 VAL A O 1
ATOM 2802 N N . THR A 1 353 ? 8.616 0.051 -17.999 1.00 98.06 353 THR A N 1
ATOM 2803 C CA . THR A 1 353 ? 9.643 0.138 -16.947 1.00 98.06 353 THR A CA 1
ATOM 2804 C C . THR A 1 353 ? 9.581 -1.073 -16.014 1.00 98.06 353 THR A C 1
ATOM 2806 O O . THR A 1 353 ? 10.616 -1.685 -15.746 1.00 98.06 353 THR A O 1
ATOM 2809 N N . PHE A 1 354 ? 8.384 -1.497 -15.590 1.00 98.44 354 PHE A N 1
ATOM 2810 C CA . PHE A 1 354 ? 8.192 -2.724 -14.812 1.00 98.44 354 PHE A CA 1
ATOM 2811 C C . PHE A 1 354 ? 8.672 -3.968 -15.553 1.00 98.44 354 PHE A C 1
ATOM 2813 O O . PHE A 1 354 ? 9.308 -4.821 -14.941 1.00 98.44 354 PHE A O 1
ATOM 2820 N N . LEU A 1 355 ? 8.438 -4.083 -16.862 1.00 98.38 355 LEU A N 1
ATOM 2821 C CA . LEU A 1 355 ? 8.957 -5.203 -17.647 1.00 98.38 355 LEU A CA 1
ATOM 2822 C C . LEU A 1 355 ? 10.488 -5.293 -17.552 1.00 98.38 355 LEU A C 1
ATOM 2824 O O . LEU A 1 355 ? 11.020 -6.360 -17.257 1.00 98.38 355 LEU A O 1
ATOM 2828 N N . HIS A 1 356 ? 11.206 -4.183 -17.710 1.00 97.50 356 HIS A N 1
ATOM 2829 C CA . HIS A 1 356 ? 12.671 -4.182 -17.621 1.00 97.50 356 HIS A CA 1
ATOM 2830 C C . HIS A 1 356 ? 13.177 -4.388 -16.191 1.00 97.50 356 HIS A C 1
ATOM 2832 O O . HIS A 1 356 ? 14.101 -5.175 -15.969 1.00 97.50 356 HIS A O 1
ATOM 2838 N N . MET A 1 357 ? 12.531 -3.760 -15.204 1.00 97.25 357 MET A N 1
ATOM 2839 C CA . MET A 1 357 ? 12.819 -4.012 -13.791 1.00 97.25 357 MET A CA 1
ATOM 2840 C C . MET A 1 357 ? 12.602 -5.484 -13.436 1.00 97.25 357 MET A C 1
ATOM 2842 O O . MET A 1 357 ? 13.384 -6.045 -12.671 1.00 97.25 357 MET A O 1
ATOM 2846 N N . TYR A 1 358 ? 11.587 -6.140 -14.005 1.00 97.69 358 TYR A N 1
ATOM 2847 C CA . TYR A 1 358 ? 11.345 -7.567 -13.823 1.00 97.69 358 TYR A CA 1
ATOM 2848 C C . TYR A 1 358 ? 12.498 -8.403 -14.386 1.00 97.69 358 TYR A C 1
ATOM 2850 O O . TYR A 1 358 ? 13.030 -9.254 -13.675 1.00 97.69 358 TYR A O 1
ATOM 2858 N N . LEU A 1 359 ? 12.941 -8.124 -15.617 1.00 96.44 359 LEU A N 1
ATOM 2859 C CA . LEU A 1 359 ? 14.064 -8.830 -16.248 1.00 96.44 359 LEU A CA 1
ATOM 2860 C C . LEU A 1 359 ? 15.346 -8.721 -15.405 1.00 96.44 359 LEU A C 1
ATOM 2862 O O . LEU A 1 359 ? 16.031 -9.723 -15.179 1.00 96.44 359 LEU A O 1
ATOM 2866 N N . LEU A 1 360 ? 15.630 -7.533 -14.858 1.00 93.75 360 LEU A N 1
ATOM 2867 C CA . LEU A 1 360 ? 16.719 -7.352 -13.895 1.00 93.75 360 LEU A CA 1
ATOM 2868 C C . LEU A 1 360 ? 16.477 -8.119 -12.601 1.00 93.75 360 LEU A C 1
ATOM 2870 O O . LEU A 1 360 ? 17.382 -8.794 -12.124 1.00 93.75 360 LEU A O 1
ATOM 2874 N N . THR A 1 361 ? 15.270 -8.055 -12.043 1.00 93.44 361 THR A N 1
ATOM 2875 C CA . THR A 1 361 ? 14.914 -8.760 -10.804 1.00 93.44 361 THR A CA 1
ATOM 2876 C C . THR A 1 361 ? 15.162 -10.262 -10.938 1.00 93.44 361 THR A C 1
ATOM 2878 O O . THR A 1 361 ? 15.762 -10.862 -10.049 1.00 93.44 361 THR A O 1
ATOM 2881 N N . VAL A 1 362 ? 14.799 -10.871 -12.071 1.00 93.94 362 VAL A N 1
ATOM 2882 C CA . VAL A 1 362 ? 15.082 -12.288 -12.353 1.00 93.94 362 VAL A CA 1
ATOM 2883 C C . VAL A 1 362 ? 16.586 -12.571 -12.312 1.00 93.94 362 VAL A C 1
ATOM 2885 O O . VAL A 1 362 ? 17.009 -13.540 -11.683 1.00 93.94 362 VAL A O 1
ATOM 2888 N N . ARG A 1 363 ? 17.416 -11.706 -12.908 1.00 89.81 363 ARG A N 1
ATOM 2889 C CA . ARG A 1 363 ? 18.880 -11.843 -12.868 1.00 89.81 363 ARG A CA 1
ATOM 2890 C C . ARG A 1 363 ? 19.461 -11.609 -11.470 1.00 89.81 363 ARG A C 1
ATOM 2892 O O . ARG A 1 363 ? 20.410 -12.296 -11.087 1.00 89.81 363 ARG A O 1
ATOM 2899 N N . LEU A 1 364 ? 18.915 -10.658 -10.718 1.00 87.69 364 LEU A N 1
ATOM 2900 C CA . LEU A 1 364 ? 19.342 -10.332 -9.357 1.00 87.69 364 LEU A CA 1
ATOM 2901 C C . LEU A 1 364 ? 18.984 -11.450 -8.368 1.00 87.69 364 LEU A C 1
ATOM 2903 O O . LEU A 1 364 ? 19.709 -11.664 -7.403 1.00 87.69 364 LEU A O 1
ATOM 2907 N N . ARG A 1 365 ? 17.928 -12.236 -8.622 1.00 89.50 365 ARG A N 1
ATOM 2908 C CA . ARG A 1 365 ? 17.602 -13.431 -7.815 1.00 89.50 365 ARG A CA 1
ATOM 2909 C C . ARG A 1 365 ? 18.678 -14.518 -7.876 1.00 89.50 365 ARG A C 1
ATOM 2911 O O . ARG A 1 365 ? 18.711 -15.377 -7.004 1.00 89.50 365 ARG A O 1
ATOM 2918 N N . ALA A 1 366 ? 19.556 -14.474 -8.879 1.00 84.81 366 ALA A N 1
ATOM 2919 C CA . ALA A 1 366 ? 20.706 -15.368 -9.004 1.00 84.81 366 ALA A CA 1
ATOM 2920 C C . ALA A 1 366 ? 21.980 -14.832 -8.315 1.00 84.81 366 ALA A C 1
ATOM 2922 O O . ALA A 1 366 ? 23.058 -15.397 -8.506 1.00 84.81 366 ALA A O 1
ATOM 2923 N N . LEU A 1 367 ? 21.896 -13.729 -7.558 1.00 79.50 367 LEU A N 1
ATOM 2924 C CA . LEU A 1 367 ? 23.011 -13.250 -6.739 1.00 79.50 367 LEU A CA 1
ATOM 2925 C C . LEU A 1 367 ? 23.337 -14.244 -5.612 1.00 79.50 367 LEU A C 1
ATOM 2927 O O . LEU A 1 367 ? 22.440 -14.905 -5.091 1.00 79.50 367 LEU A O 1
ATOM 2931 N N . PRO A 1 368 ? 24.615 -14.350 -5.205 1.00 72.75 368 PRO A N 1
ATOM 2932 C CA . PRO A 1 368 ? 25.037 -15.313 -4.188 1.00 72.75 368 PRO A CA 1
ATOM 2933 C C . PRO A 1 368 ? 24.530 -14.969 -2.779 1.00 72.75 368 PRO A C 1
ATOM 2935 O O . PRO A 1 368 ? 24.447 -15.856 -1.934 1.00 72.75 368 PRO A O 1
ATOM 2938 N N . SER A 1 369 ? 24.210 -13.697 -2.522 1.00 77.75 369 SER A N 1
ATOM 2939 C CA . SER A 1 369 ? 23.724 -13.205 -1.232 1.00 77.75 369 SER A CA 1
ATOM 2940 C C . SER A 1 369 ? 22.266 -12.769 -1.333 1.00 77.75 369 SER A C 1
ATOM 2942 O O . SER A 1 369 ? 21.907 -11.930 -2.164 1.00 77.75 369 SER A O 1
ATOM 2944 N N . HIS A 1 370 ? 21.435 -13.311 -0.443 1.00 76.69 370 HIS A N 1
ATOM 2945 C CA . HIS A 1 370 ? 20.031 -12.925 -0.324 1.00 76.69 370 HIS A CA 1
ATOM 2946 C C . HIS A 1 370 ? 19.872 -11.466 0.145 1.00 76.69 370 HIS A C 1
ATOM 2948 O O . HIS A 1 370 ? 18.982 -10.759 -0.326 1.00 76.69 370 HIS A O 1
ATOM 2954 N N . ASP A 1 371 ? 20.767 -10.982 1.007 1.00 73.25 371 ASP A N 1
ATOM 2955 C CA . ASP A 1 371 ? 20.726 -9.607 1.520 1.00 73.25 371 ASP A CA 1
ATOM 2956 C C . ASP A 1 371 ? 21.032 -8.584 0.418 1.00 73.25 371 ASP A C 1
ATOM 2958 O O . ASP A 1 371 ? 20.398 -7.526 0.336 1.00 73.25 371 ASP A O 1
ATOM 2962 N N . SER A 1 372 ? 21.945 -8.928 -0.496 1.00 74.69 372 SER A N 1
ATOM 2963 C CA . SER A 1 372 ? 22.239 -8.108 -1.672 1.00 74.69 372 SER A CA 1
ATOM 2964 C C . SER A 1 372 ? 21.030 -8.077 -2.618 1.00 74.69 372 SER A C 1
ATOM 2966 O O . SER A 1 372 ? 20.638 -7.001 -3.063 1.00 74.69 372 SER A O 1
ATOM 2968 N N . LEU A 1 373 ? 20.344 -9.206 -2.848 1.00 82.12 373 LEU A N 1
ATOM 2969 C CA . LEU A 1 373 ? 19.078 -9.221 -3.600 1.00 82.12 373 LEU A CA 1
ATOM 2970 C C . LEU A 1 373 ? 18.027 -8.296 -2.968 1.00 82.12 373 LEU A C 1
ATOM 2972 O O . LEU A 1 373 ? 17.393 -7.516 -3.684 1.00 82.12 373 LEU A O 1
ATOM 2976 N N . GLN A 1 374 ? 17.827 -8.374 -1.651 1.00 81.69 374 GLN A N 1
ATOM 2977 C CA . GLN A 1 374 ? 16.836 -7.553 -0.954 1.00 81.69 374 GLN A CA 1
ATOM 2978 C C . GLN A 1 374 ? 17.172 -6.062 -1.063 1.00 81.69 374 GLN A C 1
ATOM 2980 O O . GLN A 1 374 ? 16.295 -5.252 -1.365 1.00 81.69 374 GLN A O 1
ATOM 2985 N N . THR A 1 375 ? 18.447 -5.713 -0.891 1.00 79.88 375 THR A N 1
ATOM 2986 C CA . THR A 1 375 ? 18.944 -4.337 -1.006 1.00 79.88 375 THR A CA 1
ATOM 2987 C C . THR A 1 375 ? 18.739 -3.785 -2.415 1.00 79.88 375 THR A C 1
ATOM 2989 O O . THR A 1 375 ? 18.173 -2.705 -2.575 1.00 79.88 375 THR A O 1
ATOM 2992 N N . TYR A 1 376 ? 19.123 -4.544 -3.446 1.00 85.81 376 TYR A N 1
ATOM 2993 C CA . TYR A 1 376 ? 18.950 -4.125 -4.837 1.00 85.81 376 TYR A CA 1
ATOM 2994 C C . TYR A 1 376 ? 17.474 -4.005 -5.223 1.00 85.81 376 TYR A C 1
ATOM 2996 O O . TYR A 1 376 ? 17.089 -3.046 -5.887 1.00 85.81 376 TYR A O 1
ATOM 3004 N N . SER A 1 377 ? 16.643 -4.955 -4.786 1.00 87.44 377 SER A N 1
ATOM 3005 C CA . SER A 1 377 ? 15.204 -4.944 -5.068 1.00 87.44 377 SER A CA 1
ATOM 3006 C C . SER A 1 377 ? 14.510 -3.751 -4.413 1.00 87.44 377 SER A C 1
ATOM 3008 O O . SER A 1 377 ? 13.672 -3.121 -5.054 1.00 87.44 377 SER A O 1
ATOM 3010 N N . ARG A 1 378 ? 14.879 -3.419 -3.165 1.00 85.44 378 ARG A N 1
ATOM 3011 C CA . ARG A 1 378 ? 14.375 -2.235 -2.456 1.00 85.44 378 ARG A CA 1
ATOM 3012 C C . ARG A 1 378 ? 14.757 -0.956 -3.198 1.00 85.44 378 ARG A C 1
ATOM 3014 O O . ARG A 1 378 ? 13.883 -0.204 -3.600 1.00 85.44 378 ARG A O 1
ATOM 3021 N N . HIS A 1 379 ? 16.038 -0.761 -3.497 1.00 86.88 379 HIS A N 1
ATOM 3022 C CA . HIS A 1 379 ? 16.462 0.467 -4.168 1.00 86.88 379 HIS A CA 1
ATOM 3023 C C . HIS A 1 379 ? 15.892 0.613 -5.584 1.00 86.88 379 HIS A C 1
ATOM 3025 O O . HIS A 1 379 ? 15.536 1.717 -5.977 1.00 86.88 379 HIS A O 1
ATOM 3031 N N . LEU A 1 380 ? 15.733 -0.476 -6.345 1.00 91.94 380 LEU A N 1
ATOM 3032 C CA . LEU A 1 380 ? 15.075 -0.415 -7.655 1.00 91.94 380 LEU A CA 1
ATOM 3033 C C . LEU A 1 380 ? 13.633 0.110 -7.567 1.00 91.94 380 LEU A C 1
ATOM 3035 O O . LEU A 1 380 ? 13.234 0.903 -8.421 1.00 91.94 380 LEU A O 1
ATOM 3039 N N . ILE A 1 381 ? 12.858 -0.313 -6.561 1.00 93.31 381 ILE A N 1
ATOM 3040 C CA . ILE A 1 381 ? 11.486 0.182 -6.387 1.00 93.31 381 ILE A CA 1
ATOM 3041 C C . ILE A 1 381 ? 11.451 1.603 -5.810 1.00 93.31 381 ILE A C 1
ATOM 3043 O O . ILE A 1 381 ? 10.581 2.381 -6.203 1.00 93.31 381 ILE A O 1
ATOM 3047 N N . ASP A 1 382 ? 12.415 1.976 -4.964 1.00 90.69 382 ASP A N 1
ATOM 3048 C CA . ASP A 1 382 ? 12.557 3.347 -4.454 1.00 90.69 382 ASP A CA 1
ATOM 3049 C C . ASP A 1 382 ? 12.821 4.325 -5.615 1.00 90.69 382 ASP A C 1
ATOM 3051 O O . ASP A 1 382 ? 12.099 5.308 -5.790 1.00 90.69 382 ASP A O 1
ATOM 3055 N N . HIS A 1 383 ? 13.787 4.005 -6.489 1.00 94.75 383 HIS A N 1
ATOM 3056 C CA . HIS A 1 383 ? 14.108 4.804 -7.681 1.00 94.75 383 HIS A CA 1
ATOM 3057 C C . HIS A 1 383 ? 12.914 4.936 -8.630 1.00 94.75 383 HIS A C 1
ATOM 3059 O O . HIS A 1 383 ? 12.632 6.031 -9.128 1.00 94.75 383 HIS A O 1
ATOM 3065 N N . PHE A 1 384 ? 12.174 3.842 -8.845 1.00 97.44 384 PHE A N 1
ATOM 3066 C CA . PHE A 1 384 ? 10.925 3.882 -9.605 1.00 97.44 384 PHE A CA 1
ATOM 3067 C C . PHE A 1 384 ? 9.904 4.821 -8.967 1.00 97.44 384 PHE A C 1
ATOM 3069 O O . PHE A 1 384 ? 9.328 5.648 -9.670 1.00 97.44 384 PHE A O 1
ATOM 3076 N N . SER A 1 385 ? 9.701 4.724 -7.654 1.00 94.25 385 SER A N 1
ATOM 3077 C CA . SER A 1 385 ? 8.704 5.517 -6.930 1.00 94.25 385 SER A CA 1
ATOM 3078 C C . SER A 1 385 ? 9.017 7.010 -7.008 1.00 94.25 385 SER A C 1
ATOM 3080 O O . SER A 1 385 ? 8.134 7.797 -7.345 1.00 94.25 385 SER A O 1
ATOM 3082 N N . HIS A 1 386 ? 10.281 7.400 -6.822 1.00 92.19 386 HIS A N 1
ATOM 3083 C CA . HIS A 1 386 ? 10.716 8.789 -6.988 1.00 92.19 386 HIS A CA 1
ATOM 3084 C C . HIS A 1 386 ? 10.532 9.295 -8.425 1.00 92.19 386 HIS A C 1
ATOM 3086 O O . HIS A 1 386 ? 10.037 10.402 -8.639 1.00 92.19 386 HIS A O 1
ATOM 3092 N N . SER A 1 387 ? 10.890 8.488 -9.430 1.00 96.06 387 SER A N 1
ATOM 3093 C CA . SER A 1 387 ? 10.715 8.866 -10.838 1.00 96.06 387 SER A CA 1
ATOM 3094 C C . SER A 1 387 ? 9.237 8.975 -11.224 1.00 96.06 387 SER A C 1
ATOM 3096 O O . SER A 1 387 ? 8.851 9.900 -11.940 1.00 96.06 387 SER A O 1
ATOM 3098 N N . ALA A 1 388 ? 8.401 8.068 -10.719 1.00 96.62 388 ALA A N 1
ATOM 3099 C CA . ALA A 1 388 ? 6.961 8.081 -10.921 1.00 96.62 388 ALA A CA 1
ATOM 3100 C C . ALA A 1 388 ? 6.324 9.313 -10.270 1.00 96.62 388 ALA A C 1
ATOM 3102 O O . ALA A 1 388 ? 5.558 10.008 -10.934 1.00 96.62 388 ALA A O 1
ATOM 3103 N N . GLU A 1 389 ? 6.680 9.631 -9.020 1.00 93.69 389 GLU A N 1
ATOM 3104 C CA . GLU A 1 389 ? 6.193 10.829 -8.333 1.00 93.69 389 GLU A CA 1
ATOM 3105 C C . GLU A 1 389 ? 6.576 12.103 -9.096 1.00 93.69 389 GLU A C 1
ATOM 3107 O O . GLU A 1 389 ? 5.722 12.953 -9.354 1.00 93.69 389 GLU A O 1
ATOM 3112 N N . HIS A 1 390 ? 7.839 12.202 -9.523 1.00 91.56 390 HIS A N 1
ATOM 3113 C CA . HIS A 1 390 ? 8.325 13.337 -10.298 1.00 91.56 390 HIS A CA 1
ATOM 3114 C C . HIS A 1 390 ? 7.558 13.504 -11.616 1.00 91.56 390 HIS A C 1
ATOM 3116 O O . HIS A 1 390 ? 7.151 14.613 -11.952 1.00 91.56 390 HIS A O 1
ATOM 3122 N N . ARG A 1 391 ? 7.299 12.415 -12.355 1.00 94.12 391 ARG A N 1
ATOM 3123 C CA . ARG A 1 391 ? 6.493 12.468 -13.588 1.00 94.12 391 ARG A CA 1
ATOM 3124 C C . ARG A 1 391 ? 5.041 12.854 -13.309 1.00 94.12 391 ARG A C 1
ATOM 3126 O O . ARG A 1 391 ? 4.487 13.648 -14.063 1.00 94.12 391 ARG A O 1
ATOM 3133 N N . MET A 1 392 ? 4.425 12.327 -12.250 1.00 92.25 392 MET A N 1
ATOM 3134 C CA . MET A 1 392 ? 3.057 12.693 -11.860 1.00 92.25 392 MET A CA 1
ATOM 3135 C C . MET A 1 392 ? 2.936 14.196 -11.592 1.00 92.25 392 MET A C 1
ATOM 3137 O O . MET A 1 392 ? 1.986 14.826 -12.051 1.00 92.25 392 MET A O 1
ATOM 3141 N N . ASP A 1 393 ? 3.904 14.770 -10.881 1.00 89.31 393 ASP A N 1
ATOM 3142 C CA . ASP A 1 393 ? 3.922 16.197 -10.571 1.00 89.31 393 ASP A CA 1
ATOM 3143 C C . ASP A 1 393 ? 4.232 17.043 -11.817 1.00 89.31 393 ASP A C 1
ATOM 3145 O O . ASP A 1 393 ? 3.419 17.862 -12.244 1.00 89.31 393 ASP A O 1
ATOM 3149 N N . VAL A 1 394 ? 5.374 16.788 -12.463 1.00 88.44 394 VAL A N 1
ATOM 3150 C CA . VAL A 1 394 ? 5.911 17.645 -13.531 1.00 88.44 394 VAL A CA 1
ATOM 3151 C C . VAL A 1 394 ? 5.202 17.451 -14.867 1.00 88.44 394 VAL A C 1
ATOM 3153 O O . VAL A 1 394 ? 4.927 18.433 -15.552 1.00 88.44 394 VAL A O 1
ATOM 3156 N N . LEU A 1 395 ? 4.921 16.206 -15.266 1.00 87.12 395 LEU A N 1
ATOM 3157 C CA . LEU A 1 395 ? 4.335 15.923 -16.581 1.00 87.12 395 LEU A CA 1
ATOM 3158 C C . LEU A 1 395 ? 2.804 15.947 -16.561 1.00 87.12 395 LEU A C 1
ATOM 3160 O O . LEU A 1 395 ? 2.189 16.325 -17.554 1.00 87.12 395 LEU A O 1
ATOM 3164 N N . HIS A 1 396 ? 2.193 15.561 -15.441 1.00 86.00 396 HIS A N 1
ATOM 3165 C CA . HIS A 1 396 ? 0.741 15.367 -15.342 1.00 86.00 396 HIS A CA 1
ATOM 3166 C C . HIS A 1 396 ? 0.040 16.373 -14.423 1.00 86.00 396 HIS A C 1
ATOM 3168 O O . HIS A 1 396 ? -1.178 16.310 -14.255 1.00 86.00 396 HIS A O 1
ATOM 3174 N N . GLY A 1 397 ? 0.782 17.308 -13.820 1.00 84.25 397 GLY A N 1
ATOM 3175 C CA . GLY A 1 397 ? 0.213 18.360 -12.978 1.00 84.25 397 GLY A CA 1
ATOM 3176 C C . GLY A 1 397 ? -0.494 17.833 -11.725 1.00 84.25 397 GLY A C 1
ATOM 3177 O O . GLY A 1 397 ? -1.350 18.524 -11.167 1.00 84.25 397 GLY A O 1
ATOM 3178 N N . LEU A 1 398 ? -0.168 16.618 -11.268 1.00 84.94 398 LEU A N 1
ATOM 3179 C CA . LEU A 1 398 ? -0.709 16.023 -10.045 1.00 84.94 398 LEU A CA 1
ATOM 3180 C C . LEU A 1 398 ? 0.024 16.589 -8.820 1.00 84.94 398 LEU A C 1
ATOM 3182 O O . LEU A 1 398 ? 0.748 15.896 -8.104 1.00 84.94 398 LEU A O 1
ATOM 3186 N N . THR A 1 399 ? -0.191 17.875 -8.558 1.00 80.44 399 THR A N 1
ATOM 3187 C CA . THR A 1 399 ? 0.496 18.627 -7.494 1.00 80.44 399 THR A CA 1
ATOM 3188 C C . THR A 1 399 ? 0.099 18.186 -6.082 1.00 80.44 399 THR A C 1
ATOM 3190 O O . THR A 1 399 ? 0.855 18.381 -5.127 1.00 80.44 399 THR A O 1
ATOM 3193 N N . SER A 1 400 ? -1.055 17.528 -5.926 1.00 84.25 400 SER A N 1
ATOM 3194 C CA . SER A 1 400 ? -1.505 16.991 -4.639 1.00 84.25 400 SER A CA 1
ATOM 3195 C C . SER A 1 400 ? -0.695 15.762 -4.218 1.00 84.25 400 SER A C 1
ATOM 3197 O O . SER A 1 400 ? -0.845 14.679 -4.789 1.00 84.25 400 SER A O 1
ATOM 3199 N N . ARG A 1 401 ? 0.100 15.907 -3.148 1.00 77.44 401 ARG A N 1
ATOM 3200 C CA . ARG A 1 401 ? 0.892 14.815 -2.555 1.00 77.44 401 ARG A CA 1
ATOM 3201 C C . ARG A 1 401 ? 0.029 13.616 -2.150 1.00 77.44 401 ARG A C 1
ATOM 3203 O O . ARG A 1 401 ? 0.400 12.485 -2.430 1.00 77.44 401 ARG A O 1
ATOM 3210 N N . GLY A 1 402 ? -1.147 13.844 -1.560 1.00 75.50 402 GLY A N 1
ATOM 3211 C CA . GLY A 1 402 ? -2.054 12.759 -1.164 1.00 75.50 402 GLY A CA 1
ATOM 3212 C C . GLY A 1 402 ? -2.558 11.934 -2.355 1.00 75.50 402 GLY A C 1
ATOM 3213 O O . GLY A 1 402 ? -2.621 10.707 -2.280 1.00 75.50 402 GLY A O 1
ATOM 3214 N N . ILE A 1 403 ? -2.851 12.595 -3.482 1.00 75.69 403 ILE A N 1
ATOM 3215 C CA . ILE A 1 403 ? -3.218 11.911 -4.728 1.00 75.69 403 ILE A CA 1
ATOM 3216 C C . ILE A 1 403 ? -2.023 11.107 -5.244 1.00 75.69 403 ILE A C 1
ATOM 3218 O O . ILE A 1 403 ? -2.179 9.915 -5.503 1.00 75.69 403 ILE A O 1
ATOM 3222 N N . ARG A 1 404 ? -0.827 11.707 -5.323 1.00 87.56 404 ARG A N 1
ATOM 3223 C CA . ARG A 1 404 ? 0.384 10.992 -5.758 1.00 87.56 404 ARG A CA 1
ATOM 3224 C C . ARG A 1 404 ? 0.679 9.770 -4.892 1.00 87.56 404 ARG A C 1
ATOM 3226 O O . ARG A 1 404 ? 0.880 8.694 -5.438 1.00 87.56 404 ARG A O 1
ATOM 3233 N N . ASN A 1 405 ? 0.595 9.885 -3.567 1.00 83.94 405 ASN A N 1
ATOM 3234 C CA . ASN A 1 405 ? 0.810 8.762 -2.649 1.00 83.94 405 ASN A CA 1
ATOM 3235 C C . ASN A 1 405 ? -0.189 7.623 -2.883 1.00 83.94 405 ASN A C 1
ATOM 3237 O O . ASN A 1 405 ? 0.195 6.454 -2.862 1.00 83.94 405 ASN A O 1
ATOM 3241 N N . LYS A 1 406 ? -1.461 7.937 -3.162 1.00 86.38 406 LYS A N 1
ATOM 3242 C CA . LYS A 1 406 ? -2.449 6.922 -3.549 1.00 86.38 406 LYS A CA 1
ATOM 3243 C C . LYS A 1 406 ? -2.051 6.223 -4.854 1.00 86.38 406 LYS A C 1
ATOM 3245 O O . LYS A 1 406 ? -2.021 4.997 -4.892 1.00 86.38 406 LYS A O 1
ATOM 3250 N N . PHE A 1 407 ? -1.686 6.983 -5.888 1.00 88.25 407 PHE A N 1
ATOM 3251 C CA . PHE A 1 407 ? -1.226 6.418 -7.161 1.00 88.25 407 PHE A CA 1
ATOM 3252 C C . PHE A 1 407 ? 0.048 5.572 -7.005 1.00 88.25 407 PHE A C 1
ATOM 3254 O O . PHE A 1 407 ? 0.159 4.524 -7.634 1.00 88.25 407 PHE A O 1
ATOM 3261 N N . LEU A 1 408 ? 0.997 5.981 -6.158 1.00 92.56 408 LEU A N 1
ATOM 3262 C CA . LEU A 1 408 ? 2.205 5.206 -5.855 1.00 92.56 408 LEU A CA 1
ATOM 3263 C C . LEU A 1 408 ? 1.868 3.883 -5.154 1.00 92.56 408 LEU A C 1
ATOM 3265 O O . LEU A 1 408 ? 2.416 2.846 -5.527 1.00 92.56 408 LEU A O 1
ATOM 3269 N N . LYS A 1 409 ? 0.921 3.885 -4.201 1.00 89.81 409 LYS A N 1
ATOM 3270 C CA . LYS A 1 409 ? 0.402 2.652 -3.578 1.00 89.81 409 LYS A CA 1
ATOM 3271 C C . LYS A 1 409 ? -0.230 1.726 -4.629 1.00 89.81 409 LYS A C 1
ATOM 3273 O O . LYS A 1 409 ? 0.066 0.530 -4.637 1.00 89.81 409 LYS A O 1
ATOM 3278 N N . ASP A 1 410 ? -1.021 2.270 -5.554 1.00 92.38 410 ASP A N 1
ATOM 3279 C CA . ASP A 1 410 ? -1.627 1.498 -6.649 1.00 92.38 410 ASP A CA 1
ATOM 3280 C C . ASP A 1 410 ? -0.562 0.919 -7.602 1.00 92.38 410 ASP A C 1
ATOM 3282 O O . ASP A 1 410 ? -0.612 -0.264 -7.947 1.00 92.38 410 ASP A O 1
ATOM 3286 N N . LEU A 1 411 ? 0.452 1.707 -7.978 1.00 96.12 411 LEU A N 1
ATOM 3287 C CA . LEU A 1 411 ? 1.585 1.252 -8.794 1.00 96.12 411 LEU A CA 1
ATOM 3288 C C . LEU A 1 411 ? 2.405 0.163 -8.097 1.00 96.12 411 LEU A C 1
ATOM 3290 O O . LEU A 1 411 ? 2.833 -0.789 -8.746 1.00 96.12 411 LEU A O 1
ATOM 3294 N N . PHE A 1 412 ? 2.601 0.258 -6.782 1.00 93.38 412 PHE A N 1
ATOM 3295 C CA . PHE A 1 412 ? 3.297 -0.771 -6.015 1.00 93.38 412 PHE A CA 1
ATOM 3296 C C . PHE A 1 412 ? 2.536 -2.106 -6.026 1.00 93.38 412 PHE A C 1
ATOM 3298 O O . PHE A 1 412 ? 3.137 -3.175 -6.168 1.00 93.38 412 PHE A O 1
ATOM 3305 N N . ILE A 1 413 ? 1.203 -2.068 -5.935 1.00 93.06 413 ILE A N 1
ATOM 3306 C CA . ILE A 1 413 ? 0.362 -3.264 -6.085 1.00 93.06 413 ILE A CA 1
ATOM 3307 C C . ILE A 1 413 ? 0.482 -3.826 -7.508 1.00 93.06 413 ILE A C 1
ATOM 3309 O O . ILE A 1 413 ? 0.668 -5.036 -7.668 1.00 93.06 413 ILE A O 1
ATOM 3313 N N . GLN A 1 414 ? 0.440 -2.968 -8.533 1.00 95.69 414 GLN A N 1
ATOM 3314 C CA . GLN A 1 414 ? 0.632 -3.381 -9.927 1.00 95.69 414 GLN A CA 1
ATOM 3315 C C . GLN A 1 414 ? 1.992 -4.051 -10.136 1.00 95.69 414 GLN A C 1
ATOM 3317 O O . GLN A 1 414 ? 2.041 -5.134 -10.712 1.00 95.69 414 GLN A O 1
ATOM 3322 N N . TRP A 1 415 ? 3.077 -3.480 -9.604 1.00 96.81 415 TRP A N 1
ATOM 3323 C CA . TRP A 1 415 ? 4.418 -4.067 -9.653 1.00 96.81 415 TRP A CA 1
ATOM 3324 C C . TRP A 1 415 ? 4.440 -5.498 -9.103 1.00 96.8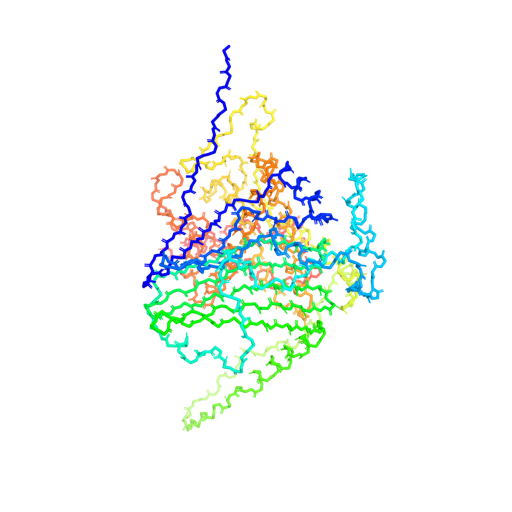1 415 TRP A C 1
ATOM 3326 O O . TRP A 1 415 ? 4.957 -6.413 -9.745 1.00 96.81 415 TRP A O 1
ATOM 3336 N N . ARG A 1 416 ? 3.810 -5.737 -7.946 1.00 94.50 416 ARG A N 1
ATOM 3337 C CA . ARG A 1 416 ? 3.706 -7.089 -7.370 1.00 94.50 416 ARG A CA 1
ATOM 3338 C C . ARG A 1 416 ? 2.885 -8.040 -8.242 1.00 94.50 416 ARG A C 1
ATOM 3340 O O . ARG A 1 416 ? 3.229 -9.217 -8.337 1.00 94.50 416 ARG A O 1
ATOM 3347 N N . GLY A 1 417 ? 1.829 -7.537 -8.879 1.00 95.25 417 GLY A N 1
ATOM 3348 C CA . GLY A 1 417 ? 1.051 -8.285 -9.867 1.00 95.25 417 GLY A CA 1
ATOM 3349 C C . GLY A 1 417 ? 1.885 -8.670 -11.091 1.00 95.25 417 GLY A C 1
ATOM 3350 O O . GLY A 1 417 ? 1.838 -9.821 -11.523 1.00 95.25 417 GLY A O 1
ATOM 3351 N N . VAL A 1 418 ? 2.702 -7.742 -11.598 1.00 97.00 418 VAL A N 1
ATOM 3352 C CA . VAL A 1 418 ? 3.634 -7.966 -12.712 1.00 97.00 418 VAL A CA 1
ATOM 3353 C C . VAL A 1 418 ? 4.655 -9.049 -12.365 1.00 97.00 418 VAL A C 1
ATOM 3355 O O . VAL A 1 418 ? 4.818 -9.984 -13.147 1.00 97.00 418 VAL A O 1
ATOM 3358 N N . LEU A 1 419 ? 5.285 -8.974 -11.183 1.00 96.25 419 LEU A N 1
ATOM 3359 C CA . LEU A 1 419 ? 6.225 -9.997 -10.710 1.00 96.25 419 LEU A CA 1
ATOM 3360 C C . LEU A 1 419 ? 5.597 -11.396 -10.765 1.00 96.25 419 LEU A C 1
ATOM 3362 O O . LEU A 1 419 ? 6.158 -12.301 -11.377 1.00 96.25 419 LEU A O 1
ATOM 3366 N N . ALA A 1 420 ? 4.412 -11.557 -10.169 1.00 96.44 420 ALA A N 1
ATOM 3367 C CA . ALA A 1 420 ? 3.725 -12.843 -10.115 1.00 96.44 420 ALA A CA 1
ATOM 3368 C C . ALA A 1 420 ? 3.310 -13.349 -11.507 1.00 96.44 420 ALA A C 1
ATOM 3370 O O . ALA A 1 420 ? 3.526 -14.517 -11.827 1.00 96.44 420 ALA A O 1
ATOM 3371 N N . ALA A 1 421 ? 2.742 -12.476 -12.344 1.00 96.94 421 ALA A N 1
ATOM 3372 C CA . ALA A 1 421 ? 2.249 -12.846 -13.668 1.00 96.94 421 ALA A CA 1
ATOM 3373 C C . ALA A 1 421 ? 3.382 -13.238 -14.628 1.00 96.94 421 ALA A C 1
ATOM 3375 O O . ALA A 1 421 ? 3.241 -14.194 -15.392 1.00 96.94 421 ALA A O 1
ATOM 3376 N N . TYR A 1 422 ? 4.507 -12.521 -14.599 1.00 98.25 422 TYR A N 1
ATOM 3377 C CA . TYR A 1 422 ? 5.655 -12.859 -15.437 1.00 98.25 422 TYR A CA 1
ATOM 3378 C C . TYR A 1 422 ? 6.414 -14.078 -14.909 1.00 98.25 422 TYR A C 1
ATOM 3380 O O . TYR A 1 422 ? 6.818 -14.907 -15.722 1.00 98.25 422 TYR A O 1
ATOM 3388 N N . ASP A 1 423 ? 6.523 -14.265 -13.587 1.00 97.75 423 ASP A N 1
ATOM 3389 C CA . ASP A 1 423 ? 7.091 -15.495 -13.014 1.00 97.75 423 ASP A CA 1
ATOM 3390 C C . ASP A 1 423 ? 6.271 -16.728 -13.416 1.00 97.75 423 ASP A C 1
ATOM 3392 O O . ASP A 1 423 ? 6.829 -17.734 -13.860 1.00 97.75 423 ASP A O 1
ATOM 3396 N N . GLU A 1 424 ? 4.940 -16.636 -13.350 1.00 96.19 424 GLU A N 1
ATOM 3397 C CA . GLU A 1 424 ? 4.049 -17.681 -13.853 1.00 96.19 424 GLU A CA 1
ATOM 3398 C C . GLU A 1 424 ? 4.260 -17.932 -15.354 1.00 96.19 424 GLU A C 1
ATOM 3400 O O . GLU A 1 424 ? 4.372 -19.085 -15.777 1.00 96.19 424 GLU A O 1
ATOM 3405 N N . GLY A 1 425 ? 4.354 -16.868 -16.156 1.00 96.50 425 GLY A N 1
ATOM 3406 C CA . GLY A 1 425 ? 4.589 -16.954 -17.596 1.00 96.50 425 GLY A CA 1
ATOM 3407 C C . GLY A 1 425 ? 5.915 -17.625 -17.957 1.00 96.50 425 GLY A C 1
ATOM 3408 O O . GLY A 1 425 ? 5.949 -18.496 -18.828 1.00 96.50 425 GLY A O 1
ATOM 3409 N N . LEU A 1 426 ? 7.007 -17.287 -17.263 1.00 94.44 426 LEU A N 1
ATOM 3410 C CA . LEU A 1 426 ? 8.312 -17.908 -17.506 1.00 94.44 426 LEU A CA 1
ATOM 3411 C C . LEU A 1 426 ? 8.287 -19.419 -17.266 1.00 94.44 426 LEU A C 1
ATOM 3413 O O . LEU A 1 426 ? 8.930 -20.142 -18.031 1.00 94.44 426 LEU A O 1
ATOM 3417 N N . ILE A 1 427 ? 7.545 -19.873 -16.247 1.00 93.44 427 ILE A N 1
ATOM 3418 C CA . ILE A 1 427 ? 7.446 -21.281 -15.838 1.00 93.44 427 ILE A CA 1
ATOM 3419 C C . ILE A 1 427 ? 6.472 -22.061 -16.727 1.00 93.44 427 ILE A C 1
ATOM 3421 O O . ILE A 1 427 ? 6.783 -23.172 -17.152 1.00 93.44 427 ILE A O 1
ATOM 3425 N N . LYS A 1 428 ? 5.283 -21.509 -16.994 1.00 94.69 428 LYS A N 1
ATOM 3426 C CA . LYS A 1 428 ? 4.208 -22.215 -17.711 1.00 94.69 428 LYS A CA 1
ATOM 3427 C C . LYS A 1 428 ? 4.340 -22.163 -19.234 1.00 94.69 428 LYS A C 1
ATOM 3429 O O . LYS A 1 428 ? 3.691 -22.950 -19.916 1.00 94.69 428 LYS A O 1
ATOM 3434 N N . GLY A 1 429 ? 5.173 -21.269 -19.764 1.00 94.44 429 GLY A N 1
ATOM 3435 C CA . GLY A 1 429 ? 5.500 -21.193 -21.186 1.00 94.44 429 GLY A CA 1
ATOM 3436 C C . GLY A 1 429 ? 4.994 -19.927 -21.877 1.00 94.44 429 GLY A C 1
ATOM 3437 O O . GLY A 1 429 ? 4.268 -19.108 -21.312 1.00 94.44 429 GLY A O 1
ATOM 3438 N N . ASP A 1 430 ? 5.390 -19.779 -23.140 1.00 96.00 430 ASP A N 1
ATOM 3439 C CA . ASP A 1 430 ? 5.300 -18.516 -23.883 1.00 96.00 430 ASP A CA 1
ATOM 3440 C C . ASP A 1 430 ? 3.867 -18.015 -24.096 1.00 96.00 430 ASP A C 1
ATOM 3442 O O . ASP A 1 430 ? 3.647 -16.810 -24.111 1.00 96.00 430 ASP A O 1
ATOM 3446 N N . ALA A 1 431 ? 2.876 -18.907 -24.179 1.00 95.44 431 ALA A N 1
ATOM 3447 C CA . ALA A 1 431 ? 1.471 -18.508 -24.273 1.00 95.44 431 ALA A CA 1
ATOM 3448 C C . ALA A 1 431 ? 0.980 -17.802 -22.995 1.00 95.44 431 ALA A C 1
ATOM 3450 O O . ALA A 1 431 ? 0.291 -16.784 -23.067 1.00 95.44 431 ALA A O 1
ATOM 3451 N N . VAL A 1 432 ? 1.366 -18.306 -21.816 1.00 97.62 432 VAL A N 1
ATOM 3452 C CA . VAL A 1 432 ? 0.997 -17.698 -20.526 1.00 97.62 432 VAL A CA 1
ATOM 3453 C C . VAL A 1 432 ? 1.755 -16.389 -20.319 1.00 97.62 432 VAL A C 1
ATOM 3455 O O . VAL A 1 432 ? 1.169 -15.404 -19.867 1.00 97.62 432 VAL A O 1
ATOM 3458 N N . LEU A 1 433 ? 3.031 -16.346 -20.717 1.00 97.94 433 LEU A N 1
ATOM 3459 C CA . LEU A 1 433 ? 3.819 -15.116 -20.704 1.00 97.94 433 LEU A CA 1
ATOM 3460 C C . LEU A 1 433 ? 3.237 -14.059 -21.652 1.00 97.94 433 LEU A C 1
ATOM 3462 O O . LEU A 1 433 ? 3.070 -12.911 -21.251 1.00 97.94 433 LEU A O 1
ATOM 3466 N N . GLY A 1 434 ? 2.845 -14.452 -22.864 1.00 97.62 434 GLY A N 1
ATOM 3467 C CA . GLY A 1 434 ? 2.179 -13.583 -23.833 1.00 97.62 434 GLY A CA 1
ATOM 3468 C C . GLY A 1 434 ? 0.857 -13.029 -23.306 1.00 97.62 434 GLY A C 1
ATOM 3469 O O . GLY A 1 434 ? 0.600 -11.836 -23.434 1.00 97.62 434 GLY A O 1
ATOM 3470 N N . ALA A 1 435 ? 0.056 -13.849 -22.618 1.00 97.44 435 ALA A N 1
ATOM 3471 C CA . ALA A 1 435 ? -1.160 -13.377 -21.958 1.00 97.44 435 ALA A CA 1
ATOM 3472 C C . ALA A 1 435 ? -0.862 -12.342 -20.857 1.00 97.44 435 ALA A C 1
ATOM 3474 O O . ALA A 1 435 ? -1.597 -11.365 -20.720 1.00 97.44 435 ALA A O 1
ATOM 3475 N N . ALA A 1 436 ? 0.213 -12.519 -20.082 1.00 97.81 436 ALA A N 1
ATOM 3476 C CA . ALA A 1 436 ? 0.632 -11.536 -19.085 1.00 97.81 436 ALA A CA 1
ATOM 3477 C C . ALA A 1 436 ? 1.106 -10.222 -19.732 1.00 97.81 436 ALA A C 1
ATOM 3479 O O . ALA A 1 436 ? 0.688 -9.148 -19.301 1.00 97.81 436 ALA A O 1
ATOM 3480 N N . VAL A 1 437 ? 1.914 -10.305 -20.793 1.00 97.94 437 VAL A N 1
ATOM 3481 C CA . VAL A 1 437 ? 2.370 -9.148 -21.582 1.00 97.94 437 VAL A CA 1
ATOM 3482 C C . VAL A 1 437 ? 1.181 -8.381 -22.162 1.00 97.94 437 VAL A C 1
ATOM 3484 O O . VAL A 1 437 ? 1.102 -7.164 -22.019 1.00 97.94 437 VAL A O 1
ATOM 3487 N N . TRP A 1 438 ? 0.217 -9.086 -22.753 1.00 97.06 438 TRP A N 1
ATOM 3488 C CA . TRP A 1 438 ? -1.003 -8.500 -23.306 1.00 97.06 438 TRP A CA 1
ATOM 3489 C C . TRP A 1 438 ? -1.842 -7.765 -22.250 1.00 97.06 438 TRP A C 1
ATOM 3491 O O . TRP A 1 438 ? -2.260 -6.627 -22.469 1.00 97.06 438 TRP A O 1
ATOM 3501 N N . ARG A 1 439 ? -2.053 -8.374 -21.075 1.00 96.38 439 ARG A N 1
ATOM 3502 C CA . ARG A 1 439 ? -2.789 -7.731 -19.974 1.00 96.38 439 ARG A CA 1
ATOM 3503 C C . ARG A 1 439 ? -2.110 -6.453 -19.484 1.00 96.38 439 ARG A C 1
ATOM 3505 O O . ARG A 1 439 ? -2.809 -5.490 -19.192 1.00 96.38 439 ARG A O 1
ATOM 3512 N N . ASN A 1 440 ? -0.781 -6.444 -19.409 1.00 95.94 440 ASN A N 1
ATOM 3513 C CA . ASN A 1 440 ? -0.028 -5.336 -18.825 1.00 95.94 440 ASN A CA 1
ATOM 3514 C C . ASN A 1 440 ? 0.247 -4.205 -19.829 1.00 95.94 440 ASN A C 1
ATOM 3516 O O . ASN A 1 440 ? -0.037 -3.050 -19.531 1.00 95.94 440 ASN A O 1
ATOM 3520 N N . LEU A 1 441 ? 0.761 -4.516 -21.025 1.00 95.00 441 LEU A N 1
ATOM 3521 C CA . LEU A 1 441 ? 1.136 -3.505 -22.026 1.00 95.00 441 LEU A CA 1
ATOM 3522 C C . LEU A 1 441 ? -0.041 -3.050 -22.896 1.00 95.00 441 LEU A C 1
ATOM 3524 O O . LEU A 1 441 ? -0.127 -1.876 -23.242 1.00 95.00 441 LEU A O 1
ATOM 3528 N N . TRP A 1 442 ? -0.968 -3.956 -23.217 1.00 94.06 442 TRP A N 1
ATOM 3529 C CA . TRP A 1 442 ? -2.150 -3.659 -24.038 1.00 94.06 442 TRP A CA 1
ATOM 3530 C C . TRP A 1 442 ? -3.442 -3.564 -23.226 1.00 94.06 442 TRP A C 1
ATOM 3532 O O . TRP A 1 442 ? -4.521 -3.483 -23.805 1.00 94.06 442 TRP A O 1
ATOM 3542 N N . LYS A 1 443 ? -3.358 -3.555 -21.888 1.00 92.75 443 LYS A N 1
ATOM 3543 C CA . LYS A 1 443 ? -4.514 -3.411 -20.981 1.00 92.75 443 LYS A CA 1
ATOM 3544 C C . LYS A 1 443 ? -5.628 -4.435 -21.250 1.00 92.75 443 LYS A C 1
ATOM 3546 O O . LYS A 1 443 ? -6.804 -4.125 -21.094 1.00 92.75 443 LYS A O 1
ATOM 3551 N N . ALA A 1 444 ? -5.257 -5.640 -21.693 1.00 92.81 444 ALA A N 1
ATOM 3552 C CA . ALA A 1 444 ? -6.192 -6.683 -22.128 1.00 92.81 444 ALA A CA 1
ATOM 3553 C C . ALA A 1 444 ? -7.147 -6.245 -23.265 1.00 92.81 444 ALA A C 1
ATOM 3555 O O . ALA A 1 444 ? -8.253 -6.767 -23.399 1.00 92.81 444 ALA A O 1
ATOM 3556 N N . SER A 1 445 ? -6.729 -5.279 -24.086 1.00 90.19 445 SER A N 1
ATOM 3557 C CA . SER A 1 445 ? -7.486 -4.807 -25.243 1.00 90.19 445 SER A CA 1
ATOM 3558 C C . SER A 1 445 ? -7.275 -5.722 -26.446 1.00 90.19 445 SER A C 1
ATOM 3560 O O . SER A 1 445 ? -6.145 -6.093 -26.762 1.00 90.19 445 SER A O 1
ATOM 3562 N N . HIS A 1 446 ? -8.353 -6.044 -27.158 1.00 89.06 446 HIS A N 1
ATOM 3563 C CA . HIS A 1 446 ? -8.287 -6.735 -28.451 1.00 89.06 446 HIS A CA 1
ATOM 3564 C C . HIS A 1 446 ? -8.082 -5.778 -29.629 1.00 89.06 446 HIS A C 1
ATOM 3566 O O . HIS A 1 446 ? -7.830 -6.229 -30.743 1.00 89.06 446 HIS A O 1
ATOM 3572 N N . THR A 1 447 ? -8.157 -4.470 -29.380 1.00 86.44 447 THR A N 1
ATOM 3573 C CA . THR A 1 447 ? -7.963 -3.426 -30.384 1.00 86.44 447 THR A CA 1
ATOM 3574 C C . THR A 1 447 ? -6.691 -2.642 -30.099 1.00 86.44 447 THR A C 1
ATOM 3576 O O . THR A 1 447 ? -6.426 -2.251 -28.954 1.00 86.44 447 THR A O 1
ATOM 3579 N N . ALA A 1 448 ? -5.913 -2.393 -31.144 1.00 79.69 448 ALA A N 1
ATOM 3580 C CA . ALA A 1 448 ? -4.790 -1.476 -31.109 1.00 79.69 448 ALA A CA 1
ATOM 3581 C C . ALA A 1 448 ? -5.277 -0.018 -30.939 1.00 79.69 448 ALA A C 1
ATOM 3583 O O . ALA A 1 448 ? -6.455 0.281 -31.162 1.00 79.69 448 ALA A O 1
ATOM 3584 N N . PRO A 1 449 ? -4.389 0.916 -30.552 1.00 72.94 449 PRO A N 1
ATOM 3585 C CA . PRO A 1 449 ? -4.753 2.324 -30.372 1.00 72.94 449 PRO A CA 1
ATOM 3586 C C . PRO A 1 449 ? -5.305 3.016 -31.628 1.00 72.94 449 PRO A C 1
ATOM 3588 O O . PRO A 1 449 ? -5.995 4.023 -31.505 1.00 72.94 449 PRO A O 1
ATOM 3591 N N . ASP A 1 450 ? -5.032 2.480 -32.821 1.00 75.56 450 ASP A N 1
ATOM 3592 C CA . ASP A 1 450 ? -5.572 2.963 -34.098 1.00 75.56 450 ASP A CA 1
ATOM 3593 C C . ASP A 1 450 ? -6.989 2.433 -34.407 1.00 75.56 450 ASP A C 1
ATOM 3595 O O . ASP A 1 450 ? -7.540 2.720 -35.469 1.00 75.56 450 ASP A O 1
ATOM 3599 N N . GLY A 1 451 ? -7.584 1.672 -33.482 1.00 78.19 451 GLY A N 1
ATOM 3600 C CA . GLY A 1 451 ? -8.931 1.116 -33.595 1.00 78.19 451 GLY A CA 1
ATOM 3601 C C . GLY A 1 451 ? -9.022 -0.173 -34.412 1.00 78.19 451 GLY A C 1
ATOM 3602 O O . GLY A 1 451 ? -10.126 -0.679 -34.600 1.00 78.19 451 GLY A O 1
ATOM 3603 N N . LYS A 1 452 ? -7.897 -0.716 -34.892 1.00 85.38 452 LYS A N 1
ATOM 3604 C CA . LYS A 1 452 ? -7.862 -1.997 -35.610 1.00 85.38 452 LYS A CA 1
ATOM 3605 C C . LYS A 1 452 ? -7.670 -3.169 -34.657 1.00 85.38 452 LYS A C 1
ATOM 3607 O O . LYS A 1 452 ? -7.275 -2.988 -33.506 1.00 85.38 452 LYS A O 1
ATOM 3612 N N . ASP A 1 453 ? -7.905 -4.376 -35.159 1.00 88.56 453 ASP A N 1
ATOM 3613 C CA . ASP A 1 453 ? -7.602 -5.603 -34.428 1.00 88.56 453 ASP A CA 1
ATOM 3614 C C . ASP A 1 453 ? -6.119 -5.670 -34.053 1.00 88.56 453 ASP A C 1
ATOM 3616 O O . ASP A 1 453 ? -5.231 -5.307 -34.831 1.00 88.56 453 ASP A O 1
ATOM 3620 N N . LEU A 1 454 ? -5.853 -6.134 -32.833 1.00 89.56 454 LEU A N 1
ATOM 3621 C CA . LEU A 1 454 ? -4.502 -6.255 -32.317 1.00 89.56 454 LEU A CA 1
ATOM 3622 C C . LEU A 1 454 ? -3.714 -7.310 -33.100 1.00 89.56 454 LEU A C 1
ATOM 3624 O O . LEU A 1 454 ? -4.093 -8.481 -33.166 1.00 89.56 454 LEU A O 1
ATOM 3628 N N . ASP A 1 455 ? -2.559 -6.909 -33.624 1.00 90.69 455 ASP A N 1
ATOM 3629 C CA . ASP A 1 455 ? -1.611 -7.843 -34.216 1.00 90.69 455 ASP A CA 1
ATOM 3630 C C . ASP A 1 455 ? -0.895 -8.645 -33.119 1.00 90.69 455 ASP A C 1
ATOM 3632 O O . ASP A 1 455 ? 0.029 -8.166 -32.459 1.00 90.69 455 ASP A O 1
ATOM 3636 N N . TRP A 1 456 ? -1.317 -9.895 -32.937 1.00 92.06 456 TRP A N 1
ATOM 3637 C CA . TRP A 1 456 ? -0.754 -10.816 -31.948 1.00 92.06 456 TRP A CA 1
ATOM 3638 C C . TRP A 1 456 ? 0.738 -11.111 -32.155 1.00 92.06 456 TRP A C 1
ATOM 3640 O O . TRP A 1 456 ? 1.407 -11.522 -31.203 1.00 92.06 456 TRP A O 1
ATOM 3650 N N . SER A 1 457 ? 1.289 -10.871 -33.354 1.00 92.31 457 SER A N 1
ATOM 3651 C CA . SER A 1 457 ? 2.731 -11.010 -33.591 1.00 92.31 457 SER A CA 1
ATOM 3652 C C . SER A 1 457 ? 3.549 -10.030 -32.744 1.00 92.31 457 SER A C 1
ATOM 3654 O O . SER A 1 457 ? 4.617 -10.398 -32.262 1.00 92.31 457 SER A O 1
ATOM 3656 N N . LYS A 1 458 ? 3.002 -8.847 -32.430 1.00 93.06 458 LYS A N 1
ATOM 3657 C CA . LYS A 1 458 ? 3.630 -7.850 -31.548 1.00 93.06 458 LYS A CA 1
ATOM 3658 C C . LYS A 1 458 ? 3.788 -8.356 -30.116 1.00 93.06 458 LYS A C 1
ATOM 3660 O O . LYS A 1 458 ? 4.820 -8.146 -29.485 1.00 93.06 458 LYS A O 1
ATOM 3665 N N . ILE A 1 459 ? 2.790 -9.078 -29.602 1.00 95.50 459 ILE A N 1
ATOM 3666 C CA . ILE A 1 459 ? 2.881 -9.718 -28.280 1.00 95.50 459 ILE A CA 1
ATOM 3667 C C . ILE A 1 459 ? 3.946 -10.817 -28.306 1.00 95.50 459 ILE A C 1
ATOM 3669 O O . ILE A 1 459 ? 4.767 -10.902 -27.392 1.00 95.50 459 ILE A O 1
ATOM 3673 N N . ALA A 1 460 ? 3.965 -11.639 -29.359 1.00 95.06 460 ALA A N 1
ATOM 3674 C CA . ALA A 1 460 ? 4.977 -12.680 -29.524 1.00 95.06 460 ALA A CA 1
ATOM 3675 C C . ALA A 1 460 ? 6.398 -12.094 -29.627 1.00 95.06 460 ALA A C 1
ATOM 3677 O O . ALA A 1 460 ? 7.326 -12.659 -29.049 1.00 95.06 460 ALA A O 1
ATOM 3678 N N . GLN A 1 461 ? 6.560 -10.939 -30.278 1.00 95.12 461 GLN A N 1
ATOM 3679 C CA . GLN A 1 461 ? 7.832 -10.220 -30.383 1.00 95.12 461 GLN A CA 1
ATOM 3680 C C . GLN A 1 461 ? 8.327 -9.763 -29.005 1.00 95.12 461 GLN A C 1
ATOM 3682 O O . GLN A 1 461 ? 9.494 -9.966 -28.679 1.00 95.12 461 GLN A O 1
ATOM 3687 N N . VAL A 1 462 ? 7.443 -9.238 -28.147 1.00 96.69 462 VAL A N 1
ATOM 3688 C CA . VAL A 1 462 ? 7.800 -8.880 -26.761 1.00 96.69 462 VAL A CA 1
ATOM 3689 C C . VAL A 1 462 ? 8.166 -10.118 -25.932 1.00 96.69 462 VAL A C 1
ATOM 3691 O O . VAL A 1 462 ? 9.100 -10.074 -25.133 1.00 96.69 462 VAL A O 1
ATOM 3694 N N . VAL A 1 463 ? 7.484 -11.249 -26.130 1.00 97.19 463 VAL A N 1
ATOM 3695 C CA . VAL A 1 463 ? 7.846 -12.517 -25.470 1.00 97.19 463 VAL A CA 1
ATOM 3696 C C . VAL A 1 463 ? 9.234 -12.994 -25.909 1.00 97.19 463 VAL A C 1
ATOM 3698 O O . VAL A 1 463 ? 10.054 -13.347 -25.057 1.00 97.19 463 VAL A O 1
ATOM 3701 N N . ALA A 1 464 ? 9.523 -12.967 -27.213 1.00 95.44 464 ALA A N 1
ATOM 3702 C CA . ALA A 1 464 ? 10.837 -13.308 -27.756 1.00 95.44 464 ALA A CA 1
ATOM 3703 C C . ALA A 1 464 ? 11.927 -12.386 -27.186 1.00 95.44 464 ALA A C 1
ATOM 3705 O O . ALA A 1 464 ? 12.933 -12.876 -26.667 1.00 95.44 464 ALA A O 1
ATOM 3706 N N . TYR A 1 465 ? 11.659 -11.077 -27.159 1.00 96.38 465 TYR A N 1
ATOM 3707 C CA . TYR A 1 465 ? 12.506 -10.068 -26.530 1.00 96.38 465 TYR A CA 1
ATOM 3708 C C . TYR A 1 465 ? 12.812 -10.411 -25.065 1.00 96.38 465 TYR A C 1
ATOM 3710 O O . TYR A 1 465 ? 13.977 -10.500 -24.680 1.00 96.38 465 TYR A O 1
ATOM 3718 N N . MET A 1 466 ? 11.794 -10.695 -24.241 1.00 97.25 466 MET A N 1
ATOM 3719 C CA . MET A 1 466 ? 11.995 -11.052 -22.830 1.00 97.25 466 MET A CA 1
ATOM 3720 C C . MET A 1 466 ? 12.876 -12.300 -22.671 1.00 97.25 466 MET A C 1
ATOM 3722 O O . MET A 1 466 ? 13.766 -12.326 -21.819 1.00 97.25 466 MET A O 1
ATOM 3726 N N . ARG A 1 467 ? 12.665 -13.336 -23.495 1.00 95.25 467 ARG A N 1
ATOM 3727 C CA . ARG A 1 467 ? 13.471 -14.569 -23.467 1.00 95.25 467 ARG A CA 1
ATOM 3728 C C . ARG A 1 467 ? 14.924 -14.303 -23.857 1.00 95.25 467 ARG A C 1
ATOM 3730 O O . ARG A 1 467 ? 15.830 -14.779 -23.167 1.00 95.25 467 ARG A O 1
ATOM 3737 N N . ARG A 1 468 ? 15.149 -13.530 -24.923 1.00 94.38 468 ARG A N 1
ATOM 3738 C CA . ARG A 1 468 ? 16.489 -13.135 -25.368 1.00 94.38 468 ARG A CA 1
ATOM 3739 C C . ARG A 1 468 ? 17.204 -12.333 -24.287 1.00 94.38 468 ARG A C 1
ATOM 3741 O O . ARG A 1 468 ? 18.308 -12.706 -23.900 1.00 94.38 468 ARG A O 1
ATOM 3748 N N . VAL A 1 469 ? 16.560 -11.301 -23.745 1.00 94.94 469 VAL A N 1
ATOM 3749 C CA . VAL A 1 469 ? 17.144 -10.445 -22.705 1.00 94.94 469 VAL A CA 1
ATOM 3750 C C . VAL A 1 469 ? 17.523 -11.251 -21.466 1.00 94.94 469 VAL A C 1
ATOM 3752 O O . VAL A 1 469 ? 18.632 -11.097 -20.966 1.00 94.94 469 VAL A O 1
ATOM 3755 N N . LEU A 1 470 ? 16.670 -12.162 -20.984 1.00 94.56 470 LEU A N 1
ATOM 3756 C CA . LEU A 1 470 ? 17.024 -13.030 -19.851 1.00 94.56 470 LEU A CA 1
ATOM 3757 C C . LEU A 1 470 ? 18.228 -13.929 -20.158 1.00 94.56 470 LEU A C 1
ATOM 3759 O O . LEU A 1 470 ? 19.101 -14.103 -19.305 1.00 94.56 470 LEU A O 1
ATOM 3763 N N . SER A 1 471 ? 18.289 -14.484 -21.372 1.00 92.50 471 SER A N 1
ATOM 3764 C CA . SER A 1 471 ? 19.420 -15.299 -21.825 1.00 92.50 471 SER A CA 1
ATOM 3765 C C . SER A 1 471 ? 20.723 -14.494 -21.870 1.00 92.50 471 SER A C 1
ATOM 3767 O O . SER A 1 471 ? 21.759 -14.974 -21.407 1.00 92.50 471 SER A O 1
ATOM 3769 N N . GLU A 1 472 ? 20.677 -13.259 -22.370 1.00 91.12 472 GLU A N 1
ATOM 3770 C CA . GLU A 1 472 ? 21.829 -12.355 -22.416 1.00 91.12 472 GLU A CA 1
ATOM 3771 C C . GLU A 1 472 ? 22.251 -11.912 -21.009 1.00 91.12 472 GLU A C 1
ATOM 3773 O O . GLU A 1 472 ? 23.419 -12.060 -20.653 1.00 91.12 472 GLU A O 1
ATOM 3778 N N . LEU A 1 473 ? 21.311 -11.476 -20.159 1.00 91.00 473 LEU A N 1
ATOM 3779 C CA . LEU A 1 473 ? 21.569 -11.074 -18.767 1.00 91.00 473 LEU A CA 1
ATOM 3780 C C . LEU A 1 473 ? 22.229 -12.186 -17.943 1.00 91.00 473 LEU A C 1
ATOM 3782 O O . LEU A 1 473 ? 23.083 -11.909 -17.096 1.00 91.00 473 LEU A O 1
ATOM 3786 N N . ASN A 1 474 ? 21.868 -13.447 -18.191 1.00 88.81 474 ASN A N 1
ATOM 3787 C CA . ASN A 1 474 ? 22.482 -14.604 -17.540 1.00 88.81 474 ASN A CA 1
ATOM 3788 C C . ASN A 1 474 ? 23.982 -14.751 -17.870 1.00 88.81 474 ASN A C 1
ATOM 3790 O O . ASN A 1 474 ? 24.745 -15.315 -17.087 1.00 88.81 474 ASN A O 1
ATOM 3794 N N . GLN A 1 475 ? 24.431 -14.227 -19.013 1.00 87.12 475 GLN A N 1
ATOM 3795 C CA . GLN A 1 475 ? 25.838 -14.263 -19.423 1.00 87.12 475 GLN A CA 1
ATOM 3796 C C . GLN A 1 475 ? 26.656 -13.097 -18.846 1.00 87.12 475 GLN A C 1
ATOM 3798 O O . GLN A 1 475 ? 27.889 -13.145 -18.875 1.00 87.12 475 GLN A O 1
ATOM 3803 N N . VAL A 1 476 ? 25.998 -12.078 -18.284 1.00 84.50 476 VAL A N 1
ATOM 3804 C CA . VAL A 1 476 ? 26.648 -10.874 -17.753 1.00 84.50 476 VAL A CA 1
ATOM 3805 C C . VAL A 1 476 ? 27.081 -11.065 -16.302 1.00 84.50 476 VAL A C 1
ATOM 3807 O O . VAL A 1 476 ? 26.313 -11.501 -15.434 1.00 84.50 476 VAL A O 1
ATOM 3810 N N . HIS A 1 477 ? 28.330 -10.696 -16.020 1.00 80.44 477 HIS A N 1
ATOM 3811 C CA . HIS A 1 477 ? 28.840 -10.632 -14.656 1.00 80.44 477 HIS A CA 1
ATOM 3812 C C . HIS A 1 477 ? 28.203 -9.454 -13.903 1.00 80.44 477 HIS A C 1
ATOM 3814 O O . HIS A 1 477 ? 28.008 -8.389 -14.474 1.00 80.44 477 HIS A O 1
ATOM 3820 N N . GLU A 1 478 ? 27.919 -9.615 -12.610 1.00 71.25 478 GLU A N 1
ATOM 3821 C CA . GLU A 1 478 ? 27.206 -8.617 -11.795 1.00 71.25 478 GLU A CA 1
ATOM 3822 C C . GLU A 1 478 ? 27.817 -7.210 -11.886 1.00 71.25 478 GLU A C 1
ATOM 3824 O O . GLU A 1 478 ? 27.126 -6.247 -12.209 1.00 71.25 478 GLU A O 1
ATOM 3829 N N . ALA A 1 479 ? 29.135 -7.111 -11.697 1.00 69.50 479 ALA A N 1
ATOM 3830 C CA . ALA A 1 479 ? 29.874 -5.850 -11.790 1.00 69.50 479 ALA A CA 1
ATOM 3831 C C . ALA A 1 479 ? 29.792 -5.169 -13.173 1.00 69.50 479 ALA A C 1
ATOM 3833 O O . ALA A 1 479 ? 30.035 -3.968 -13.282 1.00 69.50 479 ALA A O 1
ATOM 3834 N N . ASP A 1 480 ? 29.447 -5.924 -14.220 1.00 76.44 480 ASP A N 1
ATOM 3835 C CA . ASP A 1 480 ? 29.349 -5.432 -15.591 1.00 76.44 480 ASP A CA 1
ATOM 3836 C C . ASP A 1 480 ? 27.905 -5.123 -16.023 1.00 76.44 480 ASP A C 1
ATOM 3838 O O . ASP A 1 480 ? 27.718 -4.544 -17.095 1.00 76.44 480 ASP A O 1
ATOM 3842 N N . LEU A 1 481 ? 26.892 -5.451 -15.201 1.00 77.69 481 LEU A N 1
ATOM 3843 C CA . LEU A 1 481 ? 25.471 -5.281 -15.540 1.00 77.69 481 LEU A CA 1
ATOM 3844 C C . LEU A 1 481 ? 25.179 -3.862 -16.032 1.00 77.69 481 LEU A C 1
ATOM 3846 O O . LEU A 1 481 ? 24.713 -3.685 -17.153 1.00 77.69 481 LEU A O 1
ATOM 3850 N N . VAL A 1 482 ? 25.559 -2.846 -15.253 1.00 72.25 482 VAL A N 1
ATOM 3851 C CA . VAL A 1 482 ? 25.324 -1.428 -15.584 1.00 72.25 482 VAL A CA 1
ATOM 3852 C C . VAL A 1 482 ? 25.911 -1.028 -16.943 1.00 72.25 482 VAL A C 1
ATOM 3854 O O . VAL A 1 482 ? 25.358 -0.172 -17.628 1.00 72.25 482 VAL A O 1
ATOM 3857 N N . PHE A 1 483 ? 27.021 -1.638 -17.363 1.00 71.00 483 PHE A N 1
ATOM 3858 C CA . PHE A 1 483 ? 27.697 -1.264 -18.605 1.00 71.00 483 PHE A CA 1
ATOM 3859 C C . PHE A 1 483 ? 27.105 -1.925 -19.852 1.00 71.00 483 PHE A C 1
ATOM 3861 O O . PHE A 1 483 ? 27.368 -1.436 -20.949 1.00 71.00 483 PHE A O 1
ATOM 3868 N N . GLN A 1 484 ? 26.342 -3.013 -19.703 1.00 77.38 484 GLN A N 1
ATOM 3869 C CA . GLN A 1 484 ? 25.849 -3.813 -20.832 1.00 77.38 484 GLN A CA 1
ATOM 3870 C C . GLN A 1 484 ? 24.360 -3.613 -21.141 1.00 77.38 484 GLN A C 1
ATOM 3872 O O . GLN A 1 484 ? 23.922 -3.976 -22.230 1.00 77.38 484 GLN A O 1
ATOM 3877 N N . LEU A 1 485 ? 23.586 -3.004 -20.235 1.00 75.75 485 LEU A N 1
ATOM 3878 C CA . LEU A 1 485 ? 22.158 -2.760 -20.479 1.00 75.75 485 LEU A CA 1
ATOM 3879 C C . LEU A 1 485 ? 21.907 -1.776 -21.625 1.00 75.75 485 LEU A C 1
ATOM 3881 O O . LEU A 1 485 ? 21.021 -2.015 -22.440 1.00 75.75 485 LEU A O 1
ATOM 3885 N N . ASP A 1 486 ? 22.693 -0.697 -21.687 1.00 59.03 486 ASP A N 1
ATOM 3886 C CA . ASP A 1 486 ? 22.299 0.510 -22.428 1.00 59.03 486 ASP A CA 1
ATOM 3887 C C . ASP A 1 486 ? 23.336 0.987 -23.463 1.00 59.03 486 ASP A C 1
ATOM 3889 O O . ASP A 1 486 ? 22.990 1.572 -24.486 1.00 59.03 486 ASP A O 1
ATOM 3893 N N . ARG A 1 487 ? 24.636 0.744 -23.238 1.00 57.12 487 ARG A N 1
ATOM 3894 C CA . ARG A 1 487 ? 25.688 1.300 -24.103 1.00 57.12 487 ARG A CA 1
ATOM 3895 C C . ARG A 1 487 ? 25.999 0.406 -25.294 1.00 57.12 487 ARG A C 1
ATOM 3897 O O . ARG A 1 487 ? 26.466 -0.719 -25.121 1.00 57.12 487 ARG A O 1
ATOM 3904 N N . GLN A 1 488 ? 25.932 0.995 -26.491 1.00 51.81 488 GLN A N 1
ATOM 3905 C CA . GLN A 1 488 ? 26.669 0.479 -27.636 1.00 51.81 488 GLN A CA 1
ATOM 3906 C C . GLN A 1 488 ? 28.172 0.579 -27.377 1.00 51.81 488 GLN A C 1
ATOM 3908 O O . GLN A 1 488 ? 28.790 1.631 -27.538 1.00 51.81 488 GLN A O 1
ATOM 3913 N N . ARG A 1 489 ? 28.784 -0.521 -26.939 1.00 45.56 489 ARG A N 1
ATOM 3914 C CA . ARG A 1 489 ? 30.239 -0.626 -26.821 1.00 45.56 489 ARG A CA 1
ATOM 3915 C C . ARG A 1 489 ? 30.744 -1.438 -28.008 1.00 45.56 489 ARG A C 1
ATOM 3917 O O . ARG A 1 489 ? 30.341 -2.581 -28.193 1.00 45.56 489 ARG A O 1
ATOM 3924 N N . ASN A 1 490 ? 31.622 -0.840 -28.814 1.00 47.94 490 ASN A N 1
ATOM 3925 C CA . ASN A 1 490 ? 32.196 -1.445 -30.024 1.00 47.94 490 ASN A CA 1
ATOM 3926 C C . ASN A 1 490 ? 31.151 -1.829 -31.098 1.00 47.94 490 ASN A C 1
ATOM 3928 O O . ASN A 1 490 ? 31.273 -2.883 -31.716 1.00 47.94 490 ASN A O 1
ATOM 3932 N N . GLY A 1 491 ? 30.110 -1.007 -31.296 1.00 55.53 491 GLY A N 1
ATOM 3933 C CA . GLY A 1 491 ? 29.093 -1.220 -32.342 1.00 55.53 491 GLY A CA 1
ATOM 3934 C C . GLY A 1 491 ? 28.105 -2.363 -32.078 1.00 55.53 491 GLY A C 1
ATOM 3935 O O . GLY A 1 491 ? 27.325 -2.702 -32.963 1.00 55.53 491 GLY A O 1
ATOM 3936 N N . LYS A 1 492 ? 28.122 -2.968 -30.880 1.00 63.78 492 LYS A N 1
ATOM 3937 C CA . LYS A 1 492 ? 27.118 -3.957 -30.468 1.00 63.78 492 LYS A CA 1
ATOM 3938 C C . LYS A 1 492 ? 25.935 -3.267 -29.780 1.00 63.78 492 LYS A C 1
ATOM 3940 O O . LYS A 1 492 ? 26.192 -2.433 -28.915 1.00 63.78 492 LYS A O 1
ATOM 3945 N N . PRO A 1 493 ? 24.681 -3.609 -30.114 1.00 73.94 493 PRO A N 1
ATOM 3946 C CA . PRO A 1 493 ? 23.503 -3.109 -29.409 1.00 73.94 493 PRO A CA 1
ATOM 3947 C C . PRO A 1 493 ? 23.544 -3.458 -27.909 1.00 73.94 493 PRO A C 1
ATOM 3949 O O . PRO A 1 493 ? 24.104 -4.489 -27.533 1.00 73.94 493 PRO A O 1
ATOM 3952 N N . GLY A 1 494 ? 22.985 -2.599 -27.048 1.00 83.19 494 GLY A N 1
ATOM 3953 C CA . GLY A 1 494 ? 22.823 -2.903 -25.618 1.00 83.19 494 GLY A CA 1
ATOM 3954 C C . GLY A 1 494 ? 21.787 -4.010 -25.400 1.00 83.19 494 GLY A C 1
ATOM 3955 O O . GLY A 1 494 ? 20.931 -4.221 -26.254 1.00 83.19 494 GLY A O 1
ATOM 3956 N N . ILE A 1 495 ? 21.820 -4.705 -24.263 1.00 88.62 495 ILE A N 1
ATOM 3957 C CA . ILE A 1 495 ? 20.942 -5.870 -24.026 1.00 88.62 495 ILE A CA 1
ATOM 3958 C C . ILE A 1 495 ? 19.456 -5.513 -24.176 1.00 88.62 495 ILE A C 1
ATOM 3960 O O . ILE A 1 495 ? 18.691 -6.276 -24.764 1.00 88.62 495 ILE A O 1
ATOM 3964 N N . PHE A 1 496 ? 19.050 -4.333 -23.696 1.00 91.50 496 PHE A N 1
ATOM 3965 C CA . PHE A 1 496 ? 17.658 -3.884 -23.789 1.00 91.50 496 PHE A CA 1
ATOM 3966 C C . PHE A 1 496 ? 17.252 -3.344 -25.159 1.00 91.50 496 PHE A C 1
ATOM 3968 O O . PHE A 1 496 ? 16.068 -3.098 -25.382 1.00 91.50 496 PHE A O 1
ATOM 3975 N N . SER A 1 497 ? 18.196 -3.180 -26.081 1.00 86.00 497 SER A N 1
ATOM 3976 C CA . SER A 1 497 ? 17.871 -2.688 -27.413 1.00 86.00 497 SER A CA 1
ATOM 3977 C C . SER A 1 497 ? 17.071 -3.707 -28.223 1.00 86.00 497 SER A C 1
ATOM 3979 O O . SER A 1 497 ? 17.107 -4.924 -27.988 1.00 86.00 497 SER A O 1
ATOM 3981 N N . HIS A 1 498 ? 16.332 -3.170 -29.187 1.00 84.31 498 HIS A N 1
ATOM 3982 C CA . HIS A 1 498 ? 15.649 -3.959 -30.195 1.00 84.31 498 HIS A CA 1
ATOM 3983 C C . HIS A 1 498 ? 16.642 -4.796 -31.004 1.00 84.31 498 HIS A C 1
ATOM 3985 O O . HIS A 1 498 ? 17.753 -4.355 -31.308 1.00 84.31 498 HIS A O 1
ATOM 3991 N N . SER A 1 499 ? 16.229 -6.014 -31.346 1.00 84.62 499 SER A N 1
ATOM 3992 C CA . SER A 1 499 ? 16.994 -6.915 -32.195 1.00 84.62 499 SER A CA 1
ATOM 3993 C C . SER A 1 499 ? 16.086 -7.514 -33.258 1.00 84.62 499 SER A C 1
ATOM 3995 O O . SER A 1 499 ? 15.063 -8.121 -32.942 1.00 84.62 499 SER A O 1
ATOM 3997 N N . GLU A 1 500 ? 16.514 -7.459 -34.522 1.00 81.38 500 GLU A N 1
ATOM 3998 C CA . GLU A 1 500 ? 15.827 -8.142 -35.627 1.00 81.38 500 GLU A CA 1
ATOM 3999 C C . GLU A 1 500 ? 15.678 -9.653 -35.399 1.00 81.38 500 GLU A C 1
ATOM 4001 O O . GLU A 1 500 ? 14.848 -10.301 -36.033 1.00 81.38 500 GLU A O 1
ATOM 4006 N N . VAL A 1 501 ? 16.498 -10.239 -34.521 1.00 82.12 501 VAL A N 1
ATOM 4007 C CA . VAL A 1 501 ? 16.394 -11.653 -34.150 1.00 82.12 501 VAL A CA 1
ATOM 4008 C C . VAL A 1 501 ? 15.052 -11.942 -33.479 1.00 82.12 501 VAL A C 1
ATOM 4010 O O . VAL A 1 501 ? 14.468 -12.987 -33.754 1.00 82.12 501 VAL A O 1
ATOM 4013 N N . ASP A 1 502 ? 14.539 -11.017 -32.664 1.00 85.38 502 ASP A N 1
ATOM 4014 C CA . ASP A 1 502 ? 13.257 -11.183 -31.971 1.00 85.38 502 ASP A CA 1
ATOM 4015 C C . ASP A 1 502 ? 12.113 -11.253 -32.984 1.00 85.38 502 ASP A C 1
ATOM 4017 O O . ASP A 1 502 ? 11.272 -12.147 -32.917 1.00 85.38 502 ASP A O 1
ATOM 4021 N N . GLN A 1 503 ? 12.146 -10.370 -33.986 1.00 81.69 503 GLN A N 1
ATOM 4022 C CA . GLN A 1 503 ? 11.183 -10.356 -35.085 1.00 81.69 503 GLN A CA 1
ATOM 4023 C C . GLN A 1 503 ? 11.290 -11.627 -35.943 1.00 81.69 503 GLN A C 1
ATOM 4025 O O . GLN A 1 503 ? 10.299 -12.319 -36.174 1.00 81.69 503 GLN A O 1
ATOM 4030 N N . LYS A 1 504 ? 12.512 -12.017 -36.330 1.00 82.81 504 LYS A N 1
ATOM 4031 C CA . LYS A 1 504 ? 12.761 -13.242 -37.110 1.00 82.81 504 LYS A CA 1
ATOM 4032 C C . LYS A 1 504 ? 12.290 -14.502 -36.383 1.00 82.81 504 LYS A C 1
ATOM 4034 O O . LYS A 1 504 ? 11.822 -15.428 -37.039 1.00 82.81 504 LYS A O 1
ATOM 4039 N N . MET A 1 505 ? 12.383 -14.568 -35.053 1.00 81.62 505 MET A N 1
ATOM 4040 C CA . MET A 1 505 ? 11.875 -15.702 -34.265 1.00 81.62 505 MET A CA 1
ATOM 4041 C C . MET A 1 505 ? 10.349 -15.835 -34.316 1.00 81.62 505 MET A C 1
ATOM 4043 O O . MET A 1 505 ? 9.836 -16.951 -34.222 1.00 81.62 505 MET A O 1
ATOM 4047 N N . VAL A 1 506 ? 9.633 -14.720 -34.461 1.00 83.94 506 VAL A N 1
ATOM 4048 C CA . VAL A 1 506 ? 8.174 -14.711 -34.627 1.00 83.94 506 VAL A CA 1
ATOM 4049 C C . VAL A 1 506 ? 7.803 -15.090 -36.059 1.00 83.94 506 VAL A C 1
ATOM 4051 O O . VAL A 1 506 ? 6.939 -15.942 -36.261 1.00 83.94 506 VAL A O 1
ATOM 4054 N N . ASP A 1 507 ? 8.502 -14.524 -37.043 1.00 78.69 507 ASP A N 1
ATOM 4055 C CA . ASP A 1 507 ? 8.196 -14.725 -38.462 1.00 78.69 507 ASP A CA 1
ATOM 4056 C C . ASP A 1 507 ? 8.573 -16.124 -38.971 1.00 78.69 507 ASP A C 1
ATOM 4058 O O . ASP A 1 507 ? 7.872 -16.682 -39.806 1.00 78.69 507 ASP A O 1
ATOM 4062 N N . SER A 1 508 ? 9.634 -16.737 -38.435 1.00 62.47 508 SER A N 1
ATOM 4063 C CA . SER A 1 508 ? 10.086 -18.090 -38.821 1.00 62.47 508 SER A CA 1
ATOM 4064 C C . SER A 1 508 ? 9.182 -19.235 -38.340 1.00 62.47 508 SER A C 1
ATOM 4066 O O . SER A 1 508 ? 9.430 -20.391 -38.682 1.00 62.47 508 SER A O 1
ATOM 4068 N N . LYS A 1 509 ? 8.149 -18.932 -37.542 1.00 55.00 509 LYS A N 1
ATOM 4069 C CA . LYS A 1 509 ? 7.140 -19.891 -37.061 1.00 55.00 509 LYS A CA 1
ATOM 4070 C C . LYS A 1 509 ? 5.754 -19.700 -37.696 1.00 55.00 509 LYS A C 1
ATOM 4072 O O . LYS A 1 509 ? 4.829 -20.410 -37.299 1.00 55.00 509 LYS A O 1
ATOM 4077 N N . ARG A 1 510 ? 5.605 -18.753 -38.629 1.00 45.69 510 ARG A N 1
ATOM 4078 C CA . ARG A 1 510 ? 4.462 -18.683 -39.554 1.00 45.69 510 ARG A CA 1
ATOM 4079 C C . ARG A 1 510 ? 4.718 -19.593 -40.746 1.00 45.69 510 ARG A C 1
ATOM 4081 O O . ARG A 1 510 ? 3.725 -20.193 -41.209 1.00 45.69 510 ARG A O 1
#

Secondary structure (DSSP, 8-state):
------PPP-PPPEEEEETTEEEEEE--PPP-HHHHHHHHHHHSSPPPSEE-TT-EEEEEETTSS-EEEEEHHHHHHTS--SSTT----TTHHHHHHHHHHHTTT--S------SS-------EEPTTPPPP----PPP-HHHHHS----SEEEEEEEEEE-TTTTEEEEEEEEEEE-SSEEEEEEEEEEEETTTEEEEEEEEEEEETTTTEEEEEEEEEEEEHHHHHHHHHHHHHHHHHT------------------S------------HHHHTTPPPTT-HHHHHHHHHHHHHHHHHHHGGG-EE-GGGGSTTPPPPB-TTSPBP-EE-SHHHHTS----SHHHHHHHHHHHHHHHHHHHTTSS-HHHHHHHHHHHHHHHHHHHHHHHHHTT----HHHHHHHHHHHHHHHHHHHHHHHHHHHH-HHHHHHHHHHHHSTT-SB-TTSSBP-HHHHHHHHHHHHHHHHHHHHS-GGGHHHHSS--BTTBPPTTS--HHHHHHHHTT-

Foldseek 3Di:
DDDDDDDPPPDAFDWDDALQKIKTWDADAFDDDVVQVVLCVVLLARAAPGARQVTKIKIQGRVAQKIWMDAQSLQLSQADLACPPAPPDPPVVVLVVVVCVVPPPDPDRRRDGNLQSDGLDQTDIGPRHDDDDDDPDDDPVVVVPDPADFPDWDKIWRHKHCSSVQWIWTWIWIKTDGNFKIKIWTWIWTDGPQFKIWIWIWIWIAGSVVRDIDIDIDTDMDGPVVVVVVVVVVVVVVVVPDDDPDDPDDDDDDDDPDDDDDDDDDDPDDDDPVLVVQDDDPPDPSLLVVLLVLLLLLLVLLLLQLDWAQVQLVPPPRDFDAAPVGFGFTDTDACLCPVQVFTNTLLLSLLSSLLSLLLVLVLLVPDPDPVSSVSSNVSNLVSVLVVSLCCCCRVVVVVDPVVSVVVSVVSVVVSVVLNVQCVCDVVVHLVSNLVSQCCRNVVVDQARSVRHGRDSLSSQLVSLLSVQLSVVSNVDDPSCNSVQQCDPDPNDGGSNHDDVVSSCVSVVVD

Sequence (510 aa):
MASTATSPSFQKPNSVTVKGFKISTQKLPILKADPIEEMTKELGITPPEMIFGDNFVAIEHEQSPWGIAFNAFDALDRVDKTGTSMLKVAYSREWQKSREKTHEGIKEVVKPFDWSYTTDYAGTVKPGSRPFTATTKPIPIELLKRPDPILFYDDVILYEDELADNGITMFSCKIRVMPSRLLLLARFFMRLDNVLFRLRDTRVYVDFDDMEIIREYQSRECEYEAVQAYNQSLLTSIHASKPSVSHRCTSHQQQPLASCFALPSQSRRNSSQLARAIGPRPGTSAETYVAYGMTQKLFEACSRQADYKIPQLSQKGAQVPKTSAGEDLGVGEGWWYEELGLVPTFSTWSQVTFLHMYLLTVRLRALPSHDSLQTYSRHLIDHFSHSAEHRMDVLHGLTSRGIRNKFLKDLFIQWRGVLAAYDEGLIKGDAVLGAAVWRNLWKASHTAPDGKDLDWSKIAQVVAYMRRVLSELNQVHEADLVFQLDRQRNGKPGIFSHSEVDQKMVDSKR

Radius of gyration: 29.09 Å; chains: 1; bounding box: 75×92×75 Å

pLDDT: mean 80.51, std 20.44, range [25.52, 98.5]

Organism: Aspergillus niger (NCBI:txid5061)